Protein AF-A0A4V2AB24-F1 (afdb_monomer)

Secondary structure (DSSP, 8-state):
-----------------------PPPEEEEEEEEEEHHHHHHTTT-THHHHHHHHHHHHHHHHHTT--EEEEEEEEEEE---SSS-HHHHHHHHHTT-SGGGTTHHHHHHHHT-SEEEEEE---GGG-SSEEEPPTTTTSTT----HHHHTT-EEEEESSSS-TTHHHHHHHHHTT-EEEHHHHSS-SSSTT-EE-EETTTEE-TTS-TGGGT--HHHHB-SS--EEEEEETTEEESB-TT-TTT-B-HHHHHHHHHHHHTTTTSPP----------------------------------------------------------------------------------------------EEEETTEEE-TTS--TTEEEEESS--HHHHHHHHHH-TT--EEEEE-SSEEE-GGG-EEETT-EEEE-S---EEE-TTTEEEEEEP-

Solvent-accessible surface area (backbone atoms only — not comparable to full-atom values): 26523 Å² total; per-residue (Å²): 134,91,78,91,82,80,83,80,82,79,79,79,78,78,80,78,76,78,72,74,77,73,72,71,73,67,21,60,34,28,26,28,39,35,28,24,51,63,31,20,57,77,42,81,66,52,40,62,68,60,53,53,49,41,43,50,49,31,32,47,24,26,55,72,30,72,26,57,43,41,66,43,83,52,45,78,44,82,28,80,52,84,64,84,50,35,36,68,58,52,37,50,25,59,59,67,41,72,38,82,58,27,65,60,50,64,61,51,31,60,75,49,47,25,39,31,36,38,37,33,29,53,63,44,80,66,26,78,55,59,55,41,47,37,66,21,41,66,71,42,71,50,51,66,82,55,72,72,49,59,68,45,30,39,24,24,35,33,73,40,102,50,68,65,56,49,63,45,32,31,53,36,17,31,56,9,32,29,46,17,50,94,78,63,71,56,29,22,8,36,75,21,10,12,10,26,68,42,70,69,53,29,19,19,48,40,22,62,35,76,84,28,64,26,53,68,92,81,14,58,40,71,23,49,6,22,42,90,42,77,46,96,90,39,57,30,30,29,53,66,84,40,88,85,69,18,7,21,27,24,62,42,42,55,56,26,41,64,51,45,45,43,71,60,51,74,78,77,76,79,73,74,79,74,81,84,76,83,88,82,90,84,90,80,88,82,90,84,86,84,89,84,89,84,82,89,80,89,82,82,88,84,90,89,82,86,86,89,84,90,92,88,91,86,90,89,87,85,89,87,84,90,84,84,87,87,81,88,82,90,81,89,82,88,79,87,85,84,88,82,82,90,84,88,81,88,78,87,82,81,90,81,75,94,65,88,71,80,77,76,47,61,50,76,44,80,30,18,34,81,34,90,89,36,82,64,87,40,57,75,49,72,52,70,71,39,53,73,68,56,48,49,51,56,37,59,75,35,86,66,40,34,31,33,29,37,24,72,28,67,69,43,75,57,68,96,78,41,76,36,42,50,21,21,32,45,31,23,38,75,80,90,43,74,34,86,25,76,73,24,20,32,26,36,35,50,66,128

Foldseek 3Di:
DDDDDDDDDPPPPPPPPPPPPPPPQQFEAEEEEEEECQCCVVVVNDCVVLVVVLQVLLQVQCVVAVFRYGYDHLYYHYFHDDLQAEQVVVLCCLLVVVDVRNPCVVVVCLVSVGLAYEYEYADDVNNVDQKDAAAAQFQVLLDRVPLVLSSRRYMYGHSDPDDSLVVNQRNLRSLFAAEACLVPVAGGNARQSYWDDAAQAATESRYDCVSRVHDCLGHYDSYAAQQVDDDPNHGSFAPSVPNRHHHHNSVSSNSNSNVSSCSNPDPPPPPPPPPDDDDDDDDDDDDDDDDDDDDDDDDDDDDDDDDDDDDDDDDDDDDDDDDDDDDDDDDDDDDDDDDDDDDDDDDDDDDDDDDPLPQWAWDKAPQKAQADVHDPVQFPDKDADADPVRVSVVQSVDVQFQKKKAFQAAWDQRDPVGIHGHGIMITGGDDGDIDGRHNTMMMIGTDD

Structure (mmCIF, N/CA/C/O backbone):
data_AF-A0A4V2AB24-F1
#
_entry.id   AF-A0A4V2AB24-F1
#
loop_
_atom_site.group_PDB
_atom_site.id
_atom_site.type_symbol
_atom_site.label_atom_id
_atom_site.label_alt_id
_atom_site.label_comp_id
_atom_site.label_asym_id
_atom_site.label_entity_id
_atom_site.label_seq_id
_atom_site.pdbx_PDB_ins_code
_atom_site.Cartn_x
_atom_site.Cartn_y
_atom_site.Cartn_z
_atom_site.occupancy
_atom_site.B_iso_or_equiv
_atom_site.auth_seq_id
_atom_site.auth_comp_id
_atom_site.auth_asym_id
_atom_site.auth_atom_id
_atom_site.pdbx_PDB_model_num
ATOM 1 N N . MET A 1 1 ? 85.024 4.764 -10.847 1.00 38.41 1 MET A N 1
ATOM 2 C CA . MET A 1 1 ? 83.942 5.605 -11.396 1.00 38.41 1 MET A CA 1
ATOM 3 C C . MET A 1 1 ? 82.705 4.727 -11.543 1.00 38.41 1 MET A C 1
ATOM 5 O O . MET A 1 1 ? 82.804 3.756 -12.272 1.00 38.41 1 MET A O 1
ATOM 9 N N . ASN A 1 2 ? 81.606 5.073 -10.853 1.00 35.88 2 ASN A N 1
ATOM 10 C CA . ASN A 1 2 ? 80.203 4.763 -11.208 1.00 35.88 2 ASN A CA 1
ATOM 11 C C . ASN A 1 2 ? 79.729 3.289 -11.141 1.00 35.88 2 ASN A C 1
ATOM 13 O O . ASN A 1 2 ? 80.381 2.401 -11.657 1.00 35.88 2 ASN A O 1
ATOM 17 N N . PHE A 1 3 ? 78.570 2.906 -10.600 1.00 35.50 3 PHE A N 1
ATOM 18 C CA . PHE A 1 3 ? 77.477 3.569 -9.880 1.00 35.50 3 PHE A CA 1
ATOM 19 C C . PHE A 1 3 ? 76.722 2.426 -9.161 1.00 35.50 3 PHE A C 1
ATOM 21 O O . PHE A 1 3 ? 76.314 1.462 -9.809 1.00 35.50 3 PHE A O 1
ATOM 28 N N . ARG A 1 4 ? 76.522 2.502 -7.838 1.00 42.19 4 ARG A N 1
ATOM 29 C CA . ARG A 1 4 ? 75.600 1.605 -7.116 1.00 42.19 4 ARG A CA 1
ATOM 30 C C . ARG A 1 4 ? 74.165 2.011 -7.474 1.00 42.19 4 ARG A C 1
ATOM 32 O O . ARG A 1 4 ? 73.747 3.105 -7.105 1.00 42.19 4 ARG A O 1
ATOM 39 N N . LYS A 1 5 ? 73.407 1.160 -8.174 1.00 42.44 5 LYS A N 1
ATOM 40 C CA . LYS A 1 5 ? 71.952 1.335 -8.318 1.00 42.44 5 LYS A CA 1
ATOM 41 C C . LYS A 1 5 ? 71.253 0.715 -7.111 1.00 42.44 5 LYS A C 1
ATOM 43 O O . LYS A 1 5 ? 71.198 -0.500 -6.957 1.00 42.44 5 LYS A O 1
ATOM 48 N N . LEU A 1 6 ? 70.769 1.601 -6.251 1.00 40.84 6 LEU A N 1
ATOM 49 C CA . LEU A 1 6 ? 69.908 1.333 -5.110 1.00 40.84 6 LEU A CA 1
ATOM 50 C C . LEU A 1 6 ? 68.530 0.893 -5.634 1.00 40.84 6 LEU A C 1
ATOM 52 O O . LEU A 1 6 ? 67.868 1.650 -6.344 1.00 40.84 6 LEU A O 1
ATOM 56 N N . ILE A 1 7 ? 68.113 -0.333 -5.326 1.00 42.78 7 ILE A N 1
ATOM 57 C CA . ILE A 1 7 ? 66.764 -0.825 -5.622 1.00 42.78 7 ILE A CA 1
ATOM 58 C C . ILE A 1 7 ? 65.833 -0.256 -4.546 1.00 42.78 7 ILE A C 1
ATOM 60 O O . ILE A 1 7 ? 65.881 -0.678 -3.393 1.00 42.78 7 ILE A O 1
ATOM 64 N N . PHE A 1 8 ? 65.004 0.723 -4.911 1.00 39.75 8 PHE A N 1
ATOM 65 C CA . PHE A 1 8 ? 63.895 1.179 -4.074 1.00 39.75 8 PHE A CA 1
ATOM 66 C C . PHE A 1 8 ? 62.751 0.167 -4.174 1.00 39.75 8 PHE A C 1
ATOM 68 O O . PHE A 1 8 ? 62.044 0.107 -5.179 1.00 39.75 8 PHE A O 1
ATOM 75 N N . ILE A 1 9 ? 62.568 -0.633 -3.125 1.00 42.69 9 ILE A N 1
ATOM 76 C CA . ILE A 1 9 ? 61.366 -1.448 -2.939 1.00 42.69 9 ILE A CA 1
ATOM 77 C C . ILE A 1 9 ? 60.260 -0.503 -2.463 1.00 42.69 9 ILE A C 1
ATOM 79 O O . ILE A 1 9 ? 60.205 -0.128 -1.292 1.00 42.69 9 ILE A O 1
ATOM 83 N N . VAL A 1 10 ? 59.388 -0.081 -3.379 1.00 47.78 10 VAL A N 1
ATOM 84 C CA . VAL A 1 10 ? 58.140 0.604 -3.027 1.00 47.78 10 VAL A CA 1
ATOM 85 C C . VAL A 1 10 ? 57.174 -0.466 -2.528 1.00 47.78 10 VAL A C 1
ATOM 87 O O . VAL A 1 10 ? 56.573 -1.195 -3.312 1.00 47.78 10 VAL A O 1
ATOM 90 N N . SER A 1 11 ? 57.067 -0.597 -1.207 1.00 42.09 11 SER A N 1
ATOM 91 C CA . SER A 1 11 ? 56.067 -1.452 -0.573 1.00 42.09 11 SER A CA 1
ATOM 92 C C . SER A 1 11 ? 54.700 -0.780 -0.708 1.00 42.09 11 SER A C 1
ATOM 94 O O . SER A 1 11 ? 54.355 0.125 0.051 1.00 42.09 11 SER A O 1
ATOM 96 N N . THR A 1 12 ? 53.931 -1.165 -1.726 1.00 49.84 12 THR A N 1
ATOM 97 C CA . THR A 1 12 ? 52.516 -0.799 -1.841 1.00 49.84 12 THR A CA 1
ATOM 98 C C . THR A 1 12 ? 51.746 -1.456 -0.702 1.00 49.84 12 THR A C 1
ATOM 100 O O . THR A 1 12 ? 51.437 -2.645 -0.744 1.00 49.84 12 THR A O 1
ATOM 103 N N . ILE A 1 13 ? 51.439 -0.669 0.330 1.00 49.78 13 ILE A N 1
ATOM 104 C CA . ILE A 1 13 ? 50.473 -1.031 1.366 1.00 49.78 13 ILE A CA 1
ATOM 105 C C . ILE A 1 13 ? 49.092 -1.013 0.709 1.00 49.78 13 ILE A C 1
ATOM 107 O O . ILE A 1 13 ? 48.469 0.036 0.550 1.00 49.78 13 ILE A O 1
ATOM 111 N N . THR A 1 14 ? 48.614 -2.184 0.298 1.00 48.78 14 THR A N 1
ATOM 112 C CA . THR A 1 14 ? 47.219 -2.372 -0.096 1.00 48.78 14 THR A CA 1
ATOM 113 C C . THR A 1 14 ? 46.367 -2.255 1.163 1.00 48.78 14 THR A C 1
ATOM 115 O O . THR A 1 14 ? 46.266 -3.193 1.953 1.00 48.78 14 THR A O 1
ATOM 118 N N . LEU A 1 15 ? 45.778 -1.079 1.380 1.00 46.12 15 LEU A N 1
ATOM 119 C CA . LEU A 1 15 ? 44.777 -0.875 2.418 1.00 46.12 15 LEU A CA 1
ATOM 120 C C . LEU A 1 15 ? 43.528 -1.676 2.025 1.00 46.12 15 LEU A C 1
ATOM 122 O O . LEU A 1 15 ? 42.695 -1.217 1.245 1.00 46.12 15 LEU A O 1
ATOM 126 N N . ILE A 1 16 ? 43.415 -2.899 2.542 1.00 51.03 16 ILE A N 1
ATOM 127 C CA . ILE A 1 16 ? 42.185 -3.687 2.465 1.00 51.03 16 ILE A CA 1
ATOM 128 C C . ILE A 1 16 ? 41.164 -2.966 3.344 1.00 51.03 16 ILE A C 1
ATOM 130 O O . ILE A 1 16 ? 41.091 -3.170 4.556 1.00 51.03 16 ILE A O 1
ATOM 134 N N . VAL A 1 17 ? 40.385 -2.075 2.732 1.00 52.56 17 VAL A N 1
ATOM 135 C CA . VAL A 1 17 ? 39.176 -1.544 3.350 1.00 52.56 17 VAL A CA 1
ATOM 136 C C . VAL A 1 17 ? 38.199 -2.708 3.410 1.00 52.56 17 VAL A C 1
ATOM 138 O O . VAL A 1 17 ? 37.506 -3.022 2.443 1.00 52.56 17 VAL A O 1
ATOM 141 N N . CYS A 1 18 ? 38.177 -3.384 4.555 1.00 46.59 18 CYS A N 1
ATOM 142 C CA . CYS A 1 18 ? 37.128 -4.323 4.902 1.00 46.59 18 CYS A CA 1
ATOM 143 C C . CYS A 1 18 ? 35.848 -3.499 5.077 1.00 46.59 18 CYS A C 1
ATOM 145 O O . CYS A 1 18 ? 35.520 -3.036 6.171 1.00 46.59 18 CYS A O 1
ATOM 147 N N . THR A 1 19 ? 35.167 -3.220 3.964 1.00 48.31 19 THR A N 1
ATOM 148 C CA . THR A 1 19 ? 33.805 -2.711 4.008 1.00 48.31 19 THR A CA 1
ATOM 149 C C . THR A 1 19 ? 32.991 -3.823 4.642 1.00 48.31 19 THR A C 1
ATOM 151 O O . THR A 1 19 ? 32.674 -4.834 4.022 1.00 48.31 19 THR A O 1
ATOM 154 N N . LYS A 1 20 ? 32.700 -3.684 5.937 1.00 37.09 20 LYS A N 1
ATOM 155 C CA . LYS A 1 20 ? 31.615 -4.453 6.524 1.00 37.09 20 LYS A CA 1
ATOM 156 C C . LYS A 1 20 ? 30.393 -4.078 5.706 1.00 37.09 20 LYS A C 1
ATOM 158 O O . LYS A 1 20 ? 29.889 -2.964 5.837 1.00 37.09 20 LYS A O 1
ATOM 163 N N . SER A 1 21 ? 29.942 -4.982 4.844 1.00 42.78 21 SER A N 1
ATOM 164 C CA . SER A 1 21 ? 28.566 -4.962 4.390 1.00 42.78 21 SER A CA 1
ATOM 165 C C . SER A 1 21 ? 27.744 -5.025 5.666 1.00 42.78 21 SER A C 1
ATOM 167 O O . SER A 1 21 ? 27.609 -6.078 6.287 1.00 42.78 21 SER A O 1
ATOM 169 N N . VAL A 1 22 ? 27.273 -3.866 6.124 1.00 44.00 22 VAL A N 1
ATOM 170 C CA . VAL A 1 22 ? 26.136 -3.818 7.023 1.00 44.00 22 VAL A CA 1
ATOM 171 C C . VAL A 1 22 ? 25.043 -4.467 6.198 1.00 44.00 22 VAL A C 1
ATOM 173 O O . VAL A 1 22 ? 24.462 -3.838 5.318 1.00 44.00 22 VAL A O 1
ATOM 176 N N . SER A 1 23 ? 24.836 -5.767 6.407 1.00 44.16 23 SER A N 1
ATOM 177 C CA . SER A 1 23 ? 23.546 -6.361 6.123 1.00 44.16 23 SER A CA 1
ATOM 178 C C . SER A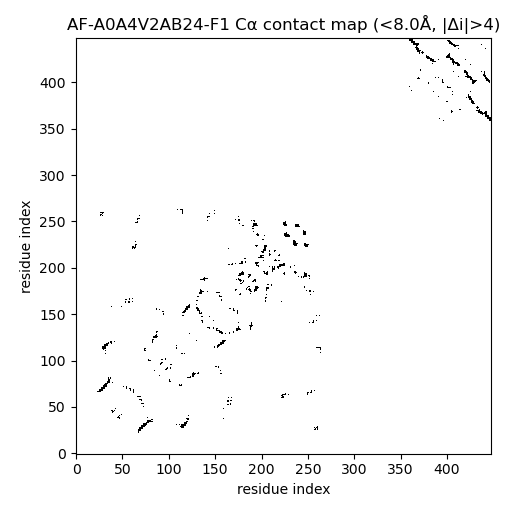 1 23 ? 22.596 -5.503 6.934 1.00 44.16 23 SER A C 1
ATOM 180 O O . SER A 1 23 ? 22.587 -5.601 8.162 1.00 44.16 23 SER A O 1
ATOM 182 N N . ALA A 1 24 ? 21.928 -4.553 6.278 1.00 52.34 24 ALA A N 1
ATOM 183 C CA . ALA A 1 24 ? 20.896 -3.777 6.929 1.00 52.34 24 ALA A CA 1
ATOM 184 C C . ALA A 1 24 ? 19.974 -4.821 7.557 1.00 52.34 24 ALA A C 1
ATOM 186 O O . ALA A 1 24 ? 19.519 -5.739 6.869 1.00 52.34 24 ALA A O 1
ATOM 187 N N . ALA A 1 25 ? 19.811 -4.772 8.877 1.00 59.75 25 ALA A N 1
ATOM 188 C CA . ALA A 1 25 ? 18.801 -5.592 9.516 1.00 59.75 25 ALA A CA 1
ATOM 189 C C . ALA A 1 25 ? 17.479 -5.317 8.784 1.00 59.75 25 ALA A C 1
ATOM 191 O O . ALA A 1 25 ? 17.228 -4.178 8.382 1.00 59.75 25 ALA A O 1
ATOM 192 N N . ASN A 1 26 ? 16.710 -6.368 8.508 1.00 83.94 26 ASN A N 1
ATOM 193 C CA . ASN A 1 26 ? 15.408 -6.220 7.874 1.00 83.94 26 ASN A CA 1
ATOM 194 C C . ASN A 1 26 ? 14.550 -5.326 8.780 1.00 83.94 26 ASN A C 1
ATOM 196 O O . ASN A 1 26 ? 14.364 -5.668 9.947 1.00 83.94 26 ASN A O 1
ATOM 200 N N . ALA A 1 27 ? 14.132 -4.159 8.282 1.00 94.06 27 ALA A N 1
ATOM 201 C CA . ALA A 1 27 ? 13.363 -3.217 9.087 1.00 94.06 27 ALA A CA 1
ATOM 202 C C . ALA A 1 27 ? 11.952 -3.772 9.304 1.00 94.06 27 ALA A C 1
ATOM 204 O O . ALA A 1 27 ? 11.267 -4.084 8.328 1.00 94.06 27 ALA A O 1
ATOM 205 N N . VAL A 1 28 ? 11.505 -3.872 10.557 1.00 97.00 28 VAL A N 1
ATOM 206 C CA . VAL A 1 28 ? 10.157 -4.348 10.884 1.00 97.00 28 VAL A CA 1
ATOM 207 C C . VAL A 1 28 ? 9.290 -3.164 11.275 1.00 97.00 28 VAL A C 1
ATOM 209 O O . VAL A 1 28 ? 9.468 -2.573 12.331 1.00 97.00 28 VAL A O 1
ATOM 212 N N . ILE A 1 29 ? 8.325 -2.826 10.427 1.00 98.12 29 ILE A N 1
ATOM 213 C CA . ILE A 1 29 ? 7.385 -1.737 10.688 1.00 98.12 29 ILE A CA 1
ATOM 214 C C . ILE A 1 29 ? 6.145 -2.290 11.390 1.00 98.12 29 ILE A C 1
ATOM 216 O O . ILE A 1 29 ? 5.419 -3.133 10.847 1.00 98.12 29 ILE A O 1
ATOM 220 N N . ASP A 1 30 ? 5.863 -1.766 12.579 1.00 98.62 30 ASP A N 1
ATOM 221 C CA . ASP A 1 30 ? 4.678 -2.119 13.351 1.00 98.62 30 ASP A CA 1
ATOM 222 C C . ASP A 1 30 ? 3.467 -1.281 12.917 1.00 98.62 30 ASP A C 1
ATOM 224 O O . ASP A 1 30 ? 3.491 -0.050 12.901 1.00 98.62 30 ASP A O 1
ATOM 228 N N . VAL A 1 31 ? 2.367 -1.946 12.556 1.00 98.88 31 VAL A N 1
ATOM 229 C CA . VAL A 1 31 ? 1.180 -1.286 11.997 1.00 98.88 31 VAL A CA 1
ATOM 230 C C . VAL A 1 31 ? -0.040 -1.499 12.888 1.00 98.88 31 VAL A C 1
ATOM 232 O O . VAL A 1 31 ? -0.436 -2.633 13.176 1.00 98.88 31 VAL A O 1
ATOM 235 N N . LEU A 1 32 ? -0.685 -0.401 13.284 1.00 98.88 32 LEU A N 1
ATOM 236 C CA . LEU A 1 32 ? -2.008 -0.423 13.899 1.00 98.88 32 LEU A CA 1
ATOM 237 C C . LEU A 1 32 ? -3.053 -0.560 12.794 1.00 98.88 32 LEU A C 1
ATOM 239 O O . LEU A 1 32 ? -3.177 0.305 11.926 1.00 98.88 32 LEU A O 1
ATOM 243 N N . VAL A 1 33 ? -3.840 -1.629 12.853 1.00 98.94 33 VAL A N 1
ATOM 244 C CA . VAL A 1 33 ? -4.931 -1.859 11.907 1.00 98.94 33 VAL A CA 1
ATOM 245 C C . VAL A 1 33 ? -6.249 -1.435 12.536 1.00 98.94 33 VAL A C 1
ATOM 247 O O . VAL A 1 33 ? -6.817 -2.135 13.372 1.00 98.94 33 VAL A O 1
ATOM 250 N N . VAL A 1 34 ? -6.758 -0.291 12.107 1.00 98.94 34 VAL A N 1
ATOM 251 C CA . VAL A 1 34 ?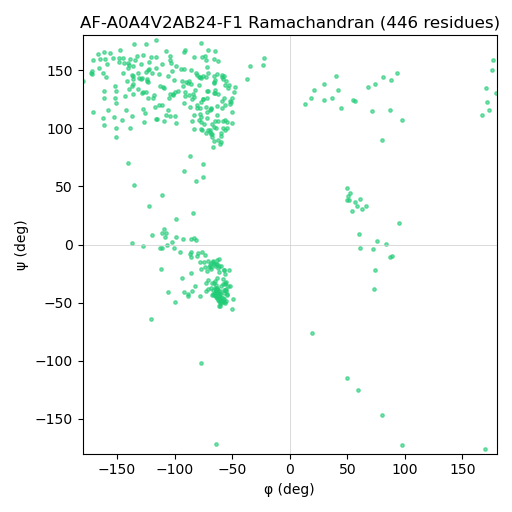 -8.106 0.174 12.422 1.00 98.94 34 VAL A CA 1
ATOM 252 C C . VAL A 1 34 ? -9.061 -0.333 11.343 1.00 98.94 34 VAL A C 1
ATOM 254 O O . VAL A 1 34 ? -8.718 -0.343 10.163 1.00 98.94 34 VAL A O 1
ATOM 257 N N . TYR A 1 35 ? -10.263 -0.766 11.708 1.00 98.88 35 TYR A N 1
ATOM 258 C CA . TYR A 1 35 ? -11.269 -1.192 10.732 1.00 98.88 35 TYR A CA 1
ATOM 259 C C . TYR A 1 35 ? -12.687 -0.828 11.171 1.00 98.88 35 TYR A C 1
ATOM 261 O O . TYR A 1 35 ? -12.985 -0.776 12.364 1.00 98.88 35 TYR A O 1
ATOM 269 N N . SER A 1 36 ? -13.566 -0.540 10.211 1.00 98.75 36 SER A N 1
ATOM 270 C CA . SER A 1 36 ? -14.966 -0.212 10.503 1.00 98.75 36 SER A CA 1
ATOM 271 C C . SER A 1 36 ? -15.771 -1.448 10.910 1.00 98.75 36 SER A C 1
ATOM 273 O O . SER A 1 36 ? -15.400 -2.589 10.613 1.00 98.75 36 SER A O 1
ATOM 275 N N . LYS A 1 37 ? -16.929 -1.232 11.541 1.00 98.25 37 LYS A N 1
ATOM 276 C CA . LYS A 1 37 ? -17.895 -2.308 11.787 1.00 98.25 37 LYS A CA 1
ATOM 277 C C . LYS A 1 37 ? -18.311 -3.024 10.491 1.00 98.25 37 LYS A C 1
ATOM 279 O O . LYS A 1 37 ? -18.382 -4.248 10.495 1.00 98.25 37 LYS A O 1
ATOM 284 N N . GLY A 1 38 ? -18.502 -2.309 9.380 1.00 97.88 38 GLY A N 1
ATOM 285 C CA . GLY A 1 38 ? -18.830 -2.949 8.103 1.00 97.88 38 GLY A CA 1
ATOM 286 C C . GLY A 1 38 ? -17.709 -3.841 7.568 1.00 97.88 38 GLY A C 1
ATOM 287 O O . GLY A 1 38 ? -17.994 -4.887 6.988 1.00 97.88 38 GLY A O 1
ATOM 288 N N . THR A 1 39 ? -16.436 -3.516 7.835 1.00 98.12 39 THR A N 1
ATOM 289 C CA .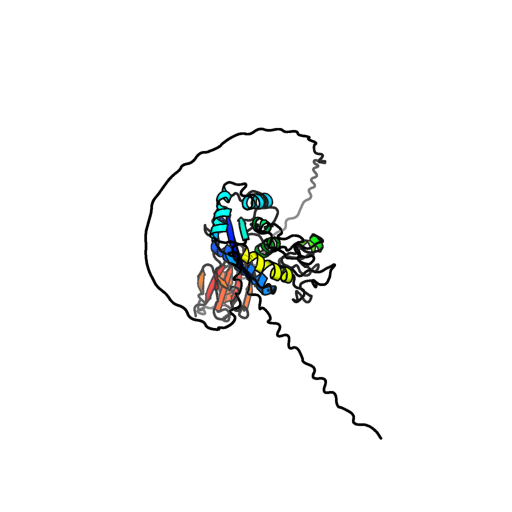 THR A 1 39 ? -15.326 -4.451 7.583 1.00 98.12 39 THR A CA 1
ATOM 290 C C . THR A 1 39 ? -15.473 -5.721 8.416 1.00 98.12 39 THR A C 1
ATOM 292 O O . THR A 1 39 ? -15.295 -6.812 7.882 1.00 98.12 39 THR A O 1
ATOM 295 N N . ALA A 1 40 ? -15.808 -5.617 9.704 1.00 97.06 40 ALA A N 1
ATOM 296 C CA . ALA A 1 40 ? -16.023 -6.800 10.537 1.00 97.06 40 ALA A CA 1
ATOM 297 C C . ALA A 1 40 ? -17.166 -7.666 9.990 1.00 97.06 40 ALA A C 1
ATOM 299 O O . ALA A 1 40 ? -16.995 -8.869 9.787 1.00 97.06 40 ALA A O 1
ATOM 300 N N . ASP A 1 41 ? -18.301 -7.039 9.685 1.00 95.62 41 ASP A N 1
ATOM 301 C CA . ASP A 1 41 ? -19.508 -7.710 9.204 1.00 95.62 41 ASP A CA 1
ATOM 302 C C . ASP A 1 41 ? -19.265 -8.413 7.852 1.00 95.62 41 ASP A C 1
ATOM 304 O O . ASP A 1 41 ? -19.676 -9.561 7.672 1.00 95.62 41 ASP A O 1
ATOM 308 N N . ALA A 1 42 ? -18.493 -7.798 6.945 1.00 93.19 42 ALA A N 1
ATOM 309 C CA . ALA A 1 42 ? -18.111 -8.388 5.657 1.00 93.19 42 ALA A CA 1
ATOM 310 C C . ALA A 1 42 ? -17.285 -9.685 5.779 1.00 93.19 42 ALA A C 1
ATOM 312 O O . ALA A 1 42 ? -17.213 -10.458 4.823 1.00 93.19 42 ALA A O 1
ATOM 313 N N . TYR A 1 43 ? -16.680 -9.940 6.942 1.00 91.75 43 TYR A N 1
ATOM 314 C CA . TYR A 1 43 ? -15.880 -11.135 7.224 1.00 91.75 43 TYR A CA 1
ATOM 315 C C . TYR A 1 43 ? -16.416 -11.926 8.426 1.00 91.75 43 TYR A C 1
ATOM 317 O O . TYR A 1 43 ? -15.655 -12.540 9.174 1.00 91.75 43 TYR A O 1
ATOM 325 N N . GLY A 1 44 ? -17.739 -11.933 8.624 1.00 90.06 44 GLY A N 1
ATOM 326 C CA . GLY A 1 44 ? -18.389 -12.763 9.645 1.00 90.06 44 GLY A CA 1
ATOM 327 C C . GLY A 1 44 ? -18.041 -12.356 11.079 1.00 90.06 44 GLY A C 1
ATOM 328 O O . GLY A 1 44 ? -17.911 -13.211 11.951 1.00 90.06 44 GLY A O 1
ATOM 329 N N . GLY A 1 45 ? -17.833 -11.059 11.306 1.00 90.75 45 GLY A N 1
ATOM 330 C CA . GLY A 1 45 ? -17.485 -10.463 12.595 1.00 90.75 45 GLY A CA 1
ATOM 331 C C . GLY A 1 45 ? -15.986 -10.434 12.901 1.00 90.75 45 GLY A C 1
ATOM 332 O O . GLY A 1 45 ? -15.584 -9.756 13.843 1.00 90.75 45 GLY A O 1
ATOM 333 N N . ASN A 1 46 ? -15.143 -11.123 12.123 1.00 90.69 46 ASN A N 1
ATOM 334 C CA . ASN A 1 46 ? -13.703 -11.170 12.370 1.00 90.69 46 ASN A CA 1
ATOM 335 C C . ASN A 1 46 ? -12.881 -11.066 11.067 1.00 90.69 46 ASN A C 1
ATOM 337 O O . ASN A 1 46 ? -12.657 -12.071 10.390 1.00 90.69 46 ASN A O 1
ATOM 341 N N . PRO A 1 47 ? -12.340 -9.877 10.740 1.00 93.31 47 PRO A N 1
ATOM 342 C CA . PRO A 1 47 ? -11.569 -9.663 9.517 1.00 93.31 47 PRO A CA 1
ATOM 343 C C . PRO A 1 47 ? -10.099 -10.109 9.613 1.00 93.31 47 PRO A C 1
ATOM 345 O O . PRO A 1 47 ? -9.341 -9.912 8.663 1.00 93.31 47 PRO A O 1
ATOM 348 N N . THR A 1 48 ? -9.667 -10.715 10.728 1.00 90.44 48 THR A N 1
ATOM 349 C CA . THR A 1 48 ? -8.250 -11.030 11.004 1.00 90.44 48 THR A CA 1
ATOM 350 C C . THR A 1 48 ? -7.588 -11.844 9.894 1.00 90.44 48 THR A C 1
ATOM 352 O O . THR A 1 48 ? -6.475 -11.526 9.485 1.00 90.44 48 THR A O 1
ATOM 355 N N . THR A 1 49 ? -8.263 -12.858 9.345 1.00 87.12 49 THR A N 1
ATOM 356 C CA . THR A 1 49 ? -7.692 -13.686 8.268 1.00 87.12 49 THR A CA 1
ATOM 357 C C . THR A 1 49 ? -7.398 -12.868 7.010 1.00 87.12 49 THR A C 1
ATOM 359 O O . THR A 1 49 ? -6.324 -13.014 6.427 1.00 87.12 49 THR A O 1
ATOM 362 N N . ARG A 1 50 ? -8.308 -11.967 6.613 1.00 96.06 50 ARG A N 1
ATOM 363 C CA . ARG A 1 50 ? -8.101 -11.084 5.457 1.00 96.06 50 ARG A CA 1
ATOM 364 C C . ARG A 1 50 ? -6.993 -10.070 5.726 1.00 96.06 50 ARG A C 1
ATOM 366 O O . ARG A 1 50 ? -6.151 -9.864 4.860 1.00 96.06 50 ARG A O 1
ATOM 373 N N . ILE A 1 51 ? -6.969 -9.472 6.917 1.00 95.69 51 ILE A N 1
ATOM 374 C CA . ILE A 1 51 ? -5.909 -8.537 7.321 1.00 95.69 51 ILE A CA 1
ATOM 375 C C . ILE A 1 51 ? -4.542 -9.226 7.229 1.00 95.69 51 ILE A C 1
ATOM 377 O O . ILE A 1 51 ? -3.644 -8.712 6.568 1.00 95.69 51 ILE A O 1
ATOM 381 N N . ASN A 1 52 ? -4.402 -10.422 7.806 1.00 91.88 52 ASN A N 1
ATOM 382 C CA . ASN A 1 52 ? -3.156 -11.186 7.751 1.00 91.88 52 ASN A CA 1
ATOM 383 C C . ASN A 1 52 ? -2.757 -11.521 6.311 1.00 91.88 52 ASN A C 1
ATOM 385 O O . ASN A 1 52 ? -1.587 -11.414 5.960 1.00 91.88 52 ASN A O 1
ATOM 389 N N . GLN A 1 53 ? -3.717 -11.878 5.457 1.00 92.38 53 GLN A N 1
ATOM 390 C CA . GLN A 1 53 ? -3.444 -12.147 4.050 1.00 92.38 53 GLN A CA 1
ATOM 391 C C . GLN A 1 53 ? -2.954 -10.897 3.299 1.00 92.38 53 GLN A C 1
ATOM 393 O O . GLN A 1 53 ? -1.991 -11.002 2.544 1.00 92.38 53 GLN A O 1
ATOM 398 N N . LEU A 1 54 ? -3.530 -9.715 3.540 1.00 97.06 54 LEU A N 1
ATOM 399 C CA . LEU A 1 54 ? -3.052 -8.455 2.947 1.00 97.06 54 LEU A CA 1
ATOM 400 C C . LEU A 1 54 ? -1.636 -8.084 3.417 1.00 97.06 54 LEU A C 1
ATOM 402 O O . LEU A 1 54 ? -0.819 -7.622 2.618 1.00 97.06 54 LEU A O 1
ATOM 406 N N . PHE A 1 55 ? -1.315 -8.334 4.690 1.00 98.06 55 PHE A N 1
ATOM 407 C CA . PHE A 1 55 ? 0.036 -8.137 5.224 1.00 98.06 55 PHE A CA 1
ATOM 408 C C . PHE A 1 55 ? 1.039 -9.110 4.596 1.00 98.06 55 PHE A C 1
ATOM 410 O O . PHE A 1 55 ? 2.110 -8.690 4.170 1.00 98.06 55 PHE A O 1
ATOM 417 N N . GLN A 1 56 ? 0.672 -10.386 4.450 1.00 94.44 56 GLN A N 1
ATOM 418 C CA . GLN A 1 56 ? 1.519 -11.385 3.791 1.00 94.44 56 GLN A CA 1
ATOM 419 C C . GLN A 1 56 ? 1.749 -11.066 2.311 1.00 94.44 56 GLN A C 1
ATOM 421 O O . GLN A 1 56 ? 2.876 -11.158 1.834 1.00 94.44 56 GLN A O 1
ATOM 426 N N . VAL A 1 57 ? 0.715 -10.624 1.585 1.00 93.75 57 VAL A N 1
ATOM 427 C CA . VAL A 1 57 ? 0.873 -10.152 0.199 1.00 93.75 57 VAL A CA 1
ATOM 428 C C . VAL A 1 57 ? 1.817 -8.952 0.139 1.00 93.75 57 VAL A C 1
ATOM 430 O O . VAL A 1 57 ? 2.690 -8.908 -0.722 1.00 93.75 57 VAL A O 1
ATOM 433 N N . THR A 1 58 ? 1.686 -8.003 1.065 1.00 98.56 58 THR A N 1
ATOM 434 C CA . THR A 1 58 ? 2.559 -6.822 1.127 1.00 98.56 58 THR A CA 1
ATOM 435 C C . THR A 1 58 ? 4.015 -7.204 1.411 1.00 98.56 58 THR A C 1
ATOM 437 O O . THR A 1 58 ? 4.912 -6.756 0.699 1.00 98.56 58 THR A O 1
ATOM 440 N N . ASN A 1 59 ? 4.263 -8.105 2.365 1.00 98.06 59 ASN A N 1
ATOM 441 C CA . ASN A 1 59 ? 5.608 -8.615 2.654 1.00 98.06 59 ASN A CA 1
ATOM 442 C C . ASN A 1 59 ? 6.190 -9.408 1.477 1.00 98.06 59 ASN A C 1
ATOM 444 O O . ASN A 1 59 ? 7.371 -9.266 1.159 1.00 98.06 59 ASN A O 1
ATOM 448 N N . GLN A 1 60 ? 5.364 -10.178 0.762 1.00 97.75 60 GLN A N 1
ATOM 449 C CA . GLN A 1 60 ? 5.796 -10.847 -0.463 1.00 97.75 60 GLN A CA 1
ATOM 450 C C . GLN A 1 60 ? 6.166 -9.836 -1.556 1.00 97.75 60 GLN A C 1
ATOM 452 O O . GLN A 1 60 ? 7.179 -10.025 -2.221 1.00 97.75 60 GLN A O 1
ATOM 457 N N . ILE A 1 61 ? 5.413 -8.739 -1.710 1.00 98.56 61 ILE A N 1
ATOM 458 C CA . ILE A 1 61 ? 5.759 -7.645 -2.631 1.00 98.56 61 ILE A CA 1
ATOM 459 C C . ILE A 1 61 ? 7.116 -7.036 -2.258 1.00 98.56 61 ILE A C 1
ATOM 461 O O . ILE A 1 61 ? 7.936 -6.816 -3.152 1.00 98.56 61 ILE A O 1
ATOM 465 N N . TYR A 1 62 ? 7.385 -6.771 -0.974 1.00 98.62 62 TYR A N 1
ATOM 466 C CA . TYR A 1 62 ? 8.689 -6.257 -0.537 1.00 98.62 62 TYR A CA 1
ATOM 467 C C . TYR A 1 62 ? 9.819 -7.219 -0.901 1.00 98.62 62 TYR A C 1
ATOM 469 O O . TYR A 1 62 ? 10.765 -6.821 -1.588 1.00 98.62 62 TYR A O 1
ATOM 477 N N . LYS A 1 63 ? 9.664 -8.499 -0.550 1.00 97.62 63 LYS A N 1
ATOM 478 C CA . LYS A 1 63 ? 10.619 -9.561 -0.878 1.00 97.62 63 LYS A CA 1
ATOM 479 C C . LYS A 1 63 ? 10.872 -9.663 -2.382 1.00 97.62 63 LYS A C 1
ATOM 481 O O . LYS A 1 63 ? 12.015 -9.609 -2.821 1.00 97.62 63 LYS A O 1
ATOM 486 N N . ASP A 1 64 ? 9.810 -9.719 -3.178 1.00 96.88 64 ASP A N 1
ATOM 487 C CA . ASP A 1 64 ? 9.866 -9.823 -4.639 1.00 96.88 64 ASP A CA 1
ATOM 488 C C . ASP A 1 64 ? 10.453 -8.579 -5.315 1.00 96.88 64 ASP A C 1
ATOM 490 O O . ASP A 1 64 ? 10.788 -8.626 -6.503 1.00 96.88 64 ASP A O 1
ATOM 494 N N . SER A 1 65 ? 10.549 -7.468 -4.585 1.00 98.50 65 SER A N 1
ATOM 495 C CA . SER A 1 65 ? 11.111 -6.203 -5.052 1.00 98.50 65 SER A CA 1
ATOM 496 C C . SER A 1 65 ? 12.545 -5.971 -4.574 1.00 98.50 65 SER A C 1
ATOM 498 O O . SER A 1 65 ? 13.132 -4.967 -4.970 1.00 98.50 65 SER A O 1
ATOM 500 N N . ASN A 1 66 ? 13.117 -6.864 -3.757 1.00 97.38 66 ASN A N 1
ATOM 501 C CA . ASN A 1 66 ? 14.364 -6.668 -3.002 1.00 97.38 66 ASN A CA 1
ATOM 502 C C . ASN A 1 66 ? 14.317 -5.462 -2.038 1.00 97.38 66 ASN A C 1
ATOM 504 O O . ASN A 1 66 ? 15.325 -4.779 -1.823 1.00 97.38 66 ASN A O 1
ATOM 508 N N . VAL A 1 67 ? 13.140 -5.178 -1.473 1.00 98.19 67 VAL A N 1
ATOM 509 C CA . VAL A 1 67 ? 12.977 -4.238 -0.357 1.00 98.19 67 VAL A CA 1
ATOM 510 C C . VAL A 1 67 ? 13.287 -4.985 0.938 1.00 98.19 67 VAL A C 1
ATOM 512 O O . VAL A 1 67 ? 12.732 -6.051 1.191 1.00 98.19 67 VAL A O 1
ATOM 515 N N . ASN A 1 68 ? 14.193 -4.444 1.748 1.00 94.94 68 ASN A N 1
ATOM 516 C CA . ASN A 1 68 ? 14.670 -5.068 2.978 1.00 94.94 68 ASN A CA 1
ATOM 517 C C . ASN A 1 68 ? 13.833 -4.629 4.185 1.00 94.94 68 ASN A C 1
ATOM 519 O O . ASN A 1 68 ? 14.322 -3.941 5.085 1.00 94.94 68 ASN A O 1
ATOM 523 N N . MET A 1 69 ? 12.552 -4.979 4.152 1.00 95.19 69 MET A N 1
ATOM 524 C CA . MET A 1 69 ? 11.611 -4.658 5.215 1.00 95.19 69 MET A CA 1
ATOM 525 C C . MET A 1 69 ? 10.463 -5.659 5.264 1.00 95.19 69 MET A C 1
ATOM 527 O O . MET A 1 69 ? 10.130 -6.283 4.253 1.00 95.19 69 MET A O 1
ATOM 531 N N . GLU A 1 70 ? 9.799 -5.708 6.409 1.00 96.62 70 GLU A N 1
ATOM 532 C CA . GLU A 1 70 ? 8.523 -6.379 6.607 1.00 96.62 70 GLU A CA 1
ATOM 533 C C . GLU A 1 70 ? 7.583 -5.487 7.426 1.00 96.62 70 GLU A C 1
ATOM 535 O O . GLU A 1 70 ? 8.010 -4.647 8.217 1.00 96.62 70 GLU A O 1
ATOM 540 N N . ILE A 1 71 ? 6.280 -5.673 7.242 1.00 98.31 71 ILE A N 1
ATOM 541 C CA . ILE A 1 71 ? 5.249 -5.104 8.108 1.00 98.31 71 ILE A CA 1
ATOM 542 C C . ILE A 1 71 ? 4.648 -6.188 8.995 1.00 98.31 71 ILE A C 1
ATOM 544 O O . ILE A 1 71 ? 4.438 -7.331 8.571 1.00 98.31 71 ILE A O 1
ATOM 548 N N . ARG A 1 72 ? 4.293 -5.800 10.219 1.00 97.88 72 ARG A N 1
ATOM 549 C CA . ARG A 1 72 ? 3.611 -6.653 11.193 1.00 97.88 72 ARG A CA 1
ATOM 550 C C . ARG A 1 72 ? 2.366 -5.962 11.729 1.00 97.88 72 ARG A C 1
ATOM 552 O O . ARG A 1 72 ? 2.350 -4.756 11.956 1.00 97.88 72 ARG A O 1
ATOM 559 N N . VAL A 1 73 ? 1.310 -6.739 11.959 1.00 98.25 73 VAL A N 1
ATOM 560 C CA . VAL A 1 73 ? 0.137 -6.250 12.692 1.00 98.25 73 VAL A CA 1
ATOM 561 C C . VAL A 1 73 ? 0.523 -6.111 14.163 1.00 98.25 73 VAL A C 1
ATOM 563 O O . VAL A 1 73 ? 0.685 -7.116 14.852 1.00 98.25 73 VAL A O 1
ATOM 566 N N . ALA A 1 74 ? 0.656 -4.879 14.648 1.00 98.19 74 ALA A N 1
ATOM 567 C CA . ALA A 1 74 ? 0.968 -4.609 16.050 1.00 98.19 74 ALA A CA 1
ATOM 568 C C . ALA A 1 74 ? -0.272 -4.777 16.937 1.00 98.19 74 ALA A C 1
ATOM 570 O O . ALA A 1 74 ? -0.231 -5.381 18.008 1.00 98.19 74 ALA A O 1
ATOM 571 N N . LYS A 1 75 ? -1.406 -4.247 16.471 1.00 98.19 75 LYS A N 1
ATOM 572 C CA . LYS A 1 75 ? -2.711 -4.359 17.127 1.00 98.19 75 LYS A CA 1
ATOM 573 C C . LYS A 1 75 ? -3.817 -4.126 16.108 1.00 98.19 75 LYS A C 1
ATOM 575 O O . LYS A 1 75 ? -3.606 -3.445 15.104 1.00 98.19 75 LYS A O 1
ATOM 580 N N . THR A 1 76 ? -5.000 -4.666 16.379 1.00 98.50 76 THR A N 1
ATOM 581 C CA . THR A 1 76 ? -6.209 -4.358 15.615 1.00 98.50 76 THR A CA 1
ATOM 582 C C . THR A 1 76 ? -7.215 -3.610 16.492 1.00 98.50 76 THR A C 1
ATOM 584 O O . THR A 1 76 ? -7.266 -3.814 17.707 1.00 98.50 76 THR A O 1
ATOM 587 N N . LEU A 1 77 ? -7.991 -2.707 15.893 1.00 98.44 77 LEU A N 1
ATOM 588 C CA . LEU A 1 77 ? -9.004 -1.904 16.576 1.00 98.44 77 LEU A CA 1
ATOM 589 C C . LEU A 1 77 ? -10.231 -1.739 15.676 1.00 98.44 77 LEU A C 1
ATOM 591 O O . LEU A 1 77 ? -10.157 -1.099 14.629 1.00 98.44 77 LEU A O 1
ATOM 595 N N . MET A 1 78 ? -11.372 -2.279 16.102 1.00 98.50 78 MET A N 1
ATOM 596 C CA . MET A 1 78 ? -12.644 -1.981 15.448 1.00 98.50 78 MET A CA 1
ATOM 597 C C . MET A 1 78 ? -13.161 -0.618 15.913 1.00 98.50 78 MET A C 1
ATOM 599 O O . MET A 1 78 ? -13.145 -0.326 17.108 1.00 98.50 78 MET A O 1
ATOM 603 N N . VAL A 1 79 ? -13.675 0.185 14.986 1.00 98.62 79 VAL A N 1
ATOM 604 C CA . VAL A 1 79 ? -14.319 1.472 15.274 1.00 98.62 79 VAL A CA 1
ATOM 605 C C . VAL A 1 79 ? -15.726 1.530 14.687 1.00 98.62 79 VAL A C 1
ATOM 607 O O . VAL A 1 79 ? -16.011 0.959 13.631 1.00 98.62 79 VAL A O 1
ATOM 610 N N . ASN A 1 80 ? -16.613 2.265 15.355 1.00 97.38 80 ASN A N 1
ATOM 611 C CA . ASN A 1 80 ? -17.954 2.543 14.849 1.00 97.38 80 ASN A CA 1
ATOM 612 C C . ASN A 1 80 ? -17.933 3.788 13.944 1.00 97.38 80 ASN A C 1
ATOM 614 O O . ASN A 1 80 ? -18.296 4.884 14.370 1.00 97.38 80 ASN A O 1
ATOM 618 N N . TYR A 1 81 ? -17.429 3.625 12.721 1.00 98.62 81 TYR A N 1
ATOM 619 C CA . TYR A 1 81 ? -17.331 4.674 11.703 1.00 98.62 81 TYR A CA 1
ATOM 620 C C . TYR A 1 81 ? -18.062 4.249 10.424 1.00 98.62 81 TYR A C 1
ATOM 622 O O . TYR A 1 81 ? -18.143 3.057 10.129 1.00 98.62 81 TYR A O 1
ATOM 630 N N . THR A 1 82 ? -18.587 5.220 9.675 1.00 98.25 82 THR A N 1
ATOM 631 C CA . THR A 1 82 ? -19.352 4.973 8.443 1.00 98.25 82 THR A CA 1
ATOM 632 C C . THR A 1 82 ? -18.479 4.473 7.286 1.00 98.25 82 THR A C 1
ATOM 634 O O . THR A 1 82 ? -17.326 4.880 7.118 1.00 98.25 82 THR A O 1
ATOM 637 N N . ASP A 1 83 ? -19.055 3.628 6.433 1.00 98.19 83 ASP A N 1
ATOM 638 C CA . ASP A 1 83 ? -18.438 3.203 5.171 1.00 98.19 83 ASP A CA 1
ATOM 639 C C . ASP A 1 83 ? -18.906 4.046 3.970 1.00 98.19 83 ASP A C 1
ATOM 641 O O . ASP A 1 83 ? -18.374 3.896 2.870 1.00 98.19 83 ASP A O 1
ATOM 645 N N . ASP A 1 84 ? -19.887 4.935 4.178 1.00 96.81 84 ASP A N 1
ATOM 646 C CA . ASP A 1 84 ? -20.647 5.652 3.140 1.00 96.81 84 ASP A CA 1
ATOM 647 C C . ASP A 1 84 ? -20.160 7.087 2.868 1.00 96.81 84 ASP A C 1
ATOM 649 O O . ASP A 1 84 ? -20.899 7.910 2.332 1.00 96.81 84 ASP A O 1
ATOM 653 N N . ASN A 1 85 ? -18.913 7.408 3.211 1.00 97.50 85 ASN A N 1
ATOM 654 C CA . ASN A 1 85 ? -18.291 8.686 2.859 1.00 97.50 85 ASN A CA 1
ATOM 655 C C . ASN A 1 85 ? -16.962 8.495 2.110 1.00 97.50 85 ASN A C 1
ATOM 657 O O . ASN A 1 85 ? -16.449 7.381 1.961 1.00 97.50 85 ASN A O 1
ATOM 661 N N . SER A 1 86 ? -16.415 9.606 1.615 1.00 98.19 86 SER A N 1
ATOM 662 C CA . SER A 1 86 ? -15.223 9.594 0.767 1.00 98.19 86 SER A CA 1
ATOM 663 C C . SER A 1 86 ? -13.980 9.033 1.477 1.00 98.19 86 SER A C 1
ATOM 665 O O . SER A 1 86 ? -13.891 9.027 2.709 1.00 98.19 86 SER A O 1
ATOM 667 N N . ALA A 1 87 ? -12.996 8.562 0.702 1.00 97.88 87 ALA A N 1
ATOM 668 C CA . ALA A 1 87 ? -11.695 8.161 1.241 1.00 97.88 87 ALA A CA 1
ATOM 669 C C . ALA A 1 87 ? -10.951 9.346 1.883 1.00 97.88 87 ALA A C 1
ATOM 671 O O . ALA A 1 87 ? -10.332 9.176 2.931 1.00 97.88 87 ALA A O 1
ATOM 672 N N . ASP A 1 88 ? -11.065 10.544 1.297 1.00 97.94 88 ASP A N 1
ATOM 673 C CA . ASP A 1 88 ? -10.464 11.779 1.816 1.00 97.94 88 ASP A CA 1
ATOM 674 C C . ASP A 1 88 ? -11.005 12.146 3.201 1.00 97.94 88 ASP A C 1
ATOM 676 O O . ASP A 1 88 ? -10.228 12.367 4.133 1.00 97.94 88 ASP A O 1
ATOM 680 N N . THR A 1 89 ? -12.331 12.127 3.368 1.00 98.56 89 THR A N 1
ATOM 681 C CA . THR A 1 89 ? -12.971 12.398 4.662 1.00 98.56 89 THR A CA 1
ATOM 682 C C . THR A 1 89 ? -12.507 11.395 5.711 1.00 98.56 89 THR A C 1
ATOM 684 O O . THR A 1 89 ? -12.084 11.791 6.792 1.00 98.56 89 THR A O 1
ATOM 687 N N . ALA A 1 90 ? -12.508 10.102 5.383 1.00 98.69 90 ALA A N 1
ATOM 688 C CA . ALA A 1 90 ? -12.084 9.064 6.313 1.00 98.69 90 ALA A CA 1
ATOM 689 C C . ALA A 1 90 ? -10.605 9.166 6.701 1.00 98.69 90 ALA A C 1
ATOM 691 O O . ALA A 1 90 ? -10.281 9.011 7.879 1.00 98.69 90 ALA A O 1
ATOM 692 N N . LEU A 1 91 ? -9.715 9.448 5.741 1.00 98.81 91 LEU A N 1
ATOM 693 C CA . LEU A 1 91 ? -8.292 9.648 6.009 1.00 98.81 91 LEU A CA 1
ATOM 694 C C . LEU A 1 91 ? -8.071 10.864 6.917 1.00 98.81 91 LEU A C 1
ATOM 696 O O . LEU A 1 91 ? -7.334 10.773 7.900 1.00 98.81 91 LEU A O 1
ATOM 700 N N . ASN A 1 92 ? -8.735 11.986 6.632 1.00 98.62 92 ASN A N 1
ATOM 701 C CA . ASN A 1 92 ? -8.683 13.179 7.474 1.00 98.62 92 ASN A CA 1
ATOM 702 C C . ASN A 1 92 ? -9.221 12.909 8.886 1.00 98.62 92 ASN A C 1
ATOM 704 O O . ASN A 1 92 ? -8.601 13.319 9.869 1.00 98.62 92 ASN A O 1
ATOM 708 N N . ASP A 1 93 ? -10.353 12.218 8.998 1.00 98.75 93 ASP A N 1
ATOM 709 C CA . ASP A 1 93 ? -11.006 11.967 10.278 1.00 98.75 93 ASP A CA 1
ATOM 710 C C . ASP A 1 93 ? -10.166 11.084 11.197 1.00 98.75 93 ASP A C 1
ATOM 712 O O . ASP A 1 93 ? -10.057 11.401 12.383 1.00 98.75 93 ASP A O 1
ATOM 716 N N . ILE A 1 94 ? -9.544 10.017 10.675 1.00 98.75 94 ILE A N 1
ATOM 717 C CA . ILE A 1 94 ? -8.666 9.162 11.485 1.00 98.75 94 ILE A CA 1
ATOM 718 C C . ILE A 1 94 ? -7.340 9.850 11.820 1.00 98.75 94 ILE A C 1
ATOM 720 O O . ILE A 1 94 ? -6.874 9.740 12.952 1.00 98.75 94 ILE A O 1
ATOM 724 N N . THR A 1 95 ? -6.752 10.585 10.871 1.00 98.50 95 THR A N 1
ATOM 725 C CA . THR A 1 95 ? -5.451 11.250 11.071 1.00 98.50 95 THR A CA 1
ATOM 726 C C . THR A 1 95 ? -5.545 12.334 12.141 1.00 98.50 95 THR A C 1
ATOM 728 O O . THR A 1 95 ? -4.679 12.437 13.006 1.00 98.50 95 THR A O 1
ATOM 731 N N . PHE A 1 96 ? -6.610 13.138 12.096 1.00 97.69 96 PHE A N 1
ATOM 732 C CA . PHE A 1 96 ? -6.772 14.318 12.948 1.00 97.69 96 PHE A CA 1
ATOM 733 C C . PHE A 1 96 ? -7.819 14.137 14.054 1.00 97.69 96 PHE A C 1
ATOM 735 O O . PHE A 1 96 ? -8.199 15.117 14.691 1.00 97.69 96 PHE A O 1
ATOM 742 N N . ALA A 1 97 ? -8.315 12.912 14.257 1.00 97.31 97 ALA A N 1
ATOM 743 C CA . ALA A 1 97 ? -9.373 12.586 15.215 1.00 97.31 97 ALA A CA 1
ATOM 744 C C . ALA A 1 97 ? -10.615 13.504 15.113 1.00 97.31 97 ALA A C 1
ATOM 746 O O . ALA A 1 97 ? -11.227 13.851 16.122 1.00 97.31 97 ALA A O 1
ATOM 747 N N . LYS A 1 98 ? -11.014 13.894 13.891 1.00 97.88 98 LYS A N 1
ATOM 748 C CA . LYS A 1 98 ? -12.153 14.813 13.648 1.00 97.88 98 LYS A CA 1
ATOM 749 C C . LYS A 1 98 ? -13.523 14.167 13.882 1.00 97.88 98 LYS A C 1
ATOM 751 O O . LYS A 1 98 ? -14.534 14.863 13.902 1.00 97.88 98 LYS A O 1
ATOM 756 N N . HIS A 1 99 ? -13.562 12.850 14.082 1.00 98.31 99 HIS A N 1
ATOM 757 C CA . HIS A 1 99 ? -14.775 12.093 14.369 1.00 98.31 99 HIS A CA 1
ATOM 758 C C . HIS A 1 99 ? -14.640 11.312 15.683 1.00 98.31 99 HIS A C 1
ATOM 760 O O . HIS A 1 99 ? -13.591 10.728 15.965 1.00 98.31 99 HIS A O 1
ATOM 766 N N . ALA A 1 100 ? -15.727 11.232 16.461 1.00 97.81 100 ALA A N 1
ATOM 767 C CA . ALA A 1 100 ? -15.746 10.613 17.794 1.00 97.81 100 ALA A CA 1
ATOM 768 C C . ALA A 1 100 ? -15.208 9.168 17.810 1.00 97.81 100 ALA A C 1
ATOM 770 O O . ALA A 1 100 ? -14.508 8.773 18.743 1.00 97.81 100 ALA A O 1
ATOM 771 N N . ALA A 1 101 ? -15.473 8.412 16.740 1.00 98.19 101 ALA A N 1
ATOM 772 C CA . ALA A 1 101 ? -14.993 7.040 16.544 1.00 98.19 101 ALA A CA 1
ATOM 773 C C . ALA A 1 101 ? -13.459 6.880 16.596 1.00 98.19 101 ALA A C 1
ATOM 775 O O . ALA A 1 101 ? -12.984 5.775 16.848 1.00 98.19 101 ALA A O 1
ATOM 776 N N . PHE A 1 102 ? -12.686 7.949 16.368 1.00 98.62 102 PHE A N 1
ATOM 777 C CA . PHE A 1 102 ? -11.221 7.896 16.298 1.00 98.62 102 PHE A CA 1
ATOM 778 C C . PHE A 1 102 ? -10.502 8.501 17.509 1.00 98.62 102 PHE A C 1
ATOM 780 O O . PHE A 1 102 ? -9.276 8.455 17.573 1.00 98.62 102 PHE A O 1
ATOM 787 N N . THR A 1 103 ? -11.233 9.014 18.501 1.00 94.88 103 THR A N 1
ATOM 788 C CA . THR A 1 103 ? -10.658 9.656 19.702 1.00 94.88 103 THR A CA 1
ATOM 789 C C . THR A 1 103 ? -9.665 8.767 20.465 1.00 94.88 103 THR A C 1
ATOM 791 O O . THR A 1 103 ? -8.680 9.266 21.002 1.00 94.88 103 THR A O 1
ATOM 794 N N . GLY A 1 104 ? -9.864 7.444 20.467 1.00 95.38 104 GLY A N 1
ATOM 795 C CA . GLY A 1 104 ? -8.959 6.482 21.108 1.00 95.38 104 GLY A CA 1
ATOM 796 C C . GLY A 1 104 ? -7.772 6.014 20.254 1.00 95.38 104 GLY A C 1
ATOM 797 O O . GLY A 1 104 ? -6.871 5.362 20.781 1.00 95.38 104 GLY A O 1
ATOM 798 N N . VAL A 1 105 ? -7.735 6.321 18.950 1.00 98.19 105 VAL A N 1
ATOM 799 C CA . VAL A 1 105 ? -6.740 5.749 18.018 1.00 98.19 105 VAL A CA 1
ATOM 800 C C . VAL A 1 105 ? -5.318 6.157 18.391 1.00 98.19 105 VAL A C 1
ATOM 802 O O . VAL A 1 105 ? -4.434 5.305 18.401 1.00 98.19 105 VAL A O 1
ATOM 805 N N . ALA A 1 106 ? -5.091 7.423 18.756 1.00 96.94 106 ALA A N 1
ATOM 806 C CA . ALA A 1 106 ? -3.763 7.909 19.135 1.00 96.94 106 ALA A CA 1
ATOM 807 C C . ALA A 1 106 ? -3.207 7.180 20.372 1.00 96.94 106 ALA A C 1
ATOM 809 O O . ALA A 1 106 ? -2.060 6.735 20.362 1.00 96.94 106 ALA A O 1
ATOM 810 N N . ALA A 1 107 ? -4.038 6.981 21.401 1.00 97.88 107 ALA A N 1
ATOM 811 C CA . ALA A 1 107 ? -3.649 6.255 22.610 1.00 97.88 107 ALA A CA 1
ATOM 812 C C . ALA A 1 107 ? -3.344 4.776 22.319 1.00 97.88 107 ALA A C 1
ATOM 814 O O . ALA A 1 107 ? -2.357 4.232 22.814 1.00 97.88 107 ALA A O 1
ATOM 815 N N . VAL A 1 108 ? -4.154 4.127 21.474 1.00 98.44 108 VAL A N 1
ATOM 816 C CA . VAL A 1 108 ? -3.916 2.736 21.058 1.00 98.44 108 VAL A CA 1
ATOM 817 C C . VAL A 1 108 ? -2.644 2.617 20.218 1.00 98.44 108 VAL A C 1
ATOM 819 O O . VAL A 1 108 ? -1.890 1.664 20.406 1.00 98.44 108 VAL A O 1
ATOM 822 N N . ARG A 1 109 ? -2.378 3.580 19.328 1.00 98.25 109 ARG A N 1
ATOM 823 C CA . ARG A 1 109 ? -1.156 3.626 18.515 1.00 98.25 109 ARG A CA 1
ATOM 824 C C . ARG A 1 109 ? 0.090 3.749 19.390 1.00 98.25 109 ARG A C 1
ATOM 826 O O . ARG A 1 109 ? 1.042 3.008 19.171 1.00 98.25 109 ARG A O 1
ATOM 833 N N . GLU A 1 110 ? 0.057 4.619 20.400 1.00 97.00 110 GLU A N 1
ATOM 834 C CA . GLU A 1 110 ? 1.140 4.775 21.380 1.00 97.00 110 GLU A CA 1
ATOM 835 C C . GLU A 1 110 ? 1.359 3.493 22.192 1.00 97.00 110 GLU A C 1
ATOM 837 O O . GLU A 1 110 ? 2.482 3.001 22.285 1.00 97.00 110 GLU A O 1
ATOM 842 N N . GLN A 1 111 ? 0.282 2.892 22.709 1.00 97.31 111 GLN A N 1
ATOM 843 C CA . GLN A 1 111 ? 0.358 1.645 23.475 1.00 97.31 111 GLN A CA 1
ATOM 844 C C . GLN A 1 111 ? 0.937 0.491 22.647 1.00 97.31 111 GLN A C 1
ATOM 846 O O . GLN A 1 111 ? 1.727 -0.302 23.155 1.00 97.31 111 GLN A O 1
ATOM 851 N N . ALA A 1 112 ? 0.527 0.384 21.382 1.00 97.19 112 ALA A N 1
ATOM 852 C CA . ALA A 1 112 ? 0.998 -0.645 20.465 1.00 97.19 112 ALA A CA 1
ATOM 853 C C . ALA A 1 112 ? 2.377 -0.334 19.864 1.00 97.19 112 ALA A C 1
ATOM 855 O O . ALA A 1 112 ? 2.913 -1.190 19.170 1.00 97.19 112 ALA A O 1
ATOM 856 N N . LYS A 1 113 ? 2.928 0.869 20.102 1.00 97.25 113 LYS A N 1
ATOM 857 C CA . LYS A 1 113 ? 4.156 1.371 19.463 1.00 97.25 113 LYS A CA 1
ATOM 858 C C . LYS A 1 113 ? 4.113 1.255 17.933 1.00 97.25 113 LYS A C 1
ATOM 860 O O . LYS A 1 113 ? 5.104 0.919 17.304 1.00 97.25 113 LYS A O 1
ATOM 865 N N . ALA A 1 114 ? 2.947 1.509 17.344 1.00 98.25 114 ALA A N 1
ATOM 866 C CA . ALA A 1 114 ? 2.723 1.290 15.921 1.00 98.25 114 ALA A CA 1
ATOM 867 C C . ALA A 1 114 ? 3.223 2.467 15.069 1.00 98.25 114 ALA A C 1
ATOM 869 O O . ALA A 1 114 ? 2.625 3.550 15.068 1.00 98.25 114 ALA A O 1
ATOM 870 N N . ASP A 1 115 ? 4.278 2.234 14.295 1.00 98.50 115 ASP A N 1
ATOM 871 C CA . ASP A 1 115 ? 4.917 3.193 13.393 1.00 98.50 115 ASP A CA 1
ATOM 872 C C . ASP A 1 115 ? 3.959 3.751 12.336 1.00 98.50 115 ASP A C 1
ATOM 874 O O . ASP A 1 115 ? 4.029 4.937 12.005 1.00 98.50 115 ASP A O 1
ATOM 878 N N . MET A 1 116 ? 3.010 2.940 11.860 1.00 98.75 116 MET A N 1
ATOM 879 C CA . MET A 1 116 ? 2.011 3.329 10.857 1.00 98.75 116 MET A CA 1
ATOM 880 C C . MET A 1 116 ? 0.594 2.906 11.260 1.00 98.75 116 MET A C 1
ATOM 882 O O . MET A 1 116 ? 0.396 2.028 12.101 1.00 98.75 116 MET A O 1
ATOM 886 N N . VAL A 1 117 ? -0.412 3.518 10.632 1.00 98.94 117 VAL A N 1
ATOM 887 C CA . VAL A 1 117 ? -1.828 3.192 10.830 1.00 98.94 117 VAL A CA 1
ATOM 888 C C . VAL A 1 117 ? -2.507 2.938 9.490 1.00 98.94 117 VAL A C 1
ATOM 890 O O . VAL A 1 117 ? -2.436 3.762 8.579 1.00 98.94 117 VAL A O 1
ATOM 893 N N . ILE A 1 118 ? -3.226 1.822 9.396 1.00 98.94 118 ILE A N 1
ATOM 894 C CA . ILE A 1 118 ? -4.138 1.539 8.285 1.00 98.94 118 ILE A CA 1
ATOM 895 C C . ILE A 1 118 ? -5.569 1.612 8.799 1.00 98.94 118 ILE A C 1
ATOM 897 O O . ILE A 1 118 ? -5.876 1.029 9.836 1.00 98.94 118 ILE A O 1
ATOM 901 N N . PHE A 1 119 ? -6.449 2.263 8.045 1.00 98.94 119 PHE A N 1
ATOM 902 C CA . PHE A 1 119 ? -7.888 2.206 8.231 1.00 98.94 119 PHE A CA 1
ATOM 903 C C . PHE A 1 119 ? -8.562 1.426 7.099 1.00 98.94 119 PHE A C 1
ATOM 905 O O . PHE A 1 119 ? -8.685 1.926 5.981 1.00 98.94 119 PHE A O 1
ATOM 912 N N . TYR A 1 120 ? -9.015 0.208 7.399 1.00 98.88 120 TYR A N 1
ATOM 913 C CA . TYR A 1 120 ? -9.716 -0.653 6.450 1.00 98.88 120 TYR A CA 1
ATOM 914 C C . TYR A 1 120 ? -11.235 -0.470 6.486 1.00 98.88 120 TYR A C 1
ATOM 916 O O . TYR A 1 120 ? -11.879 -0.644 7.529 1.00 98.88 120 TYR A O 1
ATOM 924 N N . ARG A 1 121 ? -11.821 -0.237 5.309 1.00 98.56 121 ARG A N 1
ATOM 925 C CA . ARG A 1 121 ? -13.275 -0.225 5.083 1.00 98.56 121 ARG A CA 1
ATOM 926 C C . ARG A 1 121 ? -13.658 -1.118 3.901 1.00 98.56 121 ARG A C 1
ATOM 928 O O . ARG A 1 121 ? -12.819 -1.333 3.024 1.00 98.56 121 ARG A O 1
ATOM 935 N N . PRO A 1 122 ? -14.892 -1.647 3.821 1.00 98.06 122 PRO A N 1
ATOM 936 C CA . PRO A 1 122 ? -15.393 -2.243 2.588 1.00 98.06 122 PRO A CA 1
ATOM 937 C C . PRO A 1 122 ? -15.381 -1.201 1.468 1.00 98.06 122 PRO A C 1
ATOM 939 O O . PRO A 1 122 ? -15.662 -0.027 1.714 1.00 98.06 122 PRO A O 1
ATOM 942 N N . PHE A 1 123 ? -15.083 -1.616 0.239 1.00 97.06 123 PHE A N 1
ATOM 943 C CA . PHE A 1 123 ? -15.125 -0.704 -0.897 1.00 97.06 123 PHE A CA 1
ATOM 944 C C . PHE A 1 123 ? -16.554 -0.223 -1.162 1.00 97.06 123 PHE A C 1
ATOM 946 O O . PHE A 1 123 ? -17.483 -1.028 -1.267 1.00 97.06 123 PHE A O 1
ATOM 953 N N . LYS A 1 124 ? -16.710 1.088 -1.350 1.00 94.50 124 LYS A N 1
ATOM 954 C CA . LYS A 1 124 ? -17.929 1.714 -1.869 1.00 94.50 124 LYS A CA 1
ATOM 955 C C . LYS A 1 124 ? -17.553 2.782 -2.888 1.00 94.50 124 LYS A C 1
ATOM 957 O O . LYS A 1 124 ? -16.554 3.473 -2.716 1.00 94.50 124 LYS A O 1
ATOM 962 N N . SER A 1 125 ? -18.376 2.964 -3.919 1.00 93.62 125 SER A N 1
ATOM 963 C CA . SER A 1 125 ? -18.115 3.927 -5.004 1.00 93.62 125 SER A CA 1
ATOM 964 C C . SER A 1 125 ? -17.907 5.364 -4.509 1.00 93.62 125 SER A C 1
ATOM 966 O O . SER A 1 125 ? -17.078 6.080 -5.062 1.00 93.62 125 SER A O 1
ATOM 968 N N . VAL A 1 126 ? -18.587 5.760 -3.425 1.00 93.75 126 VAL A N 1
ATOM 969 C CA . VAL A 1 126 ? -18.432 7.070 -2.761 1.00 93.75 126 VAL A CA 1
ATOM 970 C C . VAL A 1 126 ? -16.996 7.361 -2.305 1.00 93.75 126 VAL A C 1
ATOM 972 O O . VAL A 1 126 ? -16.623 8.520 -2.148 1.00 93.75 126 VAL A O 1
ATOM 975 N N . GLN A 1 127 ? -16.167 6.330 -2.125 1.00 95.38 127 GLN A N 1
ATOM 976 C CA . GLN A 1 127 ? -14.770 6.479 -1.720 1.00 95.38 127 GLN A CA 1
ATOM 977 C C . GLN A 1 127 ? -13.891 7.037 -2.845 1.00 95.38 127 GLN A C 1
ATOM 979 O O . GLN A 1 127 ? -12.856 7.627 -2.550 1.00 95.38 127 GLN A O 1
ATOM 984 N N . GLY A 1 128 ? -14.300 6.890 -4.112 1.00 91.50 128 GLY A N 1
ATOM 985 C CA . GLY A 1 128 ? -13.609 7.430 -5.290 1.00 91.50 128 GLY A CA 1
ATOM 986 C C . GLY A 1 128 ? -12.321 6.699 -5.692 1.00 91.50 128 GLY A C 1
ATOM 987 O O . GLY A 1 128 ? -11.929 6.757 -6.854 1.00 91.50 128 GLY A O 1
ATOM 988 N N . SER A 1 129 ? -11.683 5.972 -4.774 1.00 93.25 129 SER A N 1
ATOM 989 C CA . SER A 1 129 ? -10.470 5.187 -5.016 1.00 93.25 129 SER A CA 1
ATOM 990 C C . SER A 1 129 ? -10.425 3.931 -4.139 1.00 93.25 129 SER A C 1
ATOM 992 O O . SER A 1 129 ? -11.181 3.784 -3.179 1.00 93.25 129 SER A O 1
ATOM 994 N N . CYS A 1 130 ? -9.509 3.015 -4.464 1.00 96.38 130 CYS A N 1
ATOM 995 C CA . CYS A 1 130 ? -9.224 1.837 -3.639 1.00 96.38 130 CYS A CA 1
ATOM 996 C C . CYS A 1 130 ? -8.417 2.155 -2.371 1.00 96.38 130 CYS A C 1
ATOM 998 O O . CYS A 1 130 ? -8.340 1.325 -1.466 1.00 96.38 130 CYS A O 1
ATOM 1000 N N . GLY A 1 131 ? -7.809 3.335 -2.301 1.00 98.06 131 GLY A N 1
ATOM 1001 C CA . GLY A 1 131 ? -6.960 3.749 -1.200 1.00 98.06 131 GLY A CA 1
ATOM 1002 C C . GLY A 1 131 ? -6.593 5.225 -1.295 1.00 98.06 131 GLY A C 1
ATOM 1003 O O . GLY A 1 131 ? -6.743 5.853 -2.349 1.00 98.06 131 GLY A O 1
ATOM 1004 N N . LEU A 1 132 ? -6.211 5.786 -0.154 1.00 98.62 132 LEU A N 1
ATOM 1005 C CA . LEU A 1 132 ? -5.662 7.128 -0.042 1.00 98.62 132 LEU A CA 1
ATOM 1006 C C . LEU A 1 132 ? -4.735 7.193 1.173 1.00 98.62 132 LEU A C 1
ATOM 1008 O O . LEU A 1 132 ? -5.089 6.730 2.260 1.00 98.62 132 LEU A O 1
ATOM 1012 N N . ALA A 1 133 ? -3.582 7.823 1.004 1.00 98.81 133 ALA A N 1
ATOM 1013 C CA . ALA A 1 133 ? -2.549 7.925 2.021 1.00 98.81 133 ALA A CA 1
ATOM 1014 C C . ALA A 1 133 ? -1.842 9.278 1.964 1.00 98.81 133 ALA A C 1
ATOM 1016 O O . ALA A 1 133 ? -1.800 9.935 0.920 1.00 98.81 133 ALA A O 1
ATOM 1017 N N . TRP A 1 134 ? -1.258 9.688 3.088 1.00 98.50 134 TRP A N 1
ATOM 1018 C CA . TRP A 1 134 ? -0.376 10.850 3.104 1.00 98.50 134 TRP A CA 1
ATOM 1019 C C . TRP A 1 134 ? 0.989 10.485 2.529 1.00 98.50 134 TRP A C 1
ATOM 1021 O O . TRP A 1 134 ? 1.514 9.404 2.778 1.00 98.50 134 TRP A O 1
ATOM 1031 N N . ILE A 1 135 ? 1.611 11.410 1.799 1.00 97.94 135 ILE A N 1
ATOM 1032 C CA . ILE A 1 135 ? 2.979 11.210 1.316 1.00 97.94 135 ILE A CA 1
ATOM 1033 C C . ILE A 1 135 ? 3.963 11.664 2.395 1.00 97.94 135 ILE A C 1
ATOM 1035 O O . ILE A 1 135 ? 3.989 12.838 2.768 1.00 97.94 135 ILE A O 1
ATOM 1039 N N . GLY A 1 136 ? 4.788 10.742 2.891 1.00 96.62 136 GLY A N 1
ATOM 1040 C CA . GLY A 1 136 ? 5.807 11.049 3.893 1.00 96.62 136 GLY A CA 1
ATOM 1041 C C . GLY A 1 136 ? 7.055 11.700 3.300 1.00 96.62 136 GLY A C 1
ATOM 1042 O O . GLY A 1 136 ? 7.494 11.353 2.206 1.00 96.62 136 GLY A O 1
ATOM 1043 N N . GLY A 1 137 ? 7.660 12.629 4.043 1.00 95.44 137 GLY A N 1
ATOM 1044 C CA . GLY A 1 137 ? 9.001 13.140 3.740 1.00 95.44 137 GLY A CA 1
ATOM 1045 C C . GLY A 1 137 ? 9.161 13.737 2.339 1.00 95.44 137 GLY A C 1
ATOM 1046 O O . GLY A 1 137 ? 10.203 13.545 1.721 1.00 95.44 137 GLY A O 1
ATOM 1047 N N . GLN A 1 138 ? 8.145 14.425 1.807 1.00 95.12 138 GLN A N 1
ATOM 1048 C CA . GLN A 1 138 ? 8.216 15.047 0.481 1.00 95.12 138 GLN A CA 1
ATOM 1049 C C . GLN A 1 138 ? 9.463 15.936 0.354 1.00 95.12 138 GLN A C 1
ATOM 1051 O O . GLN A 1 138 ? 9.644 16.867 1.136 1.00 95.12 138 GLN A O 1
ATOM 1056 N N . SER A 1 139 ? 10.297 15.655 -0.651 1.00 95.44 139 SER A N 1
ATOM 1057 C CA . SER A 1 139 ? 11.532 16.396 -0.937 1.00 95.44 139 SER A CA 1
ATOM 1058 C C . SER A 1 139 ? 12.505 16.504 0.250 1.00 95.44 139 SER A C 1
ATOM 1060 O O . SER A 1 139 ? 13.244 17.481 0.354 1.00 95.44 139 SER A O 1
ATOM 1062 N N . THR A 1 140 ? 12.506 15.526 1.163 1.00 97.00 140 THR A N 1
ATOM 1063 C CA . THR A 1 140 ? 13.429 15.502 2.312 1.00 97.00 140 THR A CA 1
ATOM 1064 C C . THR A 1 140 ? 14.716 14.725 2.047 1.00 97.00 140 THR A C 1
ATOM 1066 O O . THR A 1 140 ? 15.506 14.545 2.972 1.00 97.00 140 THR A O 1
ATOM 1069 N N . GLU A 1 141 ? 14.931 14.241 0.819 1.00 97.06 141 GLU A N 1
ATOM 1070 C CA . GLU A 1 141 ? 16.064 13.381 0.451 1.00 97.06 141 GLU A CA 1
ATOM 1071 C C . GLU A 1 141 ? 16.175 12.160 1.383 1.00 97.06 141 GLU A C 1
ATOM 1073 O O . GLU A 1 141 ? 17.242 11.809 1.888 1.00 97.06 141 GLU A O 1
ATOM 1078 N N . GLY A 1 142 ? 15.030 11.525 1.658 1.00 96.56 142 GLY A N 1
ATOM 1079 C CA . GLY A 1 142 ? 14.926 10.345 2.516 1.00 96.56 142 GLY A CA 1
ATOM 1080 C C . GLY A 1 142 ? 15.036 10.624 4.010 1.00 96.56 142 GLY A C 1
ATOM 1081 O O . GLY A 1 142 ? 15.013 9.675 4.792 1.00 96.56 142 GLY A O 1
ATOM 1082 N N . ASN A 1 143 ? 15.146 11.882 4.442 1.00 96.94 143 ASN A N 1
ATOM 1083 C CA . ASN A 1 143 ? 15.217 12.219 5.858 1.00 96.94 143 ASN A CA 1
ATOM 1084 C C . ASN A 1 143 ? 13.823 12.163 6.507 1.00 96.94 143 ASN A C 1
ATOM 1086 O O . ASN A 1 143 ? 12.959 12.997 6.221 1.00 96.94 143 ASN A O 1
ATOM 1090 N N . PHE A 1 144 ? 13.624 11.194 7.403 1.00 96.75 144 PHE A N 1
ATOM 1091 C CA . PHE A 1 144 ? 12.394 10.986 8.172 1.00 96.75 144 PHE A CA 1
ATOM 1092 C C . PHE A 1 144 ? 12.569 11.325 9.666 1.00 96.75 144 PHE A C 1
ATOM 1094 O O . PHE A 1 144 ? 11.702 11.020 10.477 1.00 96.75 144 PHE A O 1
ATOM 1101 N N . SER A 1 145 ? 13.662 11.999 10.049 1.00 93.56 145 SER A N 1
ATOM 1102 C CA . SER A 1 145 ? 13.947 12.365 11.449 1.00 93.56 145 SER A CA 1
ATOM 1103 C C . SER A 1 145 ? 13.019 13.438 12.029 1.00 93.56 145 SER A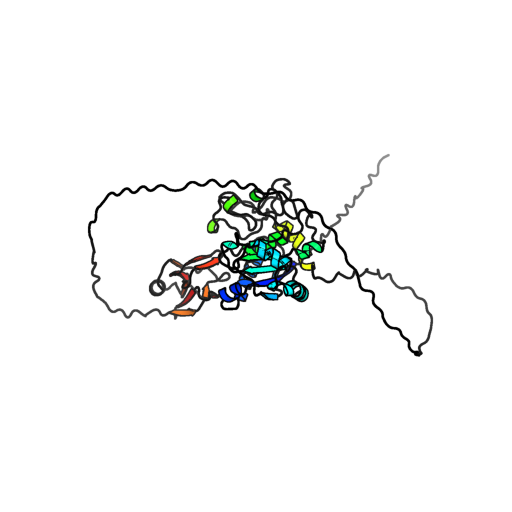 C 1
ATOM 1105 O O . SER A 1 145 ? 12.946 13.584 13.249 1.00 93.56 145 SER A O 1
ATOM 1107 N N . ASN A 1 146 ? 12.299 14.192 11.188 1.00 92.31 146 ASN A N 1
ATOM 1108 C CA . ASN A 1 146 ? 11.332 15.175 11.668 1.00 92.31 146 ASN A CA 1
ATOM 1109 C C . ASN A 1 146 ? 10.131 14.455 12.319 1.00 92.31 146 ASN A C 1
ATOM 1111 O O . ASN A 1 146 ? 9.370 13.790 11.607 1.00 92.31 146 ASN A O 1
ATOM 1115 N N . PRO A 1 147 ? 9.888 14.633 13.632 1.00 87.31 147 PRO A N 1
ATOM 1116 C CA . PRO A 1 147 ? 8.810 13.944 14.339 1.00 87.31 147 PRO A CA 1
ATOM 1117 C C . PRO A 1 147 ? 7.413 14.295 13.808 1.00 87.31 147 PRO A C 1
ATOM 1119 O O . PRO A 1 147 ? 6.483 13.517 13.996 1.00 87.31 147 PRO A O 1
ATOM 1122 N N . ALA A 1 148 ? 7.243 15.417 13.099 1.00 92.25 148 ALA A N 1
ATOM 1123 C CA . ALA A 1 148 ? 5.975 15.750 12.458 1.00 92.25 148 ALA A CA 1
ATOM 1124 C C . ALA A 1 148 ? 5.572 14.734 11.376 1.00 92.25 148 ALA A C 1
ATOM 1126 O O . ALA A 1 148 ? 4.380 14.523 11.176 1.00 92.25 148 ALA A O 1
ATOM 1127 N N . ILE A 1 149 ? 6.527 14.061 10.716 1.00 95.75 149 ILE A N 1
ATOM 1128 C CA . ILE A 1 149 ? 6.236 13.056 9.677 1.00 95.75 149 ILE A CA 1
ATOM 1129 C C . ILE A 1 149 ? 5.460 11.875 10.275 1.00 95.75 149 ILE A C 1
ATOM 1131 O O . ILE A 1 149 ? 4.473 11.426 9.693 1.00 95.75 149 ILE A O 1
ATOM 1135 N N . LYS A 1 150 ? 5.823 11.436 11.488 1.00 95.44 150 LYS A N 1
ATOM 1136 C CA . LYS A 1 150 ? 5.138 10.363 12.233 1.00 95.44 150 LYS A CA 1
ATOM 1137 C C . LYS A 1 150 ? 3.625 10.596 12.358 1.00 95.44 150 LYS A C 1
ATOM 1139 O O . LYS A 1 150 ? 2.842 9.641 12.281 1.00 95.44 150 LYS A O 1
ATOM 1144 N N . ASN A 1 151 ? 3.207 11.856 12.508 1.00 95.19 151 ASN A N 1
ATOM 1145 C CA . ASN A 1 151 ? 1.802 12.241 12.677 1.00 95.19 151 ASN A CA 1
ATOM 1146 C C . ASN A 1 151 ? 0.955 12.008 11.416 1.00 95.19 151 ASN A C 1
ATOM 1148 O O . ASN A 1 151 ? -0.264 11.950 11.519 1.00 95.19 151 ASN A O 1
ATOM 1152 N N . TYR A 1 152 ? 1.587 11.813 10.256 1.00 97.12 152 TYR A N 1
ATOM 1153 C CA . TYR A 1 152 ? 0.922 11.593 8.971 1.00 97.12 152 TYR A CA 1
ATOM 1154 C C . TYR A 1 152 ? 1.092 10.163 8.436 1.00 97.12 152 TYR A C 1
ATOM 1156 O O . TYR A 1 152 ? 0.703 9.894 7.311 1.00 97.12 152 TYR A O 1
ATOM 1164 N N . MET A 1 153 ? 1.621 9.205 9.209 1.00 98.50 153 MET A N 1
ATOM 1165 C CA . MET A 1 153 ? 1.715 7.795 8.775 1.00 98.50 153 MET A CA 1
ATOM 1166 C C . MET A 1 153 ? 0.358 7.069 8.832 1.00 98.50 153 MET A C 1
ATOM 1168 O O . MET A 1 153 ? 0.206 6.065 9.531 1.00 98.50 153 MET A O 1
ATOM 1172 N N . PHE A 1 154 ? -0.634 7.592 8.115 1.00 98.81 154 PHE A N 1
ATOM 1173 C CA . PHE A 1 154 ? -1.999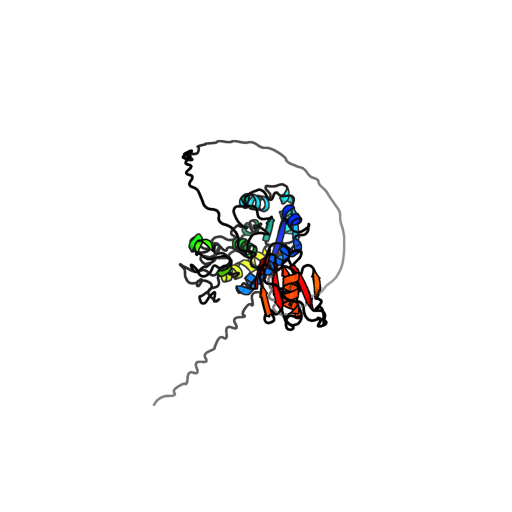 7.082 8.047 1.00 98.81 154 PHE A CA 1
ATOM 1174 C C . PHE A 1 154 ? -2.401 6.795 6.603 1.00 98.81 154 PHE A C 1
ATOM 1176 O O . PHE A 1 154 ? -2.104 7.570 5.695 1.00 98.81 154 PHE A O 1
ATOM 1183 N N . SER A 1 155 ? -3.129 5.700 6.415 1.00 98.88 155 SER A N 1
ATOM 1184 C CA . SER A 1 155 ? -3.693 5.308 5.126 1.00 98.88 155 SER A CA 1
ATOM 1185 C C . SER A 1 155 ? -5.128 4.822 5.304 1.00 98.88 155 SER A C 1
ATOM 1187 O O . SER A 1 155 ? -5.409 4.043 6.211 1.00 98.88 155 SER A O 1
ATOM 1189 N N . HIS A 1 156 ? -6.034 5.238 4.426 1.00 98.75 156 HIS A N 1
ATOM 1190 C CA . HIS A 1 156 ? -7.352 4.635 4.251 1.00 98.75 156 HIS A CA 1
ATOM 1191 C C . HIS A 1 156 ? -7.294 3.644 3.087 1.00 98.75 156 HIS A C 1
ATOM 1193 O O . HIS A 1 156 ? -6.804 3.992 2.014 1.00 98.75 156 HIS A O 1
ATOM 1199 N N . ILE A 1 157 ? -7.818 2.430 3.272 1.00 98.81 157 ILE A N 1
ATOM 1200 C CA . ILE A 1 157 ? -7.714 1.359 2.276 1.00 98.81 157 ILE A CA 1
ATOM 1201 C C . ILE A 1 157 ? -9.021 0.571 2.182 1.00 98.81 157 ILE A C 1
ATOM 1203 O O . ILE A 1 157 ? -9.583 0.136 3.190 1.00 98.81 157 ILE A O 1
ATOM 1207 N N . ALA A 1 158 ? -9.478 0.325 0.958 1.00 97.81 158 ALA A N 1
ATOM 1208 C CA . ALA A 1 158 ? -10.560 -0.606 0.697 1.00 97.81 158 ALA A CA 1
ATOM 1209 C C . ALA A 1 158 ? -10.074 -2.053 0.888 1.00 97.81 158 ALA A C 1
ATOM 1211 O O . ALA A 1 158 ? -9.170 -2.523 0.198 1.00 97.81 158 ALA A O 1
ATOM 1212 N N . ILE A 1 159 ? -10.672 -2.784 1.830 1.00 97.31 159 ILE A N 1
ATOM 1213 C CA . ILE A 1 159 ? -10.209 -4.130 2.209 1.00 97.31 159 ILE A CA 1
ATOM 1214 C C . ILE A 1 159 ? -10.615 -5.222 1.203 1.00 97.31 159 ILE A C 1
ATOM 1216 O O . ILE A 1 159 ? -10.032 -6.311 1.182 1.00 97.31 159 ILE A O 1
ATOM 1220 N N . ASN A 1 160 ? -11.637 -4.967 0.386 1.00 91.12 160 ASN A N 1
ATOM 1221 C CA . ASN A 1 160 ? -12.187 -5.885 -0.611 1.00 91.12 160 ASN A CA 1
ATOM 1222 C C . ASN A 1 160 ? -12.437 -5.162 -1.940 1.00 91.12 160 ASN A C 1
ATOM 1224 O O . ASN A 1 160 ? -12.281 -3.949 -2.028 1.00 91.12 160 ASN A O 1
ATOM 1228 N N . SER A 1 161 ? -12.789 -5.924 -2.981 1.00 92.38 161 SER A N 1
ATOM 1229 C CA . SER A 1 161 ? -13.130 -5.426 -4.331 1.00 92.38 161 SER A CA 1
ATOM 1230 C C . SER A 1 161 ? -12.020 -4.660 -5.070 1.00 92.38 161 SER A C 1
ATOM 1232 O O . SER A 1 161 ? -12.185 -4.308 -6.234 1.00 92.38 161 SER A O 1
ATOM 1234 N N . CYS A 1 162 ? -10.877 -4.463 -4.421 1.00 92.19 162 CYS A N 1
ATOM 1235 C CA . CYS A 1 162 ? -9.670 -3.832 -4.927 1.00 92.19 162 CYS A CA 1
ATOM 1236 C C . CYS A 1 162 ? -8.516 -4.841 -4.958 1.00 92.19 162 CYS A C 1
ATOM 1238 O O . CYS A 1 162 ? -8.564 -5.885 -4.306 1.00 92.19 162 CYS A O 1
ATOM 1240 N N . GLY A 1 163 ? -7.473 -4.538 -5.735 1.00 92.00 163 GLY A N 1
ATOM 1241 C CA . GLY A 1 163 ? -6.302 -5.405 -5.829 1.00 92.00 163 GLY A CA 1
ATOM 1242 C C . GLY A 1 163 ? -5.537 -5.483 -4.506 1.00 92.00 163 GLY A C 1
ATOM 1243 O O . GLY A 1 163 ? -5.296 -4.468 -3.861 1.00 92.00 163 GLY A O 1
ATOM 1244 N N . ASP A 1 164 ? -5.078 -6.676 -4.135 1.00 94.19 164 ASP A N 1
ATOM 1245 C CA . ASP A 1 164 ? -4.359 -6.891 -2.867 1.00 94.19 164 ASP A CA 1
ATOM 1246 C C . ASP A 1 164 ? -3.023 -6.121 -2.763 1.00 94.19 164 ASP A C 1
ATOM 1248 O O . ASP A 1 164 ? -2.476 -5.977 -1.674 1.00 94.19 164 ASP A O 1
ATOM 1252 N N . PHE A 1 165 ? -2.505 -5.581 -3.875 1.00 97.19 165 PHE A N 1
ATOM 1253 C CA . PHE A 1 165 ? -1.324 -4.709 -3.878 1.00 97.19 165 PHE A CA 1
ATOM 1254 C C . PHE A 1 165 ? -1.581 -3.321 -3.265 1.00 97.19 165 PHE A C 1
ATOM 1256 O O . PHE A 1 165 ? -0.620 -2.597 -3.010 1.00 97.19 165 PHE A O 1
ATOM 1263 N N . VAL A 1 166 ? -2.844 -2.917 -3.070 1.00 98.56 166 VAL A N 1
ATOM 1264 C CA . VAL A 1 166 ? -3.191 -1.555 -2.627 1.00 98.56 166 VAL A CA 1
ATOM 1265 C C . VAL A 1 166 ? -2.641 -1.271 -1.228 1.00 98.56 166 VAL A C 1
ATOM 1267 O O . VAL A 1 166 ? -2.142 -0.179 -0.998 1.00 98.56 166 VAL A O 1
ATOM 1270 N N . THR A 1 167 ? -2.591 -2.255 -0.324 1.00 98.75 167 THR A N 1
ATOM 1271 C CA . THR A 1 167 ? -1.921 -2.078 0.978 1.00 98.75 167 THR A CA 1
ATOM 1272 C C . THR A 1 167 ? -0.460 -1.661 0.820 1.00 98.75 167 THR A C 1
ATOM 1274 O O . THR A 1 167 ? -0.031 -0.684 1.429 1.00 98.75 167 THR A O 1
ATOM 1277 N N . ALA A 1 168 ? 0.289 -2.333 -0.057 1.00 98.88 168 ALA A N 1
ATOM 1278 C CA . ALA A 1 168 ? 1.662 -1.949 -0.367 1.00 98.88 168 ALA A CA 1
ATOM 1279 C C . ALA A 1 168 ? 1.734 -0.560 -1.031 1.00 98.88 168 ALA A C 1
ATOM 1281 O O . ALA A 1 168 ? 2.638 0.213 -0.733 1.00 98.88 168 ALA A O 1
ATOM 1282 N N . HIS A 1 169 ? 0.777 -0.227 -1.904 1.00 98.88 169 HIS A N 1
ATOM 1283 C CA . HIS A 1 169 ? 0.706 1.077 -2.571 1.00 98.88 169 HIS A CA 1
ATOM 1284 C C . HIS A 1 169 ? 0.559 2.229 -1.570 1.00 98.88 169 HIS A C 1
ATOM 1286 O O . HIS A 1 169 ? 1.360 3.161 -1.569 1.00 98.88 169 HIS A O 1
ATOM 1292 N N . GLU A 1 170 ? -0.431 2.140 -0.684 1.00 98.94 170 GLU A N 1
ATOM 1293 C CA . GLU A 1 170 ? -0.737 3.212 0.262 1.00 98.94 170 GLU A CA 1
ATOM 1294 C C . GLU A 1 170 ? 0.336 3.351 1.349 1.00 98.94 170 GLU A C 1
ATOM 1296 O O . GLU A 1 170 ? 0.733 4.464 1.694 1.00 98.94 170 GLU A O 1
ATOM 1301 N N . LEU A 1 171 ? 0.894 2.239 1.842 1.00 98.88 171 LEU A N 1
ATOM 1302 C CA . LEU A 1 171 ? 2.056 2.312 2.733 1.00 98.88 171 LEU A CA 1
ATOM 1303 C C . LEU A 1 171 ? 3.289 2.864 2.002 1.00 98.88 171 LEU A C 1
ATOM 1305 O O . LEU A 1 171 ? 4.076 3.595 2.599 1.00 98.88 171 LEU A O 1
ATOM 1309 N N . GLY A 1 172 ? 3.432 2.584 0.704 1.00 98.88 172 GLY A N 1
ATOM 1310 C CA . GLY A 1 172 ? 4.436 3.196 -0.162 1.00 98.88 172 GLY A CA 1
ATOM 1311 C C . GLY A 1 172 ? 4.373 4.723 -0.146 1.00 98.88 172 GLY A C 1
ATOM 1312 O O . GLY A 1 172 ? 5.414 5.368 -0.016 1.00 98.88 172 GLY A O 1
ATOM 1313 N N . HIS A 1 173 ? 3.173 5.309 -0.207 1.00 98.88 173 HIS A N 1
ATOM 1314 C CA . HIS A 1 173 ? 2.990 6.757 -0.068 1.00 98.88 173 HIS A CA 1
ATOM 1315 C C . HIS A 1 173 ? 3.473 7.277 1.284 1.00 98.88 173 HIS A C 1
ATOM 1317 O O . HIS A 1 173 ? 4.318 8.177 1.317 1.00 98.88 173 HIS A O 1
ATOM 1323 N N . ASN A 1 174 ? 3.044 6.663 2.388 1.00 98.81 174 ASN A N 1
ATOM 1324 C CA . ASN A 1 174 ? 3.511 7.050 3.722 1.00 98.81 174 ASN A CA 1
ATOM 1325 C C . ASN A 1 174 ? 5.045 6.977 3.834 1.00 98.81 174 ASN A C 1
ATOM 1327 O O . ASN A 1 174 ? 5.658 7.815 4.485 1.00 98.81 174 ASN A O 1
ATOM 1331 N N . MET A 1 175 ? 5.688 6.025 3.157 1.00 98.69 175 MET A N 1
ATOM 1332 C CA . MET A 1 175 ? 7.149 5.869 3.138 1.00 98.69 175 MET A CA 1
ATOM 1333 C C . MET A 1 175 ? 7.872 6.775 2.125 1.00 98.69 175 MET A C 1
ATOM 1335 O O . MET A 1 175 ? 9.091 6.676 1.960 1.00 98.69 175 MET A O 1
ATOM 1339 N N . GLY A 1 176 ? 7.142 7.676 1.465 1.00 98.31 176 GLY A N 1
ATOM 1340 C CA . GLY A 1 176 ? 7.685 8.729 0.610 1.00 98.31 176 GLY A CA 1
ATOM 1341 C C . GLY A 1 176 ? 7.749 8.394 -0.874 1.00 98.31 176 GLY A C 1
ATOM 1342 O O . GLY A 1 176 ? 8.475 9.059 -1.616 1.00 98.31 176 GLY A O 1
ATOM 1343 N N . LEU A 1 177 ? 7.003 7.391 -1.333 1.00 98.81 177 LEU A N 1
ATOM 1344 C CA . LEU A 1 177 ? 6.836 7.121 -2.757 1.00 98.81 177 LEU A CA 1
ATOM 1345 C C . LEU A 1 177 ? 5.696 7.954 -3.352 1.00 98.81 177 LEU A C 1
ATOM 1347 O O . LEU A 1 177 ? 4.690 8.245 -2.707 1.00 98.81 177 LEU A O 1
ATOM 1351 N N . LYS A 1 178 ? 5.823 8.286 -4.633 1.00 98.50 178 LYS A N 1
ATOM 1352 C CA . LYS A 1 178 ? 4.738 8.826 -5.460 1.00 98.50 178 LYS A CA 1
ATOM 1353 C C . LYS A 1 178 ? 4.401 7.866 -6.593 1.00 98.50 178 LYS A C 1
ATOM 1355 O O . LYS A 1 178 ? 5.055 6.831 -6.757 1.00 98.50 178 LYS A O 1
ATOM 1360 N N . HIS A 1 179 ? 3.368 8.200 -7.371 1.00 98.50 179 HIS A N 1
ATOM 1361 C CA . HIS A 1 179 ? 3.010 7.424 -8.557 1.00 98.50 179 HIS A CA 1
ATOM 1362 C C . HIS A 1 179 ? 4.105 7.458 -9.621 1.00 98.50 179 HIS A C 1
ATOM 1364 O O . HIS A 1 179 ? 5.218 7.893 -9.357 1.00 98.50 179 HIS A O 1
ATOM 1370 N N . SER A 1 180 ? 3.868 6.944 -10.826 1.00 98.06 180 SER A N 1
ATOM 1371 C CA . SER A 1 180 ? 4.903 7.023 -11.858 1.00 98.06 180 SER A CA 1
ATOM 1372 C C . SER A 1 180 ? 5.190 8.461 -12.293 1.00 98.06 180 SER A C 1
ATOM 1374 O O . SER A 1 180 ? 4.358 9.366 -12.174 1.00 98.06 180 SER A O 1
ATOM 1376 N N . ARG A 1 181 ? 6.364 8.661 -12.895 1.00 94.94 181 ARG A N 1
ATOM 1377 C CA . ARG A 1 181 ? 6.737 9.949 -13.492 1.00 94.94 181 ARG A CA 1
ATOM 1378 C C . ARG A 1 181 ? 5.719 10.439 -14.520 1.00 94.94 181 ARG A C 1
ATOM 1380 O O . ARG A 1 181 ? 5.411 11.624 -14.540 1.00 94.94 181 ARG A O 1
ATOM 1387 N N . LYS A 1 182 ? 5.155 9.524 -15.316 1.00 95.25 182 LYS A N 1
ATOM 1388 C CA . LYS A 1 182 ? 4.120 9.828 -16.316 1.00 95.25 182 LYS A CA 1
ATOM 1389 C C . LYS A 1 182 ? 2.878 10.479 -15.694 1.00 95.25 182 LYS A C 1
ATOM 1391 O O . LYS A 1 182 ? 2.218 11.268 -16.352 1.00 95.25 182 LYS A O 1
ATOM 1396 N N . GLN A 1 183 ? 2.589 10.163 -14.433 1.00 92.31 183 GLN A N 1
ATOM 1397 C CA . GLN A 1 183 ? 1.386 10.598 -13.726 1.00 92.31 183 GLN A CA 1
ATOM 1398 C C . GLN A 1 183 ? 1.575 11.904 -12.955 1.00 92.31 183 GLN A C 1
ATOM 1400 O O . GLN A 1 183 ? 0.670 12.730 -12.908 1.00 92.31 183 GLN A O 1
ATOM 1405 N N . ASN A 1 184 ? 2.718 12.081 -12.284 1.00 84.38 184 ASN A N 1
ATOM 1406 C CA . ASN A 1 184 ? 2.910 13.204 -11.353 1.00 84.38 184 ASN A CA 1
ATOM 1407 C C . ASN A 1 184 ? 4.170 14.043 -11.614 1.00 84.38 184 ASN A C 1
ATOM 1409 O O . ASN A 1 184 ? 4.424 14.989 -10.871 1.00 84.38 184 ASN A O 1
ATOM 1413 N N . GLY A 1 185 ? 4.990 13.693 -12.609 1.00 85.31 185 GLY A N 1
ATOM 1414 C CA . GLY A 1 185 ? 6.200 14.424 -13.008 1.00 85.31 185 GLY A CA 1
ATOM 1415 C C . GLY A 1 185 ? 7.402 14.308 -12.058 1.00 85.31 185 GLY A C 1
ATOM 1416 O O . GLY A 1 185 ? 8.535 14.178 -12.525 1.00 85.31 185 GLY A O 1
ATOM 1417 N N . SER A 1 186 ? 7.186 14.307 -10.739 1.00 90.38 186 SER A N 1
ATOM 1418 C CA . SER A 1 186 ? 8.240 14.329 -9.712 1.00 90.38 186 SER A CA 1
ATOM 1419 C C . SER A 1 186 ? 8.043 13.292 -8.607 1.00 90.38 186 SER A C 1
ATOM 1421 O O . SER A 1 186 ? 6.908 12.976 -8.230 1.00 90.38 186 SER A O 1
ATOM 1423 N N . GLY A 1 187 ? 9.163 12.786 -8.079 1.00 94.81 187 GLY A N 1
ATOM 1424 C CA . GLY A 1 187 ? 9.202 11.832 -6.969 1.00 94.81 187 GLY A CA 1
ATOM 1425 C C . GLY A 1 187 ? 8.810 12.417 -5.615 1.00 94.81 187 GLY A C 1
ATOM 1426 O O . GLY A 1 187 ? 8.633 13.629 -5.468 1.00 94.81 187 GLY A O 1
ATOM 1427 N N . GLY A 1 188 ? 8.584 11.521 -4.652 1.00 96.62 188 GLY A N 1
ATOM 1428 C CA . GLY A 1 188 ? 8.188 11.876 -3.290 1.00 96.62 188 GLY A CA 1
ATOM 1429 C C . GLY A 1 188 ? 9.373 12.376 -2.472 1.00 96.62 188 GLY A C 1
ATOM 1430 O O . GLY A 1 188 ? 9.800 13.518 -2.615 1.00 96.62 188 GLY A O 1
ATOM 1431 N N . THR A 1 189 ? 9.921 11.519 -1.613 1.00 98.00 189 THR A N 1
ATOM 1432 C CA . THR A 1 189 ? 11.057 11.885 -0.752 1.00 98.00 189 THR A CA 1
ATOM 1433 C C . THR A 1 189 ? 12.376 12.049 -1.504 1.00 98.00 189 THR A C 1
ATOM 1435 O O . THR A 1 189 ? 13.182 12.902 -1.145 1.00 98.00 189 THR A O 1
ATOM 1438 N N . PHE A 1 190 ? 12.545 11.305 -2.599 1.00 98.25 190 PHE A N 1
ATOM 1439 C CA . PHE A 1 190 ? 13.628 11.468 -3.568 1.00 98.25 190 PHE A CA 1
ATOM 1440 C C . PHE A 1 190 ? 13.058 11.731 -4.967 1.00 98.25 190 PHE A C 1
ATOM 1442 O O . PHE A 1 190 ? 11.963 11.244 -5.272 1.00 98.25 190 PHE A O 1
ATOM 1449 N N . PRO A 1 191 ? 13.822 12.350 -5.888 1.00 97.50 191 PRO A N 1
ATOM 1450 C CA . PRO A 1 191 ? 13.410 12.518 -7.286 1.00 97.50 191 PRO A CA 1
ATOM 1451 C C . PRO A 1 191 ? 13.052 11.214 -8.023 1.00 97.50 191 PRO A C 1
ATOM 1453 O O . PRO A 1 191 ? 12.267 11.249 -8.972 1.00 97.50 191 PRO A O 1
ATOM 1456 N N . TYR A 1 192 ? 13.608 10.074 -7.593 1.00 97.88 192 TYR A N 1
ATOM 1457 C CA . TYR A 1 192 ? 13.382 8.735 -8.156 1.00 97.88 192 TYR A CA 1
ATOM 1458 C C . TYR A 1 192 ? 12.426 7.854 -7.326 1.00 97.88 192 TYR A C 1
ATOM 1460 O O . TYR A 1 192 ? 12.200 6.698 -7.690 1.00 97.88 192 TYR A O 1
ATOM 1468 N N . ALA A 1 193 ? 11.859 8.365 -6.225 1.00 98.50 193 ALA A N 1
ATOM 1469 C CA . ALA A 1 193 ? 10.915 7.649 -5.358 1.00 98.50 193 ALA A CA 1
ATOM 1470 C C . ALA A 1 193 ? 9.520 7.558 -6.012 1.00 98.50 193 ALA A C 1
ATOM 1472 O O . ALA A 1 193 ? 8.576 8.245 -5.614 1.00 98.50 193 ALA A O 1
ATOM 1473 N N . LEU A 1 194 ? 9.420 6.761 -7.078 1.00 98.12 194 LEU A N 1
ATOM 1474 C CA . LEU A 1 194 ? 8.302 6.740 -8.025 1.00 98.12 194 LEU A CA 1
ATOM 1475 C C . LEU A 1 194 ? 7.938 5.319 -8.453 1.00 98.12 194 LEU A C 1
ATOM 1477 O O . LEU A 1 194 ? 8.784 4.425 -8.509 1.00 98.12 194 LEU A O 1
ATOM 1481 N N . GLY A 1 195 ? 6.692 5.144 -8.886 1.00 98.44 195 GLY A N 1
ATOM 1482 C CA . GLY A 1 195 ? 6.294 4.002 -9.708 1.00 98.44 195 GLY A CA 1
ATOM 1483 C C . GLY A 1 195 ? 6.952 3.987 -11.086 1.00 98.44 195 GLY A C 1
ATOM 1484 O O . GLY A 1 195 ? 7.510 4.976 -11.556 1.00 98.44 195 GLY A O 1
ATOM 1485 N N . TYR A 1 196 ? 6.846 2.851 -11.764 1.00 98.62 196 TYR A N 1
ATOM 1486 C CA . TYR A 1 196 ? 7.347 2.658 -13.118 1.00 98.62 196 TYR A CA 1
ATOM 1487 C C . TYR A 1 196 ? 6.363 1.821 -13.930 1.00 98.62 196 TYR A C 1
ATOM 1489 O O . TYR A 1 196 ? 5.635 0.991 -13.387 1.00 98.62 196 TYR A O 1
ATOM 1497 N N . GLY A 1 197 ? 6.345 2.030 -15.236 1.00 98.12 197 GLY A N 1
ATOM 1498 C CA . GLY A 1 197 ? 5.550 1.240 -16.154 1.00 98.12 197 GLY A CA 1
ATOM 1499 C C . GLY A 1 197 ? 6.080 1.368 -17.568 1.00 98.12 197 GLY A C 1
ATOM 1500 O O . GLY A 1 197 ? 6.780 2.324 -17.905 1.00 98.12 197 GLY A O 1
ATOM 1501 N N . VAL A 1 198 ? 5.720 0.395 -18.391 1.00 98.19 198 VAL A N 1
ATOM 1502 C CA . VAL A 1 198 ? 5.995 0.374 -19.823 1.00 98.19 198 VAL A CA 1
ATOM 1503 C C . VAL A 1 198 ? 4.659 0.237 -20.531 1.00 98.19 198 VAL A C 1
ATOM 1505 O O . VAL A 1 198 ? 3.877 -0.668 -20.219 1.00 98.19 198 VAL A O 1
ATOM 1508 N N . ASN A 1 199 ? 4.391 1.161 -21.458 1.00 97.62 199 ASN A N 1
ATOM 1509 C CA . ASN A 1 199 ? 3.113 1.226 -22.160 1.00 97.62 199 ASN A CA 1
ATOM 1510 C C . ASN A 1 199 ? 2.777 -0.132 -22.791 1.00 97.62 199 ASN A C 1
ATOM 1512 O O . ASN A 1 199 ? 3.635 -0.747 -23.423 1.00 97.62 199 ASN A O 1
ATOM 1516 N N . ASN A 1 200 ? 1.530 -0.577 -22.635 1.00 95.81 200 ASN A N 1
ATOM 1517 C CA . ASN A 1 200 ? 1.010 -1.847 -23.150 1.00 95.81 200 ASN A CA 1
ATOM 1518 C C . ASN A 1 200 ? 1.720 -3.108 -22.619 1.00 95.81 200 ASN A C 1
ATOM 1520 O O . ASN A 1 200 ? 1.480 -4.199 -23.131 1.00 95.81 200 ASN A O 1
ATOM 1524 N N . GLN A 1 201 ? 2.599 -2.995 -21.616 1.00 97.50 201 GLN A N 1
ATOM 1525 C CA . GLN A 1 201 ? 3.335 -4.141 -21.080 1.00 97.50 201 GLN A CA 1
ATOM 1526 C C . GLN A 1 201 ? 3.055 -4.363 -19.601 1.00 97.50 201 GLN A C 1
ATOM 1528 O O . GLN A 1 201 ? 2.530 -5.419 -19.234 1.00 97.50 201 GLN A O 1
ATOM 1533 N N . PHE A 1 202 ? 3.438 -3.416 -18.744 1.00 98.44 202 PHE A N 1
ATOM 1534 C CA . PHE A 1 202 ? 3.270 -3.571 -17.305 1.00 98.44 202 PHE A CA 1
ATOM 1535 C C . PHE A 1 202 ? 3.345 -2.261 -16.523 1.00 98.44 202 PHE A C 1
ATOM 1537 O O . PHE A 1 202 ? 3.851 -1.249 -16.999 1.00 98.44 202 PHE A O 1
ATOM 1544 N N . THR A 1 203 ? 2.912 -2.329 -15.268 1.00 98.62 203 THR A N 1
ATOM 1545 C CA . THR A 1 203 ? 3.092 -1.290 -14.249 1.00 98.62 203 THR A CA 1
ATOM 1546 C C . THR A 1 203 ? 3.515 -1.910 -12.927 1.00 98.62 203 THR A C 1
ATOM 1548 O O . THR A 1 203 ? 2.989 -2.959 -12.547 1.00 98.62 203 THR A O 1
ATOM 1551 N N . THR A 1 204 ? 4.407 -1.241 -12.203 1.00 98.69 204 THR A N 1
ATOM 1552 C CA . THR A 1 204 ? 4.761 -1.568 -10.818 1.00 98.69 204 THR A CA 1
ATOM 1553 C C . THR A 1 204 ? 3.684 -1.077 -9.844 1.00 98.69 204 THR A C 1
ATOM 1555 O O . THR A 1 204 ? 2.721 -0.406 -10.232 1.00 98.69 204 THR A O 1
ATOM 1558 N N . VAL A 1 205 ? 3.818 -1.429 -8.563 1.00 98.69 205 VAL A N 1
ATOM 1559 C CA . VAL A 1 205 ? 2.825 -1.168 -7.503 1.00 98.69 205 VAL A CA 1
ATOM 1560 C C . VAL A 1 205 ? 2.348 0.284 -7.490 1.00 98.69 205 VAL A C 1
ATOM 1562 O O . VAL A 1 205 ? 1.138 0.514 -7.496 1.00 98.69 205 VAL A O 1
ATOM 1565 N N . MET A 1 206 ? 3.270 1.248 -7.567 1.00 98.75 206 MET A N 1
ATOM 1566 C CA . MET A 1 206 ? 2.953 2.679 -7.494 1.00 98.75 206 MET A CA 1
ATOM 1567 C C . MET A 1 206 ? 2.438 3.285 -8.811 1.00 98.75 206 MET A C 1
ATOM 1569 O O . MET A 1 206 ? 1.979 4.418 -8.813 1.00 98.75 206 MET A O 1
ATOM 1573 N N . ALA A 1 207 ? 2.504 2.579 -9.941 1.00 98.19 207 ALA A N 1
ATOM 1574 C CA . ALA A 1 207 ? 2.036 3.101 -11.226 1.00 98.19 207 ALA A CA 1
ATOM 1575 C C . ALA A 1 207 ? 0.580 2.692 -11.508 1.00 98.19 207 ALA A C 1
ATOM 1577 O O . ALA A 1 207 ? 0.175 1.559 -11.220 1.00 98.19 207 ALA A O 1
ATOM 1578 N N . TYR A 1 208 ? -0.205 3.603 -12.087 1.00 95.00 208 TYR A N 1
ATOM 1579 C CA . TYR A 1 208 ? -1.577 3.310 -12.511 1.00 95.00 208 TYR A CA 1
ATOM 1580 C C . TYR A 1 208 ? -1.584 2.625 -13.863 1.00 95.00 208 TYR A C 1
ATOM 1582 O O . TYR A 1 208 ? -0.953 3.086 -14.807 1.00 95.00 208 TYR A O 1
ATOM 1590 N N . GLN A 1 209 ? -2.348 1.545 -13.980 1.00 94.50 209 GLN A N 1
ATOM 1591 C CA . GLN A 1 209 ? -2.391 0.793 -15.230 1.00 94.50 209 GLN A CA 1
ATOM 1592 C C . GLN A 1 209 ? -3.046 1.590 -16.369 1.00 94.50 209 GLN A C 1
ATOM 1594 O O . GLN A 1 209 ? -2.604 1.488 -17.513 1.00 94.50 209 GLN A O 1
ATOM 1599 N N . SER A 1 210 ? -4.032 2.438 -16.049 1.00 93.44 210 SER A N 1
ATOM 1600 C CA . SER A 1 210 ? -4.722 3.310 -17.009 1.00 93.44 210 SER A CA 1
ATOM 1601 C C . SER A 1 210 ? -3.761 4.228 -17.759 1.00 93.44 210 SER A C 1
ATOM 1603 O O . SER A 1 210 ? -3.855 4.347 -18.977 1.00 93.44 210 SER A O 1
ATOM 1605 N N . ASP A 1 211 ? -2.779 4.807 -17.065 1.00 96.06 211 ASP A N 1
ATOM 1606 C CA . ASP A 1 211 ? -1.822 5.735 -17.673 1.00 96.06 211 ASP A CA 1
ATOM 1607 C C . ASP A 1 211 ? -0.851 5.046 -18.633 1.00 96.06 211 ASP A C 1
ATOM 1609 O O . ASP A 1 211 ? -0.266 5.698 -19.495 1.00 96.06 211 ASP A O 1
ATOM 1613 N N . PHE A 1 212 ? -0.684 3.727 -18.526 1.00 97.38 212 PHE A N 1
ATOM 1614 C CA . PHE A 1 212 ? 0.195 2.938 -19.391 1.00 97.38 212 PHE A CA 1
ATOM 1615 C C . PHE A 1 212 ? -0.575 2.055 -20.377 1.00 97.38 212 PHE A C 1
ATOM 1617 O O . PHE A 1 212 ? 0.054 1.270 -21.080 1.00 97.38 212 PHE A O 1
ATOM 1624 N N . ASN A 1 213 ? -1.906 2.173 -20.460 1.00 95.56 213 ASN A N 1
ATOM 1625 C CA . ASN A 1 213 ? -2.754 1.260 -21.234 1.00 95.56 213 ASN A CA 1
ATOM 1626 C C . ASN A 1 213 ? -2.447 -0.217 -20.918 1.00 95.56 213 ASN A C 1
ATOM 1628 O O . ASN A 1 213 ? -2.178 -1.041 -21.792 1.00 95.56 213 ASN A O 1
ATOM 1632 N N . VAL A 1 214 ? -2.389 -0.525 -19.625 1.00 94.75 214 VAL A N 1
ATOM 1633 C CA . VAL A 1 214 ? -2.099 -1.859 -19.109 1.00 94.75 214 VAL A CA 1
ATOM 1634 C C . VAL A 1 214 ? -3.376 -2.440 -18.508 1.00 94.75 214 VAL A C 1
ATOM 1636 O O . VAL A 1 214 ? -4.090 -1.775 -17.762 1.00 94.75 214 VAL A O 1
ATOM 1639 N N . ASP A 1 215 ? -3.666 -3.700 -18.813 1.00 92.19 215 ASP A N 1
ATOM 1640 C CA . ASP A 1 215 ? -4.724 -4.441 -18.132 1.00 92.19 215 ASP A CA 1
ATOM 1641 C C . ASP A 1 215 ? -4.225 -4.969 -16.773 1.00 92.19 215 ASP A C 1
ATOM 1643 O O . ASP A 1 215 ? -3.051 -5.317 -16.600 1.00 92.19 215 ASP A O 1
ATOM 1647 N N . TYR A 1 216 ? -5.129 -5.023 -15.790 1.00 84.38 216 TYR A N 1
ATOM 1648 C CA . TYR A 1 216 ? -4.802 -5.468 -14.435 1.00 84.38 216 TYR A CA 1
ATOM 1649 C C . TYR A 1 216 ? -4.233 -6.891 -14.417 1.00 84.38 216 TYR A C 1
ATOM 1651 O O . TYR A 1 216 ? -3.181 -7.117 -13.823 1.00 84.38 216 TYR A O 1
ATOM 1659 N N . TRP A 1 217 ? -4.890 -7.835 -15.093 1.00 83.62 217 TRP A N 1
ATOM 1660 C CA . TRP A 1 217 ? -4.555 -9.260 -15.021 1.00 83.62 217 TRP A CA 1
ATOM 1661 C C . TRP A 1 217 ? -3.274 -9.603 -15.761 1.00 83.62 217 TRP A C 1
ATOM 1663 O O . TRP A 1 217 ? -2.542 -10.509 -15.367 1.00 83.62 217 TRP A O 1
ATOM 1673 N N . THR A 1 218 ? -3.010 -8.889 -16.847 1.00 86.94 218 THR A N 1
ATOM 1674 C CA . THR A 1 218 ? -1.876 -9.187 -17.714 1.00 86.94 218 THR A CA 1
ATOM 1675 C C . THR A 1 218 ? -0.639 -8.387 -17.351 1.00 86.94 218 THR A C 1
ATOM 1677 O O . THR A 1 218 ? 0.458 -8.886 -17.589 1.00 86.94 218 THR A O 1
ATOM 1680 N N . GLY A 1 219 ? -0.754 -7.182 -16.782 1.00 90.38 219 GLY A N 1
ATOM 1681 C CA . GLY A 1 219 ? 0.399 -6.295 -16.610 1.00 90.38 219 GLY A CA 1
ATOM 1682 C C . GLY A 1 219 ? 0.524 -5.570 -15.273 1.00 90.38 219 GLY A C 1
ATOM 1683 O O . GLY A 1 219 ? 1.512 -4.853 -15.098 1.00 90.38 219 GLY A O 1
ATOM 1684 N N . LYS A 1 220 ? -0.371 -5.753 -14.293 1.00 96.62 220 LYS A N 1
ATOM 1685 C CA . LYS A 1 220 ? -0.091 -5.243 -12.942 1.00 96.62 220 LYS A CA 1
ATOM 1686 C C . LYS A 1 220 ? 0.907 -6.156 -12.233 1.00 96.62 220 LYS A C 1
ATOM 1688 O O . LYS A 1 220 ? 0.578 -7.270 -11.840 1.00 96.62 220 LYS A O 1
ATOM 1693 N N . LEU A 1 221 ? 2.127 -5.668 -12.028 1.00 97.94 221 LEU A N 1
ATOM 1694 C CA . LEU A 1 221 ? 3.149 -6.401 -11.290 1.00 97.94 221 LEU A CA 1
ATOM 1695 C C . LEU A 1 221 ? 3.090 -6.045 -9.811 1.00 97.94 221 LEU A C 1
ATOM 1697 O O . LEU A 1 221 ? 3.101 -4.875 -9.425 1.00 97.94 221 LEU A O 1
ATOM 1701 N N . TYR A 1 222 ? 3.094 -7.081 -8.982 1.00 98.06 222 TYR A N 1
ATOM 1702 C CA . TYR A 1 222 ? 3.171 -6.998 -7.526 1.00 98.06 222 TYR A CA 1
ATOM 1703 C C . TYR A 1 222 ? 4.638 -6.799 -7.107 1.00 98.06 222 TYR A C 1
ATOM 1705 O O . TYR A 1 222 ? 5.218 -7.588 -6.371 1.00 98.06 222 TYR A O 1
ATOM 1713 N N . LYS A 1 223 ? 5.263 -5.758 -7.667 1.00 98.44 223 LYS A N 1
ATOM 1714 C CA . LYS A 1 223 ? 6.651 -5.349 -7.430 1.00 98.44 223 LYS A CA 1
ATOM 1715 C C . LYS A 1 223 ? 6.731 -3.827 -7.381 1.00 98.44 223 LYS A C 1
ATOM 1717 O O . LYS A 1 223 ? 6.070 -3.161 -8.177 1.00 98.44 223 LYS A O 1
ATOM 1722 N N . PHE A 1 224 ? 7.533 -3.273 -6.483 1.00 98.88 224 PHE A N 1
ATOM 1723 C CA . PHE A 1 224 ? 7.978 -1.882 -6.543 1.00 98.88 224 PHE A CA 1
ATOM 1724 C C . PHE A 1 224 ? 9.007 -1.701 -7.662 1.00 98.88 224 PHE A C 1
ATOM 1726 O O . PHE A 1 224 ? 9.619 -2.669 -8.115 1.00 98.88 224 PHE A O 1
ATOM 1733 N N . SER A 1 225 ? 9.187 -0.464 -8.134 1.00 98.81 225 SER A N 1
ATOM 1734 C CA . SER A 1 225 ? 10.197 -0.185 -9.155 1.00 98.81 225 SER A CA 1
ATOM 1735 C C . SER A 1 225 ? 11.604 -0.450 -8.615 1.00 98.81 225 SER A C 1
ATOM 1737 O O . SER A 1 225 ? 11.963 -0.018 -7.518 1.00 98.81 225 SER A O 1
ATOM 1739 N N . ASN A 1 226 ? 12.380 -1.199 -9.392 1.00 98.62 226 ASN A N 1
ATOM 1740 C CA . ASN A 1 226 ? 13.756 -1.560 -9.097 1.00 98.62 226 ASN A CA 1
ATOM 1741 C C . ASN A 1 226 ? 14.502 -1.799 -10.427 1.00 98.62 226 ASN A C 1
ATOM 1743 O O . ASN A 1 226 ? 14.221 -2.794 -11.101 1.00 98.62 226 ASN A O 1
ATOM 1747 N N . PRO A 1 227 ? 15.444 -0.922 -10.822 1.00 98.38 227 PRO A N 1
ATOM 1748 C CA . PRO A 1 227 ? 16.173 -1.050 -12.087 1.00 98.38 227 PRO A CA 1
ATOM 1749 C C . PRO A 1 227 ? 17.109 -2.268 -12.145 1.00 98.38 227 PRO A C 1
ATOM 1751 O O . PRO A 1 227 ? 17.556 -2.632 -13.226 1.00 98.38 227 PRO A O 1
ATOM 1754 N N . GLU A 1 228 ? 17.397 -2.911 -11.009 1.00 98.06 228 GLU A N 1
ATOM 1755 C CA . GLU A 1 228 ? 18.215 -4.132 -10.940 1.00 98.06 228 GLU A CA 1
ATOM 1756 C C . GLU A 1 228 ? 17.388 -5.416 -11.149 1.00 98.06 228 GLU A C 1
ATOM 1758 O O . GLU A 1 228 ? 17.952 -6.501 -11.267 1.00 98.06 228 GLU A O 1
ATOM 1763 N N . LEU A 1 229 ? 16.052 -5.319 -11.203 1.00 97.94 229 LEU A N 1
ATOM 1764 C CA . LEU A 1 229 ? 15.166 -6.442 -11.524 1.00 97.94 229 LEU A CA 1
ATOM 1765 C C . LEU A 1 229 ? 14.743 -6.407 -12.992 1.00 97.94 229 LEU A C 1
ATOM 1767 O O . LEU A 1 229 ? 14.622 -5.343 -13.591 1.00 97.94 229 LEU A O 1
ATOM 1771 N N . THR A 1 230 ? 14.427 -7.576 -13.550 1.00 98.06 230 THR A N 1
ATOM 1772 C CA . THR A 1 230 ? 13.809 -7.697 -14.878 1.00 98.06 230 THR A CA 1
ATOM 1773 C C . THR A 1 230 ? 12.311 -7.967 -14.745 1.00 98.06 230 THR A C 1
ATOM 1775 O O . THR A 1 230 ? 11.891 -8.889 -14.047 1.00 98.06 230 THR A O 1
ATOM 1778 N N . CYS A 1 231 ? 11.500 -7.180 -15.444 1.00 97.31 231 CYS A N 1
ATOM 1779 C CA . CYS A 1 231 ? 10.049 -7.274 -15.516 1.00 97.31 231 CYS A CA 1
ATOM 1780 C C . CYS A 1 231 ? 9.633 -7.374 -16.985 1.00 97.31 231 CYS A C 1
ATOM 1782 O O . CYS A 1 231 ? 9.833 -6.448 -17.762 1.00 97.31 231 CYS A O 1
ATOM 1784 N N . LYS A 1 232 ? 9.081 -8.530 -17.377 1.00 95.81 232 LYS A N 1
ATOM 1785 C CA . LYS A 1 232 ? 8.678 -8.819 -18.767 1.00 95.81 232 LYS A CA 1
ATOM 1786 C C . LYS A 1 232 ? 9.772 -8.541 -19.816 1.00 95.81 232 LYS A C 1
ATOM 1788 O O . LYS A 1 232 ? 9.496 -8.010 -20.884 1.00 95.81 232 LYS A O 1
ATOM 1793 N N . GLY A 1 233 ? 11.014 -8.916 -19.510 1.00 96.56 233 GLY A N 1
ATOM 1794 C CA . GLY A 1 233 ? 12.143 -8.803 -20.442 1.00 96.56 233 GLY A CA 1
ATOM 1795 C C . GLY A 1 233 ? 12.820 -7.430 -20.495 1.00 96.56 233 GLY A C 1
ATOM 1796 O O . GLY A 1 233 ? 13.791 -7.281 -21.226 1.00 96.56 233 GLY A O 1
ATOM 1797 N N . VAL A 1 234 ? 12.367 -6.449 -19.707 1.00 97.75 234 VAL A N 1
ATOM 1798 C CA . VAL A 1 234 ? 13.017 -5.132 -19.571 1.00 97.75 234 VAL A CA 1
ATOM 1799 C C . VAL A 1 234 ? 13.262 -4.794 -18.095 1.00 97.75 234 VAL A C 1
ATOM 1801 O O . VAL A 1 234 ? 12.661 -5.428 -17.224 1.00 97.75 234 VAL A O 1
ATOM 1804 N N . PRO A 1 235 ? 14.132 -3.824 -17.763 1.00 98.31 235 PRO A N 1
ATOM 1805 C CA . PRO A 1 235 ? 14.332 -3.404 -16.379 1.00 98.31 235 PRO A CA 1
ATOM 1806 C C . PRO A 1 235 ? 13.025 -2.985 -15.692 1.00 98.31 235 PRO A C 1
ATOM 1808 O O . PRO A 1 235 ? 12.168 -2.326 -16.280 1.00 98.31 235 PRO A O 1
ATOM 1811 N N . CYS A 1 236 ? 12.869 -3.341 -14.418 1.00 97.75 236 CYS A N 1
ATOM 1812 C CA . CYS A 1 236 ? 11.673 -3.054 -13.625 1.00 97.75 236 CYS A CA 1
ATOM 1813 C C . CYS A 1 236 ? 11.677 -1.645 -13.011 1.00 97.75 236 CYS A C 1
ATOM 1815 O O . CYS A 1 236 ? 11.105 -1.411 -11.949 1.00 97.75 236 CYS A O 1
ATOM 1817 N N . GLY A 1 237 ? 12.358 -0.698 -13.640 1.00 98.25 237 GLY A N 1
ATOM 1818 C CA . GLY A 1 237 ? 12.592 0.643 -13.128 1.00 98.25 237 GLY A CA 1
ATOM 1819 C C . GLY A 1 237 ? 13.608 1.369 -13.994 1.00 98.25 237 GLY A C 1
ATOM 1820 O O . GLY A 1 237 ? 14.086 0.837 -14.994 1.00 98.25 237 GLY A O 1
ATOM 1821 N N . VAL A 1 238 ? 13.967 2.576 -13.579 1.00 98.44 238 VAL A N 1
ATOM 1822 C CA . VAL A 1 238 ? 15.021 3.371 -14.220 1.00 98.44 238 VAL A CA 1
ATOM 1823 C C . VAL A 1 238 ? 16.061 3.706 -13.166 1.00 98.44 238 VAL A C 1
ATOM 1825 O O . VAL A 1 238 ? 15.698 4.002 -12.026 1.00 98.44 238 VAL A O 1
ATOM 1828 N N . SER A 1 239 ? 17.344 3.651 -13.535 1.00 98.00 239 SER A N 1
ATOM 1829 C CA . SER A 1 239 ? 18.442 3.950 -12.613 1.00 98.00 239 SER A CA 1
ATOM 1830 C C . SER A 1 239 ? 18.192 5.255 -11.861 1.00 98.00 239 SER A C 1
ATOM 1832 O O . SER A 1 239 ? 17.920 6.288 -12.467 1.00 98.00 239 SER A O 1
ATOM 1834 N N . ARG A 1 240 ? 18.354 5.232 -10.537 1.00 96.50 240 ARG A N 1
ATOM 1835 C CA . ARG A 1 240 ? 18.294 6.429 -9.684 1.00 96.50 240 ARG A CA 1
ATOM 1836 C C . ARG A 1 240 ? 19.333 7.500 -10.038 1.00 96.50 240 ARG A C 1
ATOM 1838 O O . ARG A 1 240 ? 19.168 8.649 -9.649 1.00 96.50 240 ARG A O 1
ATOM 1845 N N . THR A 1 241 ? 20.393 7.141 -10.770 1.00 97.06 241 THR A N 1
ATOM 1846 C CA . THR A 1 241 ? 21.389 8.097 -11.284 1.00 97.06 241 THR A CA 1
ATOM 1847 C C . THR A 1 241 ? 20.908 8.861 -12.521 1.00 97.06 241 THR A C 1
ATOM 1849 O O . THR A 1 241 ? 21.494 9.889 -12.860 1.00 97.06 241 THR A O 1
ATOM 1852 N N . ASP A 1 242 ? 19.833 8.405 -13.173 1.00 96.75 242 ASP A N 1
ATOM 1853 C CA . ASP A 1 242 ? 19.145 9.175 -14.204 1.00 96.75 242 ASP A CA 1
ATOM 1854 C C . ASP A 1 242 ? 18.332 10.290 -13.531 1.00 96.75 242 ASP A C 1
ATOM 1856 O O . ASP A 1 242 ? 17.259 10.069 -12.962 1.00 96.75 242 ASP A O 1
ATOM 1860 N N . LYS A 1 243 ? 18.864 11.513 -13.609 1.00 91.50 243 LYS A N 1
ATOM 1861 C CA . LYS A 1 243 ? 18.271 12.711 -13.000 1.00 91.50 243 LYS A CA 1
ATOM 1862 C C . LYS A 1 243 ? 16.921 13.100 -13.608 1.00 91.50 243 LYS A C 1
ATOM 1864 O O . LYS A 1 243 ? 16.190 13.869 -12.991 1.00 91.50 243 LYS A O 1
ATOM 1869 N N . VAL A 1 244 ? 16.604 12.605 -14.803 1.00 92.00 244 VAL A N 1
ATOM 1870 C CA . VAL A 1 244 ? 15.385 12.956 -15.536 1.00 92.00 244 VAL A CA 1
ATOM 1871 C C . VAL A 1 244 ? 14.330 11.875 -15.353 1.00 92.00 244 VAL A C 1
ATOM 1873 O O . VAL A 1 244 ? 13.197 12.183 -14.990 1.00 92.00 244 VAL A O 1
ATOM 1876 N N . ASN A 1 245 ? 14.695 10.608 -15.562 1.00 95.38 245 ASN A N 1
ATOM 1877 C CA . ASN A 1 245 ? 13.738 9.505 -15.654 1.00 95.38 245 ASN A CA 1
ATOM 1878 C C . ASN A 1 245 ? 13.784 8.517 -14.484 1.00 95.38 245 ASN A C 1
ATOM 1880 O O . ASN A 1 245 ? 12.944 7.620 -14.456 1.00 95.38 245 ASN A O 1
ATOM 1884 N N . GLY A 1 246 ? 14.695 8.677 -13.516 1.00 97.19 246 GLY A N 1
ATOM 1885 C CA . GLY A 1 246 ? 14.921 7.710 -12.436 1.00 97.19 246 GLY A CA 1
ATOM 1886 C C . GLY A 1 246 ? 13.639 7.225 -11.746 1.00 97.19 246 GLY A C 1
ATOM 1887 O O . GLY A 1 246 ? 12.744 8.017 -11.447 1.00 97.19 246 GLY A O 1
ATOM 1888 N N . ALA A 1 247 ? 13.541 5.920 -11.503 1.00 98.50 247 ALA A N 1
ATOM 1889 C CA . ALA A 1 247 ? 12.398 5.275 -10.865 1.00 98.50 247 ALA A CA 1
ATOM 1890 C C . ALA A 1 247 ? 12.884 4.021 -10.124 1.00 98.50 247 ALA A C 1
ATOM 1892 O O . ALA A 1 247 ? 12.997 2.942 -10.710 1.00 98.50 247 ALA A O 1
ATOM 1893 N N . ASP A 1 248 ? 13.199 4.197 -8.842 1.00 98.62 248 ASP A N 1
ATOM 1894 C CA . ASP A 1 248 ? 13.791 3.184 -7.964 1.00 98.62 248 ASP A CA 1
ATOM 1895 C C . ASP A 1 248 ? 13.164 3.288 -6.567 1.00 98.62 248 ASP A C 1
ATOM 1897 O O . ASP A 1 248 ? 13.766 3.759 -5.597 1.00 98.62 248 ASP A O 1
ATOM 1901 N N . ALA A 1 249 ? 11.894 2.892 -6.486 1.00 98.81 249 ALA A N 1
ATOM 1902 C CA . ALA A 1 249 ? 11.145 2.854 -5.240 1.00 98.81 249 ALA A CA 1
ATOM 1903 C C . ALA A 1 249 ? 11.803 1.920 -4.221 1.00 98.81 249 ALA A C 1
ATOM 1905 O O . ALA A 1 249 ? 11.818 2.244 -3.036 1.00 98.81 249 ALA A O 1
ATOM 1906 N N . ARG A 1 250 ? 12.397 0.801 -4.665 1.00 98.62 250 ARG A N 1
ATOM 1907 C CA . ARG A 1 250 ? 13.114 -0.117 -3.772 1.00 98.62 250 ARG A CA 1
ATOM 1908 C C . ARG A 1 250 ? 14.202 0.603 -2.989 1.00 98.62 250 ARG A C 1
ATOM 1910 O O . ARG A 1 250 ? 14.283 0.431 -1.775 1.00 98.62 250 ARG A O 1
ATOM 1917 N N . TYR A 1 251 ? 15.041 1.391 -3.663 1.00 98.38 251 TYR A N 1
ATOM 1918 C CA . TYR A 1 251 ? 16.118 2.104 -2.980 1.00 98.38 251 TYR A CA 1
ATOM 1919 C C . TYR A 1 251 ? 15.571 3.119 -1.971 1.00 98.38 251 TYR A C 1
ATOM 1921 O O . TYR A 1 251 ? 16.031 3.140 -0.834 1.00 98.38 251 TYR A O 1
ATOM 1929 N N . ALA A 1 252 ? 14.548 3.894 -2.347 1.00 98.44 252 ALA A N 1
ATOM 1930 C CA . ALA A 1 252 ? 13.911 4.846 -1.437 1.00 98.44 252 ALA A CA 1
ATOM 1931 C C . ALA A 1 252 ? 13.354 4.159 -0.173 1.00 98.44 252 ALA A C 1
ATOM 1933 O O . ALA A 1 252 ? 13.645 4.605 0.935 1.00 98.44 252 ALA A O 1
ATOM 1934 N N . LEU A 1 253 ? 12.642 3.036 -0.325 1.00 98.69 253 LEU A N 1
ATOM 1935 C CA . LEU A 1 253 ? 12.088 2.270 0.800 1.00 98.69 253 LEU A CA 1
ATOM 1936 C C . LEU A 1 253 ? 13.175 1.705 1.725 1.00 98.69 253 LEU A C 1
ATOM 1938 O O . LEU A 1 253 ? 13.022 1.734 2.944 1.00 98.69 253 LEU A O 1
ATOM 1942 N N . ASN A 1 254 ? 14.301 1.247 1.170 1.00 98.25 254 ASN A N 1
ATOM 1943 C CA . ASN A 1 254 ? 15.428 0.752 1.968 1.00 98.25 254 ASN A CA 1
ATOM 1944 C C . ASN A 1 254 ? 16.132 1.860 2.774 1.00 98.25 254 ASN A C 1
ATOM 1946 O O . ASN A 1 254 ? 16.831 1.549 3.737 1.00 98.25 254 ASN A O 1
ATOM 1950 N N . ILE A 1 255 ? 15.956 3.134 2.403 1.00 97.50 255 ILE A N 1
ATOM 1951 C CA . ILE A 1 255 ? 16.469 4.285 3.159 1.00 97.50 255 ILE A CA 1
ATOM 1952 C C . ILE A 1 255 ? 15.468 4.751 4.224 1.00 97.50 255 ILE A C 1
ATOM 1954 O O . ILE A 1 255 ? 15.867 5.062 5.350 1.00 97.50 255 ILE A O 1
ATOM 1958 N N . THR A 1 256 ? 14.176 4.816 3.896 1.00 97.81 256 THR A N 1
ATOM 1959 C CA . THR A 1 256 ? 13.153 5.362 4.802 1.00 97.81 256 THR A CA 1
ATOM 1960 C C . THR A 1 256 ? 12.667 4.343 5.832 1.00 97.81 256 THR A C 1
ATOM 1962 O O . THR A 1 256 ? 12.473 4.702 6.993 1.00 97.81 256 THR A O 1
ATOM 1965 N N . GLY A 1 257 ? 12.556 3.065 5.464 1.00 97.25 257 GLY A N 1
ATOM 1966 C CA . GLY A 1 257 ? 12.073 1.985 6.331 1.00 97.25 257 GLY A CA 1
ATOM 1967 C C . GLY A 1 257 ? 12.741 1.908 7.710 1.00 97.25 257 GLY A C 1
ATOM 1968 O O . GLY A 1 257 ? 12.039 2.026 8.714 1.00 97.25 257 GLY A O 1
ATOM 1969 N N . PRO A 1 258 ? 14.083 1.809 7.793 1.00 96.44 258 PRO A N 1
ATOM 1970 C CA . PRO A 1 258 ? 14.801 1.747 9.072 1.00 96.44 258 PRO A CA 1
ATOM 1971 C C . PRO A 1 258 ? 14.672 2.999 9.958 1.00 96.44 258 PRO A C 1
ATOM 1973 O O . PRO A 1 258 ? 15.037 2.965 11.134 1.00 96.44 258 PRO A O 1
ATOM 1976 N N . GLN A 1 259 ? 14.238 4.134 9.398 1.00 96.88 259 GLN A N 1
ATOM 1977 C CA . GLN A 1 259 ? 13.929 5.343 10.169 1.00 96.88 259 GLN A CA 1
ATOM 1978 C C . GLN A 1 259 ? 12.501 5.283 10.719 1.00 96.88 259 GLN A C 1
ATOM 1980 O O . GLN A 1 259 ? 12.276 5.652 11.869 1.00 96.88 259 GLN A O 1
ATOM 1985 N N . ILE A 1 260 ? 11.557 4.785 9.914 1.00 97.12 260 ILE A N 1
ATOM 1986 C CA . ILE A 1 260 ? 10.139 4.661 10.274 1.00 97.12 260 ILE A CA 1
ATOM 1987 C C . ILE A 1 260 ? 9.937 3.635 11.392 1.00 97.12 260 ILE A C 1
ATOM 1989 O O . ILE A 1 260 ? 9.247 3.954 12.352 1.00 97.12 260 ILE A O 1
ATOM 1993 N N . GLU A 1 261 ? 10.614 2.481 11.337 1.00 96.31 261 GLU A N 1
ATOM 1994 C CA . GLU A 1 261 ? 10.650 1.463 12.415 1.00 96.31 261 GLU A CA 1
ATOM 1995 C C . GLU A 1 261 ? 11.054 2.047 13.788 1.00 96.31 261 GLU A C 1
ATOM 1997 O O . GLU A 1 261 ? 10.791 1.480 14.847 1.00 96.31 261 GLU A O 1
ATOM 2002 N N . LYS A 1 262 ? 11.728 3.203 13.798 1.00 95.25 262 LYS A N 1
ATOM 2003 C CA . LYS A 1 262 ? 12.227 3.843 15.020 1.00 95.25 262 LYS A CA 1
ATOM 2004 C C . LYS A 1 262 ? 11.325 4.960 15.532 1.00 95.25 262 LYS A C 1
ATOM 2006 O O . LYS A 1 262 ? 11.688 5.605 16.514 1.00 95.25 262 LYS A O 1
ATOM 2011 N N . PHE A 1 263 ? 10.148 5.186 14.947 1.00 95.44 263 PHE A N 1
ATOM 2012 C CA . PHE A 1 263 ? 9.233 6.238 15.403 1.00 95.44 263 PHE A CA 1
ATOM 2013 C C . PHE A 1 263 ? 8.746 6.061 16.845 1.00 95.44 263 PHE A C 1
ATOM 2015 O O . PHE A 1 263 ? 8.367 7.053 17.481 1.00 95.44 263 PHE A O 1
ATOM 2022 N N . TYR A 1 264 ? 8.765 4.835 17.370 1.00 92.06 264 TYR A N 1
ATOM 2023 C CA . TYR A 1 264 ? 8.451 4.520 18.769 1.00 92.06 264 TYR A CA 1
ATOM 2024 C C . TYR A 1 264 ? 9.606 3.862 19.540 1.00 92.06 264 TYR A C 1
ATOM 2026 O O . TYR A 1 264 ? 9.420 3.437 20.691 1.00 92.06 264 TYR A O 1
ATOM 2034 N N . ALA A 1 265 ? 10.801 3.801 18.943 1.00 83.00 265 ALA A N 1
ATOM 2035 C CA . ALA A 1 265 ? 12.001 3.395 19.657 1.00 83.00 265 ALA A CA 1
ATOM 2036 C C . ALA A 1 265 ? 12.323 4.430 20.745 1.00 83.00 265 ALA A C 1
ATOM 2038 O O . ALA A 1 265 ? 12.165 5.637 20.548 1.00 83.00 265 ALA A O 1
ATOM 2039 N N . ALA A 1 266 ? 12.781 3.963 21.909 1.00 60.38 266 ALA A N 1
ATOM 2040 C CA . ALA A 1 266 ? 13.337 4.875 22.900 1.00 60.38 266 ALA A CA 1
ATOM 2041 C C . ALA A 1 266 ? 14.520 5.627 22.260 1.00 60.38 266 ALA A C 1
ATOM 2043 O O . ALA A 1 266 ? 15.270 5.004 21.497 1.00 60.38 266 ALA A O 1
ATOM 2044 N N . PRO A 1 267 ? 14.725 6.926 22.557 1.00 55.75 267 PRO A N 1
ATOM 2045 C CA . PRO A 1 267 ? 15.952 7.598 22.167 1.00 55.75 267 PRO A CA 1
ATOM 2046 C C . PRO A 1 267 ? 17.103 6.731 22.657 1.00 55.75 267 PRO A C 1
ATOM 2048 O O . PRO A 1 267 ? 17.153 6.398 23.843 1.00 55.75 267 PRO A O 1
ATOM 2051 N N . SER A 1 268 ? 17.987 6.309 21.753 1.00 46.97 268 SER A N 1
ATOM 2052 C CA . SER A 1 268 ? 19.206 5.630 22.164 1.00 46.97 268 SER A CA 1
ATOM 2053 C C . SER A 1 268 ? 19.908 6.585 23.114 1.00 46.97 268 SER A C 1
ATOM 2055 O O . SER A 1 268 ? 20.404 7.625 22.674 1.00 46.97 268 SER A O 1
ATOM 2057 N N . SER A 1 269 ? 19.897 6.274 24.412 1.00 37.56 269 SER A N 1
ATOM 2058 C CA . SER A 1 269 ? 20.761 6.938 25.372 1.00 37.56 269 SER A CA 1
ATOM 2059 C C . SER A 1 269 ? 22.144 6.861 24.757 1.00 37.56 269 SER A C 1
ATOM 2061 O O . SER A 1 269 ? 22.645 5.758 24.527 1.00 37.56 269 SER A O 1
ATOM 2063 N N . SER A 1 270 ? 22.710 8.005 24.388 1.00 37.56 270 SER A N 1
ATOM 2064 C CA . SER A 1 270 ? 24.079 8.078 23.918 1.00 37.56 270 SER A CA 1
ATOM 2065 C C . SER A 1 270 ? 24.940 7.551 25.056 1.00 37.56 270 SER A C 1
ATOM 2067 O O . SER A 1 270 ? 25.271 8.286 25.985 1.00 37.56 270 SER A O 1
ATOM 2069 N N . SER A 1 271 ? 25.253 6.258 25.029 1.00 36.19 271 SER A N 1
ATOM 2070 C CA . SER A 1 271 ? 26.317 5.697 25.830 1.00 36.19 271 SER A CA 1
ATOM 2071 C C . SER A 1 271 ? 27.575 6.326 25.262 1.00 36.19 271 SER A C 1
ATOM 2073 O O . SER A 1 271 ? 28.149 5.835 24.289 1.00 36.19 271 SER A O 1
ATOM 2075 N N . SER A 1 272 ? 27.943 7.481 25.811 1.00 37.19 272 SER A N 1
ATOM 2076 C CA . SER A 1 272 ? 29.287 8.009 25.703 1.00 37.19 272 SER A CA 1
ATOM 2077 C C . SER A 1 272 ? 30.199 6.864 26.110 1.00 37.19 272 SER A C 1
ATOM 2079 O O . SER A 1 272 ? 30.249 6.487 27.280 1.00 37.19 272 SER A O 1
ATOM 2081 N N . SER A 1 273 ? 30.845 6.253 25.126 1.00 35.81 273 SER A N 1
ATOM 2082 C CA . SER A 1 273 ? 31.909 5.293 25.333 1.00 35.81 273 SER A CA 1
ATOM 2083 C C . SER A 1 273 ? 33.029 6.036 26.050 1.00 35.81 273 SER A C 1
ATOM 2085 O O . SER A 1 273 ? 33.878 6.666 25.415 1.00 35.81 273 SER A O 1
ATOM 2087 N N . SER A 1 274 ? 32.992 6.028 27.382 1.00 36.66 274 SER A N 1
ATOM 2088 C CA . SER A 1 274 ? 34.124 6.403 28.206 1.00 36.66 274 SER A CA 1
ATOM 2089 C C . SER A 1 274 ? 35.227 5.407 27.883 1.00 36.66 274 SER A C 1
ATOM 2091 O O . SER A 1 274 ? 35.178 4.220 28.195 1.00 36.66 274 SER A O 1
ATOM 2093 N N . LYS A 1 275 ? 36.204 5.918 27.143 1.00 35.62 275 LYS A N 1
ATOM 2094 C CA . LYS A 1 275 ? 37.460 5.266 26.821 1.00 35.62 275 LYS A CA 1
ATOM 2095 C C . LYS A 1 275 ? 38.142 4.925 28.150 1.00 35.62 275 LYS A C 1
ATOM 2097 O O . LYS A 1 275 ? 38.692 5.804 28.805 1.00 35.62 275 LYS A O 1
ATOM 2102 N N . ALA A 1 276 ? 38.040 3.670 28.578 1.00 33.56 276 ALA A N 1
ATOM 2103 C CA . ALA A 1 276 ? 38.778 3.162 29.724 1.00 33.56 276 ALA A CA 1
ATOM 2104 C C . ALA A 1 276 ? 40.257 3.057 29.328 1.00 33.56 276 ALA A C 1
ATOM 2106 O O . ALA A 1 276 ? 40.665 2.115 28.651 1.00 33.56 276 ALA A O 1
ATOM 2107 N N . SER A 1 277 ? 41.039 4.064 29.712 1.00 34.69 277 SER A N 1
ATOM 2108 C CA . SER A 1 277 ? 42.498 3.998 29.711 1.00 34.69 277 SER A CA 1
ATOM 2109 C C . SER A 1 277 ? 42.984 3.442 31.051 1.00 34.69 277 SER A C 1
ATOM 2111 O O . SER A 1 277 ? 42.456 3.753 32.115 1.00 34.69 277 SER A O 1
ATOM 2113 N N . SER A 1 278 ? 43.984 2.582 30.944 1.00 32.88 278 SER A N 1
ATOM 2114 C CA . SER A 1 278 ? 44.623 1.745 31.954 1.00 32.88 278 SER A CA 1
ATOM 2115 C C . SER A 1 278 ? 45.201 2.464 33.183 1.00 32.88 278 SER A C 1
ATOM 2117 O O . SER A 1 278 ? 45.905 3.459 33.059 1.00 32.88 278 SER A O 1
ATOM 2119 N N . VAL A 1 279 ? 44.948 1.843 34.341 1.00 31.25 279 VAL A N 1
ATOM 2120 C CA . VAL A 1 279 ? 45.787 1.631 35.543 1.00 31.25 279 VAL A CA 1
ATOM 2121 C C . VAL A 1 279 ? 47.092 2.435 35.682 1.00 31.25 279 VAL A C 1
ATOM 2123 O O . VAL A 1 279 ? 48.054 2.180 34.966 1.00 31.25 279 VAL A O 1
ATOM 2126 N N . SER A 1 280 ? 47.181 3.207 36.775 1.00 31.27 280 SER A N 1
ATOM 2127 C CA . SER A 1 280 ? 48.366 3.254 37.655 1.00 31.27 280 SER A CA 1
ATOM 2128 C C . SER A 1 280 ? 48.035 3.861 39.034 1.00 31.27 280 SER A C 1
ATOM 2130 O O . SER A 1 280 ? 47.772 5.052 39.160 1.00 31.27 280 SER A O 1
ATOM 2132 N N . SER A 1 281 ? 48.029 2.983 40.043 1.00 30.16 281 SER A N 1
ATOM 2133 C CA . SER A 1 281 ? 48.375 3.148 41.471 1.00 30.16 281 SER A CA 1
ATOM 2134 C C . SER A 1 281 ? 48.429 4.542 42.127 1.00 30.16 281 SER A C 1
ATOM 2136 O O . SER A 1 281 ? 49.305 5.343 41.817 1.00 30.16 281 SER A O 1
ATOM 2138 N N . SER A 1 282 ? 47.693 4.711 43.234 1.00 30.64 282 SER A N 1
ATOM 2139 C CA . SER A 1 282 ? 48.283 4.969 44.568 1.00 30.64 282 SER A CA 1
ATOM 2140 C C . SER A 1 282 ? 47.232 4.918 45.694 1.00 30.64 282 SER A C 1
ATOM 2142 O O . SER A 1 282 ? 46.057 5.213 45.503 1.00 30.64 282 SER A O 1
ATOM 2144 N N . LYS A 1 283 ? 47.688 4.448 46.861 1.00 31.72 283 LYS A N 1
ATOM 2145 C CA . LYS A 1 283 ? 46.975 4.252 48.136 1.00 31.72 283 LYS A CA 1
ATOM 2146 C C . LYS A 1 283 ? 46.354 5.545 48.691 1.00 31.72 283 LYS A C 1
ATOM 2148 O O . LYS A 1 283 ? 47.053 6.549 48.732 1.00 31.72 283 LYS A O 1
ATOM 2153 N N . SER A 1 284 ? 45.196 5.441 49.351 1.00 30.09 284 SER A N 1
ATOM 2154 C CA . SER A 1 284 ? 45.072 5.695 50.802 1.00 30.09 284 SER A CA 1
ATOM 2155 C C . SER A 1 284 ? 43.676 5.335 51.355 1.00 30.09 284 SER A C 1
ATOM 2157 O O . SER A 1 284 ? 42.664 5.383 50.666 1.00 30.09 284 SER A O 1
ATOM 2159 N N . SER A 1 285 ? 43.709 4.887 52.613 1.00 30.67 285 SER A N 1
ATOM 2160 C CA . SER A 1 285 ? 42.690 4.822 53.683 1.00 30.67 285 SER A CA 1
ATOM 2161 C C . SER A 1 285 ? 41.519 5.825 53.575 1.00 30.67 285 SER A C 1
ATOM 2163 O O . SER A 1 285 ? 41.717 6.919 53.077 1.00 30.67 285 SER A O 1
ATOM 2165 N N . SER A 1 286 ? 40.303 5.643 54.105 1.00 31.55 286 SER A N 1
ATOM 2166 C CA . SER A 1 286 ? 39.841 4.944 55.314 1.00 31.55 286 SER A CA 1
ATOM 2167 C C . SER A 1 286 ? 38.320 5.123 55.481 1.00 31.55 286 SER A C 1
ATOM 2169 O O . SER A 1 286 ? 37.784 6.154 55.096 1.00 31.55 286 SER A O 1
ATOM 2171 N N . LYS A 1 287 ? 37.735 4.195 56.251 1.00 30.83 287 LYS A N 1
ATOM 2172 C CA . LYS A 1 287 ? 36.609 4.335 57.199 1.00 30.83 287 LYS A CA 1
ATOM 2173 C C . LYS A 1 287 ? 35.166 4.498 56.708 1.00 30.83 287 LYS A C 1
ATOM 2175 O O . LYS A 1 287 ? 34.817 5.245 55.808 1.00 30.83 287 LYS A O 1
ATOM 2180 N N . ALA A 1 288 ? 34.346 3.761 57.448 1.00 29.56 288 ALA A N 1
ATOM 2181 C CA . ALA A 1 288 ? 32.910 3.626 57.391 1.00 29.56 288 ALA A CA 1
ATOM 2182 C C . ALA A 1 288 ? 32.173 4.626 58.302 1.00 29.56 288 ALA A C 1
ATOM 2184 O O . ALA A 1 288 ? 32.737 5.125 59.275 1.00 29.56 288 ALA A O 1
ATOM 2185 N N . SER A 1 289 ? 30.862 4.676 58.051 1.00 28.00 289 SER A N 1
ATOM 2186 C CA . SER A 1 289 ? 29.750 4.796 59.007 1.00 28.00 289 SER A CA 1
ATOM 2187 C C . SER A 1 289 ? 29.163 6.161 59.384 1.00 28.00 289 SER A C 1
ATOM 2189 O O . SER A 1 289 ? 29.863 7.146 59.578 1.00 28.00 289 SER A O 1
ATOM 2191 N N . ALA A 1 290 ? 27.846 6.053 59.635 1.00 30.22 290 ALA A N 1
ATOM 2192 C CA . ALA A 1 290 ? 26.880 6.936 60.306 1.00 30.22 290 ALA A CA 1
ATOM 2193 C C . ALA A 1 290 ? 26.208 8.013 59.422 1.00 30.22 290 ALA A C 1
ATOM 2195 O O . ALA A 1 290 ? 26.898 8.795 58.787 1.00 30.22 290 ALA A O 1
ATOM 2196 N N . VAL A 1 291 ? 24.883 8.009 59.179 1.00 28.52 291 VAL A N 1
ATOM 2197 C CA . VAL A 1 291 ? 23.665 8.024 60.047 1.00 28.52 291 VAL A CA 1
ATOM 2198 C C . VAL A 1 291 ? 23.207 9.450 60.411 1.00 28.52 291 VAL A C 1
ATOM 2200 O O . VAL A 1 291 ? 24.028 10.297 60.736 1.00 28.52 291 VAL A O 1
ATOM 2203 N N . ALA A 1 292 ? 21.870 9.607 60.433 1.00 29.66 292 ALA A N 1
ATOM 2204 C CA . ALA A 1 292 ? 21.001 10.687 60.942 1.00 29.66 292 ALA A CA 1
ATOM 2205 C C . ALA A 1 292 ? 20.524 11.700 59.877 1.00 29.66 292 ALA A C 1
ATOM 2207 O O . ALA A 1 292 ? 21.323 12.393 59.264 1.00 29.66 292 ALA A O 1
ATOM 2208 N N . THR A 1 293 ? 19.249 11.689 59.462 1.00 26.94 293 THR A N 1
ATOM 2209 C CA . THR A 1 293 ? 18.007 12.106 60.168 1.00 26.94 293 THR A CA 1
ATOM 2210 C C . THR A 1 293 ? 17.900 13.622 60.321 1.00 26.94 293 THR A C 1
ATOM 2212 O O . THR A 1 293 ? 18.656 14.199 61.091 1.00 26.94 293 THR A O 1
ATOM 2215 N N . SER A 1 294 ? 16.899 14.247 59.679 1.00 31.45 294 SER A N 1
ATOM 2216 C CA . SER A 1 294 ? 15.941 15.179 60.322 1.00 31.45 294 SER A CA 1
ATOM 2217 C C . SER A 1 294 ? 15.007 15.888 59.315 1.00 31.45 294 SER A C 1
ATOM 2219 O O . SER A 1 294 ? 15.423 16.647 58.452 1.00 31.45 294 SER A O 1
ATOM 2221 N N . THR A 1 295 ? 13.714 15.578 59.461 1.00 26.41 295 THR A N 1
ATOM 2222 C CA . THR A 1 295 ? 12.549 16.487 59.551 1.00 26.41 295 THR A CA 1
ATOM 2223 C C . THR A 1 295 ? 12.362 17.696 58.612 1.00 26.41 295 THR A C 1
A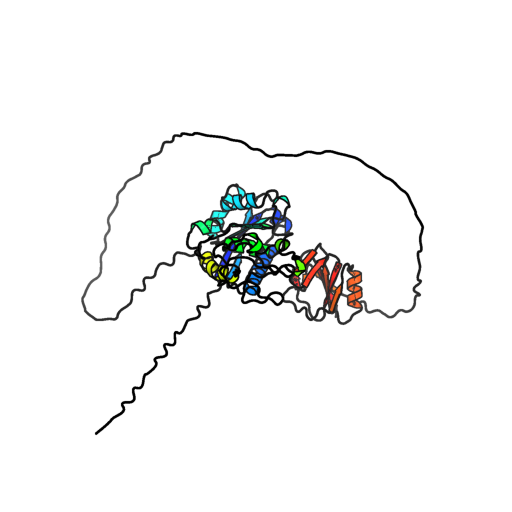TOM 2225 O O . THR A 1 295 ? 13.025 18.713 58.741 1.00 26.41 295 THR A O 1
ATOM 2228 N N . ALA A 1 296 ? 11.261 17.604 57.849 1.00 28.55 296 ALA A N 1
ATOM 2229 C CA . ALA A 1 296 ? 10.093 18.508 57.801 1.00 28.55 296 ALA A CA 1
ATOM 2230 C C . ALA A 1 296 ? 10.260 20.012 57.489 1.00 28.55 296 ALA A C 1
ATOM 2232 O O . ALA A 1 296 ? 10.795 20.752 58.304 1.00 28.55 296 ALA A O 1
ATOM 2233 N N . LYS A 1 297 ? 9.561 20.492 56.440 1.00 28.78 297 LYS A N 1
ATOM 2234 C CA . LYS A 1 297 ? 8.318 21.307 56.533 1.00 28.78 297 LYS A CA 1
ATOM 2235 C C . LYS A 1 297 ? 7.884 21.896 55.171 1.00 28.78 297 LYS A C 1
ATOM 2237 O O . LYS A 1 297 ? 8.723 22.441 54.474 1.00 28.78 297 LYS A O 1
ATOM 2242 N N . SER A 1 298 ? 6.573 21.769 54.885 1.00 27.25 298 SER A N 1
ATOM 2243 C CA . SER A 1 298 ? 5.593 22.721 54.276 1.00 27.25 298 SER A CA 1
ATOM 2244 C C . SER A 1 298 ? 6.020 23.633 53.093 1.00 27.25 298 SER A C 1
ATOM 2246 O O . SER A 1 298 ? 7.121 24.150 53.083 1.00 27.25 298 SER A O 1
ATOM 2248 N N . VAL A 1 299 ? 5.202 23.971 52.084 1.00 28.64 299 VAL A N 1
ATOM 2249 C CA . VAL A 1 299 ? 3.866 24.609 52.114 1.00 28.64 299 VAL A CA 1
ATOM 2250 C C . VAL A 1 299 ? 3.178 24.469 50.732 1.00 28.64 299 VAL A C 1
ATOM 2252 O O . VAL A 1 299 ? 3.831 24.401 49.694 1.00 28.64 299 VAL A O 1
ATOM 2255 N N . GLU A 1 300 ? 1.846 24.453 50.781 1.00 27.56 300 GLU A N 1
ATOM 2256 C CA . GLU A 1 300 ? 0.816 24.662 49.752 1.00 27.56 300 GLU A CA 1
ATOM 2257 C C . GLU A 1 300 ? 1.042 25.721 48.646 1.00 27.56 300 GLU A C 1
ATOM 2259 O O . GLU A 1 300 ? 1.506 26.829 48.885 1.00 27.56 300 GLU A O 1
ATOM 2264 N N . SER A 1 301 ? 0.578 25.349 47.443 1.00 27.98 301 SER A N 1
ATOM 2265 C CA . SER A 1 301 ? -0.536 25.935 46.663 1.00 27.98 301 SER A CA 1
ATOM 2266 C C . SER A 1 301 ? -0.726 27.463 46.577 1.00 27.98 301 SER A C 1
ATOM 2268 O O . SER A 1 301 ? -0.904 28.124 47.589 1.00 27.98 301 SER A O 1
ATOM 2270 N N . VAL A 1 302 ? -0.950 27.982 45.354 1.00 25.53 302 VAL A N 1
ATOM 2271 C CA . VAL A 1 302 ? -2.259 28.515 44.877 1.00 25.53 302 VAL A CA 1
ATOM 2272 C C . VAL A 1 302 ? -2.184 29.036 43.421 1.00 25.53 302 VAL A C 1
ATOM 2274 O O . VAL A 1 302 ? -1.217 29.648 42.983 1.00 25.53 302 VAL A O 1
ATOM 2277 N N . LYS A 1 303 ? -3.283 28.745 42.706 1.00 28.25 303 LYS A N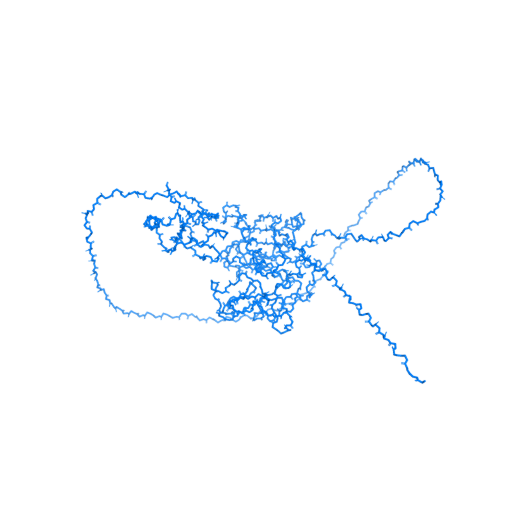 1
ATOM 2278 C CA . LYS A 1 303 ? -3.799 29.168 41.385 1.00 28.25 303 LYS A CA 1
ATOM 2279 C C . LYS A 1 303 ? -3.533 30.610 40.926 1.00 28.25 303 LYS A C 1
ATOM 2281 O O . LYS A 1 303 ? -3.701 31.530 41.715 1.00 28.25 303 LYS A O 1
ATOM 2286 N N . ILE A 1 304 ? -3.498 30.791 39.594 1.00 24.59 304 ILE A N 1
ATOM 2287 C CA . ILE A 1 304 ? -4.186 31.901 38.896 1.00 24.59 304 ILE A CA 1
ATOM 2288 C C . ILE A 1 304 ? -4.897 31.379 37.629 1.00 24.59 304 ILE A C 1
ATOM 2290 O O . ILE A 1 304 ? -4.372 30.546 36.896 1.00 24.59 304 ILE A O 1
ATOM 2294 N N . SER A 1 305 ? -6.119 31.876 37.417 1.00 26.55 305 SER A N 1
ATOM 2295 C CA . SER A 1 305 ? -7.017 31.679 36.271 1.00 26.55 305 SER A CA 1
ATOM 2296 C C . SER A 1 305 ? -7.337 33.037 35.624 1.00 26.55 305 SER A C 1
ATOM 2298 O O . SER A 1 305 ? -7.281 34.062 36.305 1.00 26.55 305 SER A O 1
ATOM 2300 N N . SER A 1 306 ? -7.818 32.987 34.372 1.00 27.55 306 SER A N 1
ATOM 2301 C CA . SER A 1 306 ? -8.512 34.026 33.577 1.00 27.55 306 SER A CA 1
ATOM 2302 C C . SER A 1 306 ? -7.606 35.075 32.902 1.00 27.55 306 SER A C 1
ATOM 2304 O O . SER A 1 306 ? -6.589 35.452 33.459 1.00 27.55 306 SER A O 1
ATOM 2306 N N . LYS A 1 307 ? -7.880 35.587 31.690 1.00 24.39 307 LYS A N 1
ATOM 2307 C CA . LYS A 1 307 ? -9.169 35.866 31.031 1.00 24.39 307 LYS A CA 1
ATOM 2308 C C . LYS A 1 307 ? -8.982 36.101 29.511 1.00 24.39 307 LYS A C 1
ATOM 2310 O O . LYS A 1 307 ? -7.888 36.414 29.058 1.00 24.39 307 LYS A O 1
ATOM 2315 N N . ALA A 1 308 ? -10.070 35.947 28.756 1.00 25.94 308 ALA A N 1
ATOM 2316 C CA . ALA A 1 308 ? -10.207 36.088 27.299 1.00 25.94 308 ALA A CA 1
ATOM 2317 C C . ALA A 1 308 ? -10.400 37.540 26.803 1.00 25.94 308 ALA A C 1
ATOM 2319 O O . ALA A 1 308 ? -10.893 38.348 27.583 1.00 25.94 308 ALA A O 1
ATOM 2320 N N . SER A 1 309 ? -10.156 37.805 25.500 1.00 27.58 309 SER A N 1
ATOM 2321 C CA . SER A 1 309 ? -11.150 38.373 24.543 1.00 27.58 309 SER A CA 1
ATOM 2322 C C . SER A 1 309 ? -10.573 38.778 23.159 1.00 27.58 309 SER A C 1
ATOM 2324 O O . SER A 1 309 ? -9.682 39.614 23.080 1.00 27.58 309 SER A O 1
ATOM 2326 N N . SER A 1 310 ? -11.150 38.177 22.102 1.00 26.30 310 SER A N 1
ATOM 2327 C CA . SER A 1 310 ? -11.591 38.681 20.769 1.00 26.30 310 SER A CA 1
ATOM 2328 C C . SER A 1 310 ? -10.921 39.861 20.031 1.00 26.30 310 SER A C 1
ATOM 2330 O O . SER A 1 310 ? -10.843 40.947 20.590 1.00 26.30 310 SER A O 1
ATOM 2332 N N . LEU A 1 311 ? -10.729 39.720 18.700 1.00 24.45 311 LEU A N 1
ATOM 2333 C CA . LEU A 1 311 ? -11.483 40.467 17.659 1.00 24.45 311 LEU A CA 1
ATOM 2334 C C . LEU A 1 311 ? -11.208 39.971 16.215 1.00 24.45 311 LEU A C 1
ATOM 2336 O O . LEU A 1 311 ? -10.140 39.466 15.890 1.00 24.45 311 LEU A O 1
ATOM 2340 N N . SER A 1 312 ? -12.238 40.107 15.380 1.00 26.00 312 SER A N 1
ATOM 2341 C CA . SER A 1 312 ? -12.469 39.584 14.024 1.00 26.00 312 SER A CA 1
ATOM 2342 C C . SER A 1 312 ? -12.300 40.632 12.914 1.00 26.00 312 SER A C 1
ATOM 2344 O O . SER A 1 312 ? -12.580 41.801 13.161 1.00 26.00 312 SER A O 1
ATOM 2346 N N . SER A 1 313 ? -12.054 40.216 11.663 1.00 26.34 313 SER A N 1
ATOM 2347 C CA . SER A 1 313 ? -12.717 40.796 10.472 1.00 26.34 313 SER A CA 1
ATOM 2348 C C . SER A 1 313 ? -12.603 39.894 9.230 1.00 26.34 313 SER A C 1
ATOM 2350 O O . SER A 1 313 ? -11.648 39.140 9.063 1.00 26.34 313 SER A O 1
ATOM 2352 N N . SER A 1 314 ? -13.645 39.956 8.399 1.00 26.58 314 SER A N 1
ATOM 2353 C CA . SER A 1 314 ? -13.989 39.072 7.278 1.00 26.58 314 SER A CA 1
ATOM 2354 C C . SER A 1 314 ? -13.842 39.784 5.928 1.00 26.58 314 SER A C 1
ATOM 2356 O O . SER A 1 314 ? -14.090 40.984 5.860 1.00 26.58 314 SER A O 1
ATOM 2358 N N . ALA A 1 315 ? -13.627 39.039 4.833 1.00 25.23 315 ALA A N 1
ATOM 2359 C CA . ALA A 1 315 ? -14.072 39.431 3.486 1.00 25.23 315 ALA A CA 1
ATOM 2360 C C . ALA A 1 315 ? -14.357 38.197 2.596 1.00 25.23 315 ALA A C 1
ATOM 2362 O O . ALA A 1 315 ? -13.571 37.254 2.550 1.00 25.23 315 ALA A O 1
ATOM 2363 N N . LYS A 1 316 ? -15.516 38.212 1.918 1.00 24.72 316 LYS A N 1
ATOM 2364 C CA . LYS A 1 316 ? -16.084 37.193 1.007 1.00 24.72 316 LYS A CA 1
ATOM 2365 C C . LYS A 1 316 ? -15.903 37.602 -0.470 1.00 24.72 316 LYS A C 1
ATOM 2367 O O . LYS A 1 316 ? -16.049 38.780 -0.765 1.00 24.72 316 LYS A O 1
ATOM 2372 N N . SER A 1 317 ? -15.762 36.630 -1.383 1.00 24.12 317 SER A N 1
ATOM 2373 C CA . SER A 1 317 ? -16.386 36.560 -2.739 1.00 24.12 317 SER A CA 1
ATOM 2374 C C . SER A 1 317 ? -16.109 35.145 -3.310 1.00 24.12 317 SER A C 1
ATOM 2376 O O . SER A 1 317 ? -14.979 34.682 -3.225 1.00 24.12 317 SER A O 1
ATOM 2378 N N . SER A 1 318 ? -17.064 34.233 -3.550 1.00 26.44 318 SER A N 1
ATOM 2379 C CA . SER A 1 318 ? -18.185 34.109 -4.514 1.00 26.44 318 SER A CA 1
ATOM 2380 C C . SER A 1 318 ? -17.809 33.628 -5.937 1.00 26.44 318 SER A C 1
ATOM 2382 O O . SER A 1 318 ? -17.538 34.425 -6.824 1.00 26.44 318 SER A O 1
ATOM 2384 N N . VAL A 1 319 ? -17.839 32.295 -6.093 1.00 23.62 319 VAL A N 1
ATOM 2385 C CA . VAL A 1 319 ? -18.376 31.416 -7.167 1.00 23.62 319 VAL A CA 1
ATOM 2386 C C . VAL A 1 319 ? -18.619 31.973 -8.586 1.00 23.62 319 VAL A C 1
ATOM 2388 O O . VAL A 1 319 ? -19.398 32.903 -8.776 1.00 23.62 319 VAL A O 1
ATOM 2391 N N . LYS A 1 320 ? -18.158 31.214 -9.600 1.00 22.56 320 LYS A N 1
ATOM 2392 C CA . LYS A 1 320 ? -18.883 31.021 -10.873 1.00 22.56 320 LYS A CA 1
ATOM 2393 C C . LYS A 1 320 ? -18.650 29.603 -11.428 1.00 22.56 320 LYS A C 1
ATOM 2395 O O . LYS A 1 320 ? -17.567 29.289 -11.907 1.00 22.56 320 LYS A O 1
ATOM 2400 N N . ALA A 1 321 ? -19.675 28.755 -11.344 1.00 24.42 321 ALA A N 1
ATOM 2401 C CA . ALA A 1 321 ? -19.784 27.492 -12.071 1.00 24.42 321 ALA A CA 1
ATOM 2402 C C . ALA A 1 321 ? -20.773 27.705 -13.224 1.00 24.42 321 ALA A C 1
ATOM 2404 O O . ALA A 1 321 ? -21.865 28.232 -13.008 1.00 24.42 321 ALA A O 1
ATOM 2405 N N . THR A 1 322 ? -20.382 27.326 -14.438 1.00 22.33 322 THR A N 1
ATOM 2406 C CA . THR A 1 322 ? -21.241 27.389 -15.625 1.00 22.33 322 THR A CA 1
ATOM 2407 C C . THR A 1 322 ? -21.788 25.992 -15.880 1.00 22.33 322 THR A C 1
ATOM 2409 O O . THR A 1 322 ? -21.039 25.090 -16.243 1.00 22.33 322 THR A O 1
ATOM 2412 N N . ALA A 1 323 ? -23.089 25.822 -15.658 1.00 22.66 323 ALA A N 1
ATOM 2413 C CA . ALA A 1 323 ? -23.868 24.688 -16.129 1.00 22.66 323 ALA A CA 1
ATOM 2414 C C . ALA A 1 323 ? -24.485 25.051 -17.486 1.00 22.66 323 ALA A C 1
ATOM 2416 O O . ALA A 1 323 ? -25.014 26.151 -17.646 1.00 22.66 323 ALA A O 1
ATOM 2417 N N . VAL A 1 324 ? -24.439 24.126 -18.445 1.00 22.48 324 VAL A N 1
ATOM 2418 C CA . VAL A 1 324 ? -25.259 24.177 -19.659 1.00 22.48 324 VAL A CA 1
ATOM 2419 C C . VAL A 1 324 ? -26.179 22.965 -19.647 1.00 22.48 324 VAL A C 1
ATOM 2421 O O . VAL A 1 324 ? -25.735 21.819 -19.630 1.00 22.48 324 VAL A O 1
ATOM 2424 N N . THR A 1 325 ? -27.470 23.268 -19.627 1.00 20.92 325 THR A N 1
ATOM 2425 C CA . THR A 1 325 ? -28.613 22.371 -19.788 1.00 20.92 325 THR A CA 1
ATOM 2426 C C . THR A 1 325 ? -28.903 22.191 -21.275 1.00 20.92 325 THR A C 1
ATOM 2428 O O . THR A 1 325 ? -28.973 23.195 -21.977 1.00 20.92 325 THR A O 1
ATOM 2431 N N . VAL A 1 326 ? -29.199 20.970 -21.735 1.00 22.59 326 VAL A N 1
ATOM 2432 C CA . VAL A 1 326 ? -30.149 20.751 -22.844 1.00 22.59 326 VAL A CA 1
ATOM 2433 C C . VAL A 1 326 ? -30.958 19.480 -22.572 1.00 22.59 326 VAL A C 1
ATOM 2435 O O . VAL A 1 326 ? -30.405 18.417 -22.299 1.00 22.59 326 VAL A O 1
ATOM 2438 N N . SER A 1 327 ? -32.280 19.620 -22.640 1.00 21.73 327 SER A N 1
ATOM 2439 C CA . SER A 1 327 ? -33.284 18.563 -22.525 1.00 21.73 327 SER A CA 1
ATOM 2440 C C . SER A 1 327 ? -33.710 18.015 -23.897 1.00 21.73 327 SER A C 1
ATOM 2442 O O . SER A 1 327 ? -33.772 18.756 -24.870 1.00 21.73 327 SER A O 1
ATOM 2444 N N . SER A 1 328 ? -34.100 16.733 -23.894 1.00 23.36 328 SER A N 1
ATOM 2445 C CA . SER A 1 328 ? -35.146 16.061 -24.699 1.00 23.36 328 SER A CA 1
ATOM 2446 C C . SER A 1 328 ? -35.143 16.121 -26.237 1.00 23.36 328 SER A C 1
ATOM 2448 O O . SER A 1 328 ? -35.374 17.170 -26.832 1.00 23.36 328 SER A O 1
ATOM 2450 N N . SER A 1 329 ? -35.160 14.942 -26.878 1.00 24.02 329 SER A N 1
ATOM 2451 C CA . SER A 1 329 ? -36.136 14.628 -27.945 1.00 24.02 329 SER A CA 1
ATOM 2452 C C . SER A 1 329 ? -36.262 13.117 -28.201 1.00 24.02 329 SER A C 1
ATOM 2454 O O . SER A 1 329 ? -35.276 12.407 -28.373 1.00 24.02 329 SER A O 1
ATOM 2456 N N . ASN A 1 330 ? -37.513 12.653 -28.253 1.00 24.06 330 ASN A N 1
ATOM 2457 C CA . ASN A 1 330 ? -37.955 11.363 -28.783 1.00 24.06 330 ASN A CA 1
ATOM 2458 C C . ASN A 1 330 ? -37.536 11.165 -30.250 1.00 24.06 330 ASN A C 1
ATOM 2460 O O . ASN A 1 330 ? -37.698 12.083 -31.054 1.00 24.06 330 ASN A O 1
ATOM 2464 N N . LYS A 1 331 ? -37.216 9.922 -30.636 1.00 24.06 331 LYS A N 1
ATOM 2465 C CA . LYS A 1 331 ? -37.748 9.342 -31.881 1.00 24.06 331 LYS A CA 1
ATOM 2466 C C . LYS A 1 331 ? -37.718 7.815 -31.864 1.00 24.06 331 LYS A C 1
ATOM 2468 O O . LYS A 1 331 ? -36.669 7.182 -31.828 1.00 24.06 331 LYS A O 1
ATOM 2473 N N . SER A 1 332 ? -38.918 7.258 -31.909 1.00 22.81 332 SER A N 1
ATOM 2474 C CA . SER A 1 332 ? -39.242 5.904 -32.325 1.00 22.81 332 SER A CA 1
ATOM 2475 C C . SER A 1 332 ? -38.939 5.703 -33.815 1.00 22.81 332 SER A C 1
ATOM 2477 O O . SER A 1 332 ? -39.179 6.591 -34.631 1.00 22.81 332 SER A O 1
ATOM 2479 N N . SER A 1 333 ? -38.496 4.501 -34.184 1.00 25.59 333 SER A N 1
ATOM 2480 C CA . SER A 1 333 ? -38.923 3.872 -35.437 1.00 25.59 333 SER A CA 1
ATOM 2481 C C . SER A 1 333 ? -38.896 2.351 -35.286 1.00 25.59 333 SER A C 1
ATOM 2483 O O . SER A 1 333 ? -37.889 1.754 -34.913 1.00 25.59 333 SER A O 1
ATOM 2485 N N . LEU A 1 334 ? -40.072 1.770 -35.505 1.00 23.91 334 LEU A N 1
ATOM 2486 C CA . LEU A 1 334 ? -40.346 0.357 -35.732 1.00 23.91 334 LEU A CA 1
ATOM 2487 C C . LEU A 1 334 ? -39.859 -0.032 -37.131 1.00 23.91 334 LEU A C 1
ATOM 2489 O O . LEU A 1 334 ? -40.118 0.751 -38.038 1.00 23.91 334 LEU A O 1
ATOM 2493 N N . VAL A 1 335 ? -39.337 -1.255 -37.318 1.00 24.05 335 VAL A N 1
ATOM 2494 C CA . VAL A 1 335 ? -39.842 -2.197 -38.344 1.00 24.05 335 VAL A CA 1
ATOM 2495 C C . VAL A 1 335 ? -39.598 -3.659 -37.904 1.00 24.05 335 VAL A C 1
ATOM 2497 O O . VAL A 1 335 ? -38.482 -4.043 -37.568 1.00 24.05 335 VAL A O 1
ATOM 2500 N N . ASN A 1 336 ? -40.697 -4.426 -37.905 1.00 23.83 336 ASN A N 1
ATOM 2501 C CA . ASN A 1 336 ? -40.897 -5.874 -38.129 1.00 23.83 336 ASN A CA 1
ATOM 2502 C C . ASN A 1 336 ? -39.780 -6.604 -38.920 1.00 23.83 336 ASN A C 1
ATOM 2504 O O . ASN A 1 336 ? -39.091 -5.986 -39.713 1.00 23.83 336 ASN A O 1
ATOM 2508 N N . SER A 1 337 ? -39.576 -7.925 -38.917 1.00 25.02 337 SER A N 1
ATOM 2509 C CA . SER A 1 337 ? -40.290 -9.126 -38.449 1.00 25.02 337 SER A CA 1
ATOM 2510 C C . SER A 1 337 ? -39.449 -10.329 -38.904 1.00 25.02 337 SER A C 1
ATOM 2512 O O . SER A 1 337 ? -38.871 -10.248 -39.989 1.00 25.02 337 SER A O 1
ATOM 2514 N N . SER A 1 338 ? -39.456 -11.452 -38.176 1.00 26.25 338 SER A N 1
ATOM 2515 C CA . SER A 1 338 ? -39.667 -12.811 -38.732 1.00 26.25 338 SER A CA 1
ATOM 2516 C C . SER A 1 338 ? -39.302 -13.889 -37.711 1.00 26.25 338 SER A C 1
ATOM 2518 O O . SER A 1 338 ? -38.139 -14.105 -37.385 1.00 26.25 338 SER A O 1
ATOM 2520 N N . ALA A 1 339 ? -40.326 -14.595 -37.243 1.00 24.95 339 ALA A N 1
ATOM 2521 C CA . ALA A 1 339 ? -40.208 -15.886 -36.587 1.00 24.95 339 ALA A CA 1
ATOM 2522 C C . ALA A 1 339 ? -39.993 -16.995 -37.632 1.00 24.95 339 ALA A C 1
ATOM 2524 O O . ALA A 1 339 ? -40.624 -16.960 -38.688 1.00 24.95 339 ALA A O 1
ATOM 2525 N N . LYS A 1 340 ? -39.184 -18.013 -37.302 1.00 25.14 340 LYS A N 1
ATOM 2526 C CA . LYS A 1 340 ? -39.339 -19.392 -37.805 1.00 25.14 340 LYS A CA 1
ATOM 2527 C C . LYS A 1 340 ? -38.585 -20.411 -36.928 1.00 25.14 340 LYS A C 1
ATOM 2529 O O . LYS A 1 340 ? -37.366 -20.497 -36.953 1.00 25.14 340 LYS A O 1
ATOM 2534 N N . SER A 1 341 ? -39.379 -21.107 -36.113 1.00 26.66 341 SER A N 1
ATOM 2535 C CA . SER A 1 341 ? -39.406 -22.552 -35.802 1.00 26.66 341 SER A CA 1
ATOM 2536 C C . SER A 1 341 ? -38.139 -23.435 -35.847 1.00 26.66 341 SER A C 1
ATOM 2538 O O . SER A 1 341 ? -37.558 -23.649 -36.905 1.00 26.66 341 SER A O 1
ATOM 2540 N N . SER A 1 342 ? -37.901 -24.082 -34.695 1.00 25.59 342 SER A N 1
ATOM 2541 C CA . SER A 1 342 ? -37.619 -25.510 -34.425 1.00 25.59 342 SER A CA 1
ATOM 2542 C C . SER A 1 342 ? -36.774 -26.367 -35.376 1.00 25.59 342 SER A C 1
ATOM 2544 O O . SER A 1 342 ? -37.192 -26.674 -36.487 1.00 25.59 342 SER A O 1
ATOM 2546 N N . ALA A 1 343 ? -35.734 -26.986 -34.801 1.00 25.41 343 ALA A N 1
ATOM 2547 C CA . ALA A 1 343 ? -35.373 -28.381 -35.075 1.00 25.41 343 ALA A CA 1
ATOM 2548 C C . ALA A 1 343 ? -34.693 -29.022 -33.846 1.00 25.41 343 ALA A C 1
ATOM 2550 O O . ALA A 1 343 ? -33.510 -28.824 -33.578 1.00 25.41 343 ALA A O 1
ATOM 2551 N N . THR A 1 344 ? -35.474 -29.798 -33.095 1.00 24.30 344 THR A N 1
ATOM 2552 C CA . THR A 1 344 ? -35.017 -30.783 -32.107 1.00 24.30 344 THR A CA 1
ATOM 2553 C C . THR A 1 344 ? -34.486 -32.004 -32.857 1.00 24.30 344 THR A C 1
ATOM 2555 O O . THR A 1 344 ? -35.214 -32.581 -33.661 1.00 24.30 344 THR A O 1
ATOM 2558 N N . SER A 1 345 ? -33.247 -32.422 -32.592 1.00 25.50 345 SER A N 1
ATOM 2559 C CA . SER A 1 345 ? -32.722 -33.715 -33.045 1.00 25.50 345 SER A CA 1
ATOM 2560 C C . SER A 1 345 ? -32.414 -34.600 -31.841 1.00 25.50 345 SER A C 1
ATOM 2562 O O . SER A 1 345 ? -31.494 -34.376 -31.058 1.00 25.50 345 SER A O 1
ATOM 2564 N N . THR A 1 346 ? -33.266 -35.606 -31.692 1.00 22.77 346 THR A N 1
ATOM 2565 C CA . THR A 1 346 ? -33.184 -36.701 -30.736 1.00 22.77 346 THR A CA 1
ATOM 2566 C C . THR A 1 346 ? -32.158 -37.715 -31.243 1.00 22.77 346 THR A C 1
ATOM 2568 O O . THR A 1 346 ? -32.376 -38.322 -32.289 1.00 22.77 346 THR A O 1
ATOM 2571 N N . ILE A 1 347 ? -31.070 -37.949 -30.505 1.00 25.05 347 ILE A N 1
ATOM 2572 C CA . ILE A 1 347 ? -30.230 -39.140 -30.696 1.00 25.05 347 ILE A CA 1
ATOM 2573 C C . ILE A 1 347 ? -30.474 -40.084 -29.518 1.00 25.05 347 ILE A C 1
ATOM 2575 O O . ILE A 1 347 ? -30.134 -39.797 -28.373 1.00 25.05 347 ILE A O 1
ATOM 2579 N N . LYS A 1 348 ? -31.109 -41.215 -29.840 1.00 25.81 348 LYS A N 1
ATOM 2580 C CA . LYS A 1 348 ? -31.226 -42.421 -29.014 1.00 25.81 348 LYS A CA 1
ATOM 2581 C C . LYS A 1 348 ? -29.822 -42.918 -28.657 1.00 25.81 348 LYS A C 1
ATOM 2583 O O . LYS A 1 348 ? -29.049 -43.219 -29.561 1.00 25.81 348 LYS A O 1
ATOM 2588 N N . VAL A 1 349 ? -29.538 -43.102 -27.369 1.00 25.31 349 VAL A N 1
ATOM 2589 C CA . VAL A 1 349 ? -28.460 -43.994 -26.925 1.00 25.31 349 VAL A CA 1
ATOM 2590 C C . VAL A 1 349 ? -29.104 -45.255 -26.367 1.00 25.31 349 VAL A C 1
ATOM 2592 O O . VAL A 1 349 ? -29.881 -45.226 -25.416 1.00 25.31 349 VAL A O 1
ATOM 2595 N N . SER A 1 350 ? -28.817 -46.349 -27.058 1.00 27.19 350 SER A N 1
ATOM 2596 C CA . SER A 1 350 ? -29.187 -47.727 -26.771 1.00 27.19 350 SER A CA 1
ATOM 2597 C C . SER A 1 350 ? -28.523 -48.254 -25.497 1.00 27.19 350 SER A C 1
ATOM 2599 O O . SER A 1 350 ? -27.349 -48.008 -25.230 1.00 27.19 350 SER A O 1
ATOM 2601 N N . SER A 1 351 ? -29.304 -49.014 -24.735 1.00 34.31 351 SER A N 1
ATOM 2602 C CA . SER A 1 351 ? -28.932 -49.738 -23.523 1.00 34.31 351 SER A CA 1
ATOM 2603 C C . SER A 1 351 ? -28.233 -51.070 -23.824 1.00 34.31 351 SER A C 1
ATOM 2605 O O . SER A 1 351 ? -28.860 -51.977 -24.366 1.00 34.31 351 SER A O 1
ATOM 2607 N N . SER A 1 352 ? -26.977 -51.199 -23.401 1.00 28.69 352 SER A N 1
ATOM 2608 C CA . SER A 1 352 ? -26.247 -52.440 -23.060 1.00 28.69 352 SER A CA 1
ATOM 2609 C C . SER A 1 352 ? -24.839 -51.985 -22.654 1.00 28.69 352 SER A C 1
ATOM 2611 O O . SER A 1 352 ? -24.257 -51.184 -23.371 1.00 28.69 352 SER A O 1
ATOM 2613 N N . SER A 1 353 ? -24.204 -52.349 -21.550 1.00 31.69 353 SER A N 1
ATOM 2614 C CA . SER A 1 353 ? -24.227 -53.561 -20.744 1.00 31.69 353 SER A CA 1
ATOM 2615 C C . SER A 1 353 ? -23.686 -53.215 -19.353 1.00 31.69 353 SER A C 1
ATOM 2617 O O . SER A 1 353 ? -22.758 -52.417 -19.217 1.00 31.69 353 SER A O 1
ATOM 2619 N N . SER A 1 354 ? -24.251 -53.841 -18.331 1.00 38.22 354 SER A N 1
ATOM 2620 C CA . SER A 1 354 ? -23.835 -53.813 -16.932 1.00 38.22 354 SER A CA 1
ATOM 2621 C C . SER A 1 354 ? -22.405 -54.338 -16.747 1.00 38.22 354 SER A C 1
ATOM 2623 O O . SER A 1 354 ? -22.185 -55.511 -16.467 1.00 38.22 354 SER A O 1
ATOM 2625 N N . ALA A 1 355 ? -21.425 -53.445 -16.867 1.00 36.81 355 ALA A N 1
ATOM 2626 C CA . ALA A 1 355 ? -20.170 -53.560 -16.141 1.00 36.81 355 ALA A CA 1
ATOM 2627 C C . ALA A 1 355 ? -20.376 -52.876 -14.787 1.00 36.81 355 ALA A C 1
ATOM 2629 O O . ALA A 1 355 ? -20.864 -51.748 -14.727 1.00 36.81 355 ALA A O 1
ATOM 2630 N N . SER A 1 356 ? -20.050 -53.561 -13.697 1.00 39.38 356 SER A N 1
ATOM 2631 C CA . SER A 1 356 ? -20.006 -53.010 -12.345 1.00 39.38 356 SER A CA 1
ATOM 2632 C C . SER A 1 356 ? -18.982 -51.871 -12.306 1.00 39.38 356 SER A C 1
ATOM 2634 O O . SER A 1 356 ? -17.804 -52.071 -12.022 1.00 39.38 356 SER A O 1
ATOM 2636 N N . VAL A 1 357 ? -19.428 -50.660 -12.653 1.00 44.81 357 VAL A N 1
ATOM 2637 C CA . VAL A 1 357 ? -18.625 -49.443 -12.557 1.00 44.81 357 VAL A CA 1
ATOM 2638 C C . VAL A 1 357 ? -18.353 -49.233 -11.078 1.00 44.81 357 VAL A C 1
ATOM 2640 O O . VAL A 1 357 ? -19.250 -48.857 -10.324 1.00 44.81 357 VAL A O 1
ATOM 2643 N N . VAL A 1 358 ? -17.119 -49.506 -10.655 1.00 54.97 358 VAL A N 1
ATOM 2644 C CA . VAL A 1 358 ? -16.618 -49.090 -9.347 1.00 54.97 358 VAL A CA 1
ATOM 2645 C C . VAL A 1 358 ? -16.843 -47.584 -9.269 1.00 54.97 358 VAL A C 1
ATOM 2647 O O . VAL A 1 358 ? -16.196 -46.805 -9.972 1.00 54.97 358 VAL A O 1
ATOM 2650 N N . LYS A 1 359 ? -17.845 -47.173 -8.491 1.00 69.50 359 LYS A N 1
ATOM 2651 C CA . LYS A 1 359 ? -18.212 -45.770 -8.345 1.00 69.50 359 LYS A CA 1
ATOM 2652 C C . LYS A 1 359 ? -17.060 -45.092 -7.616 1.00 69.50 359 LYS A C 1
ATOM 2654 O O . LYS A 1 359 ? -16.885 -45.295 -6.421 1.00 69.50 359 LYS A O 1
ATOM 2659 N N . VAL A 1 360 ? -16.245 -44.336 -8.349 1.00 82.31 360 VAL A N 1
ATOM 2660 C CA . VAL A 1 360 ? -15.128 -43.588 -7.765 1.00 82.31 360 VAL A CA 1
ATOM 2661 C C . VAL A 1 360 ? -15.709 -42.559 -6.799 1.00 82.31 360 VAL A C 1
ATOM 2663 O O . VAL A 1 360 ? -16.401 -41.623 -7.207 1.00 82.31 360 VAL A O 1
ATOM 2666 N N . GLU A 1 361 ? -15.467 -42.764 -5.510 1.00 90.00 361 GLU A N 1
ATOM 2667 C CA . GLU A 1 361 ? -15.937 -41.878 -4.453 1.00 90.00 361 GLU A CA 1
ATOM 2668 C C . GLU A 1 361 ? -14.895 -40.811 -4.118 1.00 90.00 361 GLU A C 1
ATOM 2670 O O . GLU A 1 361 ? -13.689 -41.029 -4.245 1.00 90.00 361 GLU A O 1
ATOM 2675 N N . PHE A 1 362 ? -15.369 -39.653 -3.653 1.00 94.19 362 PHE A N 1
ATOM 2676 C CA . PHE A 1 362 ? -14.515 -38.542 -3.247 1.00 94.19 362 PHE A CA 1
ATOM 2677 C C . PHE A 1 362 ? -14.865 -38.059 -1.835 1.00 94.19 362 PHE A C 1
ATOM 2679 O O . PHE A 1 362 ? -16.031 -37.784 -1.542 1.00 94.19 362 PHE A O 1
ATOM 2686 N N . ASN A 1 363 ? -13.854 -37.905 -0.982 1.00 95.62 363 ASN A N 1
ATOM 2687 C CA . ASN A 1 363 ? -13.947 -37.236 0.312 1.00 95.62 363 ASN A CA 1
ATOM 2688 C C . ASN A 1 363 ? -13.969 -35.723 0.103 1.00 95.62 363 ASN A C 1
ATOM 2690 O O . ASN A 1 363 ? -13.053 -35.167 -0.498 1.00 95.62 363 ASN A O 1
ATOM 2694 N N . ARG A 1 364 ? -15.013 -35.053 0.596 1.00 96.31 364 ARG A N 1
ATOM 2695 C CA . ARG A 1 364 ? -15.115 -33.591 0.539 1.00 96.31 364 ARG A CA 1
ATOM 2696 C C . ARG A 1 364 ? -14.355 -32.972 1.706 1.00 96.31 364 ARG A C 1
ATOM 2698 O O . ARG A 1 364 ? -14.633 -33.300 2.856 1.00 96.31 364 ARG A O 1
ATOM 2705 N N . VAL A 1 365 ? -13.492 -32.014 1.403 1.00 96.19 365 VAL A N 1
ATOM 2706 C CA . VAL A 1 365 ? -12.852 -31.129 2.375 1.00 96.19 365 VAL A CA 1
ATOM 2707 C C . VAL A 1 365 ? -13.429 -29.737 2.170 1.00 96.19 365 VAL A C 1
ATOM 2709 O O . VAL A 1 365 ? -13.379 -29.183 1.069 1.00 96.19 365 VAL A O 1
ATOM 2712 N N . LEU A 1 366 ? -14.061 -29.207 3.215 1.00 95.81 366 LEU A N 1
ATOM 2713 C CA . LEU A 1 366 ? -14.774 -27.940 3.135 1.00 95.81 366 LEU A CA 1
ATOM 2714 C C . LEU A 1 366 ? -13.811 -26.762 3.123 1.00 95.81 366 LEU A C 1
ATOM 2716 O O . LEU A 1 366 ? -12.836 -26.758 3.870 1.00 95.81 366 LEU A O 1
ATOM 2720 N N . ASP A 1 367 ? -14.174 -25.723 2.375 1.00 92.94 367 ASP A N 1
ATOM 2721 C CA . ASP A 1 367 ? -13.620 -24.381 2.545 1.00 92.94 367 ASP A CA 1
ATOM 2722 C C . ASP A 1 367 ? -12.100 -24.327 2.321 1.00 92.94 367 ASP A C 1
ATOM 2724 O O . ASP A 1 367 ? -11.370 -23.623 3.025 1.00 92.94 367 ASP A O 1
ATOM 2728 N N . VAL A 1 368 ? -11.626 -25.074 1.320 1.00 93.06 368 VAL A N 1
ATOM 2729 C CA . VAL A 1 368 ? -10.210 -25.202 0.955 1.00 93.06 368 VAL A CA 1
ATOM 2730 C C . VAL A 1 368 ? -9.987 -25.205 -0.558 1.00 93.06 368 VAL A C 1
ATOM 2732 O O . VAL A 1 368 ? -10.848 -25.609 -1.340 1.00 93.06 368 VAL A O 1
ATOM 2735 N N . ALA A 1 369 ? -8.789 -24.784 -0.961 1.00 92.75 369 ALA A N 1
ATOM 2736 C CA . ALA A 1 369 ? -8.262 -24.923 -2.317 1.00 92.75 369 ALA A CA 1
ATOM 2737 C C . ALA A 1 369 ? -6.745 -25.179 -2.274 1.00 92.75 369 ALA A C 1
ATOM 2739 O O . ALA A 1 369 ? -6.089 -24.882 -1.271 1.00 92.75 369 ALA A O 1
ATOM 2740 N N . GLN A 1 370 ? -6.178 -25.710 -3.362 1.00 87.25 370 GLN A N 1
ATOM 2741 C CA . GLN A 1 370 ? -4.721 -25.793 -3.542 1.00 87.25 370 GLN A CA 1
ATOM 2742 C C . GLN A 1 370 ? -4.151 -24.364 -3.468 1.00 87.25 370 GLN A C 1
ATOM 2744 O O . GLN A 1 370 ? -4.613 -23.494 -4.205 1.00 87.25 370 GLN A O 1
ATOM 2749 N N . TYR A 1 371 ? -3.198 -24.075 -2.576 1.00 77.75 371 TYR A N 1
ATOM 2750 C CA . TYR A 1 371 ? -2.806 -22.687 -2.265 1.00 77.75 371 TYR A CA 1
ATOM 2751 C C . TYR A 1 371 ? -1.292 -22.453 -2.298 1.00 77.75 371 TYR A C 1
ATOM 2753 O O . TYR A 1 371 ? -0.536 -23.311 -1.869 1.00 77.75 371 TYR A O 1
ATOM 2761 N N . LEU A 1 372 ? -0.880 -21.272 -2.784 1.00 64.19 372 LEU A N 1
ATOM 2762 C CA . LEU A 1 372 ? 0.483 -20.706 -2.899 1.00 64.19 372 LEU A CA 1
ATOM 2763 C C . LEU A 1 372 ? 1.676 -21.679 -2.849 1.00 64.19 372 LEU A C 1
ATOM 2765 O O . LEU A 1 372 ? 2.290 -21.905 -3.886 1.00 64.19 372 LEU A O 1
ATOM 2769 N N . GLY A 1 373 ? 2.033 -22.185 -1.663 1.00 62.22 373 GLY A N 1
ATOM 2770 C CA . GLY A 1 373 ? 3.195 -23.060 -1.442 1.00 62.22 373 GLY A CA 1
ATOM 2771 C C . GLY A 1 373 ? 3.005 -24.512 -1.889 1.00 62.22 373 GLY A C 1
ATOM 2772 O O . GLY A 1 373 ? 3.950 -25.293 -1.849 1.00 62.22 373 GLY A O 1
ATOM 2773 N N . ALA A 1 374 ? 1.797 -24.874 -2.308 1.00 70.00 374 ALA A N 1
ATOM 2774 C CA . ALA A 1 374 ? 1.508 -26.166 -2.889 1.00 70.00 374 ALA A CA 1
ATOM 2775 C C . ALA A 1 374 ? 2.282 -26.365 -4.198 1.00 70.00 374 ALA A C 1
ATOM 2777 O O . ALA A 1 374 ? 2.475 -25.421 -4.966 1.00 70.00 374 ALA A O 1
ATOM 2778 N N . ASP A 1 375 ? 2.687 -27.598 -4.487 1.00 75.88 375 ASP A N 1
ATOM 2779 C CA . ASP A 1 375 ? 3.168 -27.924 -5.823 1.00 75.88 375 ASP A CA 1
ATOM 2780 C C . ASP A 1 375 ? 1.996 -27.793 -6.808 1.00 75.88 375 ASP A C 1
ATOM 2782 O O . ASP A 1 375 ? 0.900 -28.286 -6.541 1.00 75.88 375 ASP A O 1
ATOM 2786 N N . TRP A 1 376 ? 2.221 -27.072 -7.905 1.00 87.06 376 TRP A N 1
ATOM 2787 C CA . TRP A 1 376 ? 1.274 -26.894 -9.011 1.00 87.06 376 TRP A CA 1
ATOM 2788 C C . TRP A 1 376 ? 1.772 -27.559 -10.296 1.00 87.06 376 TRP A C 1
ATOM 2790 O O . TRP A 1 376 ? 1.056 -27.554 -11.294 1.00 87.06 376 TRP A O 1
ATOM 2800 N N . ALA A 1 377 ? 2.978 -28.135 -10.296 1.00 87.00 377 ALA A N 1
ATOM 2801 C CA . ALA A 1 377 ? 3.453 -28.974 -11.393 1.00 87.00 377 ALA A CA 1
ATOM 2802 C C . ALA A 1 377 ? 2.627 -30.268 -11.518 1.00 87.00 377 ALA A C 1
ATOM 2804 O O . ALA A 1 377 ? 2.642 -30.917 -12.559 1.00 87.00 377 ALA A O 1
ATOM 2805 N N . ASN A 1 378 ? 1.869 -30.617 -10.475 1.00 90.12 378 ASN A N 1
ATOM 2806 C CA . ASN A 1 378 ? 0.897 -31.704 -10.461 1.00 90.12 378 ASN A CA 1
ATOM 2807 C C . ASN A 1 378 ? -0.500 -31.305 -10.983 1.00 90.12 378 ASN A C 1
ATOM 2809 O O . ASN A 1 378 ? -1.414 -32.129 -10.895 1.00 90.12 378 ASN A O 1
ATOM 2813 N N . GLU A 1 379 ? -0.697 -30.076 -11.484 1.00 93.88 379 GLU A N 1
ATOM 2814 C CA . GLU A 1 379 ? -1.936 -29.690 -12.171 1.00 93.88 379 GLU A CA 1
ATOM 2815 C C . GLU A 1 379 ? -2.082 -30.545 -13.437 1.00 93.88 379 GLU A C 1
ATOM 2817 O O . GLU A 1 379 ? -1.244 -30.519 -14.336 1.00 93.88 379 GLU A O 1
ATOM 2822 N N . VAL A 1 380 ? -3.161 -31.323 -13.502 1.00 95.94 380 VAL A N 1
ATOM 2823 C CA . VAL A 1 380 ? -3.473 -32.196 -14.640 1.00 95.94 380 VAL A CA 1
ATOM 2824 C C . VAL A 1 380 ? -4.286 -31.435 -15.681 1.00 95.94 380 VAL A C 1
ATOM 2826 O O . VAL A 1 380 ? -4.052 -31.579 -16.879 1.00 95.94 380 VAL A O 1
ATOM 2829 N N . ARG A 1 381 ? -5.283 -30.667 -15.228 1.00 95.25 381 ARG A N 1
ATOM 2830 C CA . ARG A 1 381 ? -6.171 -29.862 -16.079 1.00 95.25 381 ARG A CA 1
ATOM 2831 C C . ARG A 1 381 ? -6.968 -28.863 -15.247 1.00 95.25 381 ARG A C 1
ATOM 2833 O O . ARG A 1 381 ? -7.136 -29.037 -14.039 1.00 95.25 381 ARG A O 1
ATOM 2840 N N . ARG A 1 382 ? -7.548 -27.880 -15.932 1.00 95.94 382 ARG A N 1
ATOM 2841 C CA . ARG A 1 382 ? -8.533 -26.944 -15.385 1.00 95.94 382 ARG A CA 1
ATOM 2842 C C . ARG A 1 382 ? -9.679 -26.739 -16.356 1.00 95.94 382 ARG A C 1
ATOM 2844 O O . ARG A 1 382 ? -9.460 -26.676 -17.563 1.00 95.94 382 ARG A O 1
ATOM 2851 N N . ASP A 1 383 ? -10.874 -26.572 -15.815 1.00 96.38 383 ASP A N 1
ATOM 2852 C CA . ASP A 1 383 ? -12.098 -26.359 -16.581 1.00 96.38 383 ASP A CA 1
ATOM 2853 C C . ASP A 1 383 ? -12.963 -25.299 -15.906 1.00 96.38 383 ASP A C 1
ATOM 2855 O O . ASP A 1 383 ? -12.805 -25.011 -14.718 1.00 96.38 383 ASP A O 1
ATOM 2859 N N . LYS A 1 384 ? -13.871 -24.702 -16.678 1.00 95.50 384 LYS A N 1
ATOM 2860 C CA . LYS A 1 384 ? -14.698 -23.578 -16.236 1.00 95.50 384 LYS A CA 1
ATOM 2861 C C . LYS A 1 384 ? -16.180 -23.910 -16.283 1.00 95.50 384 LYS A C 1
ATOM 2863 O O . LYS A 1 384 ? -16.614 -24.634 -17.176 1.00 95.50 384 LYS A O 1
ATOM 2868 N N . GLY A 1 385 ? -16.947 -23.326 -15.362 1.00 93.38 385 GLY A N 1
ATOM 2869 C CA . GLY A 1 385 ? -18.413 -23.406 -15.362 1.00 93.38 385 GLY A CA 1
ATOM 2870 C C . GLY A 1 385 ? -18.988 -24.818 -15.197 1.00 93.38 385 GLY A C 1
ATOM 2871 O O . GLY A 1 385 ? -20.052 -25.107 -15.738 1.00 93.38 385 GLY A O 1
ATOM 2872 N N . LEU A 1 386 ? -18.289 -25.699 -14.481 1.00 95.50 386 LEU A N 1
ATOM 2873 C CA . LEU A 1 386 ? -18.750 -27.051 -14.192 1.00 95.50 386 LEU A CA 1
ATOM 2874 C C . LEU A 1 386 ? -19.727 -27.078 -13.012 1.00 95.50 386 LEU A C 1
ATOM 2876 O O . LEU A 1 386 ? -19.584 -26.344 -12.033 1.00 95.50 386 LEU A O 1
ATOM 2880 N N . THR A 1 387 ? -20.677 -28.008 -13.053 1.00 96.75 387 THR A N 1
ATOM 2881 C CA . THR A 1 387 ? -21.355 -28.481 -11.843 1.00 96.75 387 THR A CA 1
ATOM 2882 C C . THR A 1 387 ? -20.440 -29.428 -11.063 1.00 96.75 387 THR A C 1
ATOM 2884 O O . THR A 1 387 ? -19.496 -30.010 -11.607 1.00 96.75 387 THR A O 1
ATOM 2887 N N . LEU A 1 388 ? -20.733 -29.639 -9.777 1.00 95.25 388 LEU A N 1
ATOM 2888 C CA . LEU A 1 388 ? -19.982 -30.600 -8.966 1.00 95.25 388 LEU A CA 1
ATOM 2889 C C . LEU A 1 388 ? -20.015 -32.015 -9.569 1.00 95.25 388 LEU A C 1
ATOM 2891 O O . LEU A 1 388 ? -18.999 -32.707 -9.563 1.00 95.25 388 LEU A O 1
ATOM 2895 N N . ASP A 1 389 ? -21.154 -32.435 -10.118 1.00 95.62 389 ASP A N 1
ATOM 2896 C CA . ASP A 1 389 ? -21.288 -33.761 -10.725 1.00 95.62 389 ASP A CA 1
ATOM 2897 C C . ASP A 1 389 ? -20.465 -33.889 -12.011 1.00 95.62 389 ASP A C 1
ATOM 2899 O O . ASP A 1 389 ? -19.824 -34.917 -12.227 1.00 95.62 389 ASP A O 1
ATOM 2903 N N . GLN A 1 390 ? -20.387 -32.826 -12.820 1.00 97.00 390 GLN A N 1
ATOM 2904 C CA . GLN A 1 390 ? -19.506 -32.786 -13.991 1.00 97.00 390 GLN A CA 1
ATOM 2905 C C . GLN A 1 390 ? -18.028 -32.870 -13.589 1.00 97.00 390 GLN A C 1
ATOM 2907 O O . GLN A 1 390 ? -17.275 -33.644 -14.181 1.00 97.00 390 GLN A O 1
ATOM 2912 N N . ALA A 1 391 ? -17.612 -32.135 -12.553 1.00 96.62 391 ALA A N 1
ATOM 2913 C CA . ALA A 1 391 ? -16.242 -32.201 -12.049 1.00 96.62 391 ALA A CA 1
ATOM 2914 C C . ALA A 1 391 ? -15.902 -33.595 -11.489 1.00 96.62 391 ALA A C 1
ATOM 2916 O O . ALA A 1 391 ? -14.844 -34.146 -11.796 1.00 96.62 391 ALA A O 1
ATOM 2917 N N . ARG A 1 392 ? -16.820 -34.226 -10.747 1.00 96.19 392 ARG A N 1
ATOM 2918 C CA . ARG A 1 392 ? -16.648 -35.608 -10.267 1.00 96.19 392 ARG A CA 1
ATOM 2919 C C . ARG A 1 392 ? -16.544 -36.612 -11.408 1.00 96.19 392 ARG A C 1
ATOM 2921 O O . ARG A 1 392 ? -15.688 -37.488 -11.341 1.00 96.19 392 ARG A O 1
ATOM 2928 N N . ALA A 1 393 ? -17.370 -36.483 -12.445 1.00 95.19 393 ALA A N 1
ATOM 2929 C CA . ALA A 1 393 ? -17.314 -37.357 -13.615 1.00 95.19 393 ALA A CA 1
ATOM 2930 C C . ALA A 1 393 ? -15.971 -37.225 -14.354 1.00 95.19 393 ALA A C 1
ATOM 2932 O O . ALA A 1 393 ? -15.347 -38.232 -14.684 1.00 95.19 393 ALA A O 1
ATOM 2933 N N . ILE A 1 394 ? -15.486 -35.990 -14.536 1.00 95.81 394 ILE A N 1
ATOM 2934 C CA . ILE A 1 394 ? -14.166 -35.702 -15.112 1.00 95.81 394 ILE A CA 1
ATOM 2935 C C . ILE A 1 394 ? -13.048 -36.342 -14.288 1.00 95.81 394 ILE A C 1
ATOM 2937 O O . ILE A 1 394 ? -12.170 -36.999 -14.851 1.00 95.81 394 ILE A O 1
ATOM 2941 N N . ALA A 1 395 ? -13.075 -36.152 -12.967 1.00 95.88 395 ALA A N 1
ATOM 2942 C CA . ALA A 1 395 ? -12.084 -36.737 -12.083 1.00 95.88 395 ALA A CA 1
ATOM 2943 C C . ALA A 1 395 ? -12.139 -38.268 -12.175 1.00 95.88 395 ALA A C 1
ATOM 2945 O O . ALA A 1 395 ? -11.131 -38.888 -12.499 1.00 95.88 395 ALA A O 1
ATOM 2946 N N . ALA A 1 396 ? -13.313 -38.881 -11.999 1.00 94.75 396 ALA A N 1
ATOM 2947 C CA . ALA A 1 396 ? -13.501 -40.332 -12.040 1.00 94.75 396 ALA A CA 1
ATOM 2948 C C . ALA A 1 396 ? -12.991 -40.976 -13.342 1.00 94.75 396 ALA A C 1
ATOM 2950 O O . ALA A 1 396 ? -12.346 -42.021 -13.282 1.00 94.75 396 ALA A O 1
ATOM 2951 N N . ALA A 1 397 ? -13.213 -40.329 -14.491 1.00 95.12 397 ALA A N 1
ATOM 2952 C CA . ALA A 1 397 ? -12.796 -40.831 -15.801 1.00 95.12 397 ALA A CA 1
ATOM 2953 C C . ALA A 1 397 ? -11.270 -40.839 -16.018 1.00 95.12 397 ALA A C 1
ATOM 2955 O O . ALA A 1 397 ? -10.783 -41.569 -16.879 1.00 95.12 397 ALA A O 1
ATOM 2956 N N . ASN A 1 398 ? -10.501 -40.048 -15.260 1.00 94.31 398 ASN A N 1
ATOM 2957 C CA . ASN A 1 398 ? -9.045 -39.991 -15.386 1.00 94.31 398 ASN A CA 1
ATOM 2958 C C . ASN A 1 398 ? -8.361 -40.481 -14.096 1.00 94.31 398 ASN A C 1
ATOM 2960 O O . ASN A 1 398 ? -8.347 -39.748 -13.102 1.00 94.31 398 ASN A O 1
ATOM 2964 N N . PRO A 1 399 ? -7.735 -41.674 -14.087 1.00 92.12 399 PRO A N 1
ATOM 2965 C CA . PRO A 1 399 ? -7.111 -42.235 -12.887 1.00 92.12 399 PRO A CA 1
ATOM 2966 C C . PRO A 1 399 ? -5.922 -41.419 -12.358 1.00 92.12 399 PRO A C 1
ATOM 2968 O O . PRO A 1 399 ? -5.557 -41.580 -11.199 1.00 92.12 399 PRO A O 1
ATOM 2971 N N . LYS A 1 400 ? -5.342 -40.508 -13.156 1.00 94.75 400 LYS A N 1
ATOM 2972 C CA . LYS A 1 400 ? -4.260 -39.617 -12.700 1.00 94.75 400 LYS A CA 1
ATOM 2973 C C . LYS A 1 400 ? -4.747 -38.505 -11.765 1.00 94.75 400 LYS A C 1
ATOM 2975 O O . LYS A 1 400 ? -3.932 -37.924 -11.055 1.00 94.75 400 LYS A O 1
ATOM 2980 N N . ILE A 1 401 ? -6.044 -38.189 -11.771 1.00 95.62 401 ILE A N 1
ATOM 2981 C CA . ILE A 1 401 ? -6.614 -37.124 -10.938 1.00 95.62 401 ILE A CA 1
ATOM 2982 C C . ILE A 1 401 ? -6.889 -37.675 -9.539 1.00 95.62 401 ILE A C 1
ATOM 2984 O O . ILE A 1 401 ? -7.905 -38.319 -9.298 1.00 95.62 401 ILE A O 1
ATOM 2988 N N . THR A 1 402 ? -6.013 -37.423 -8.583 1.00 95.62 402 THR A N 1
ATOM 2989 C CA . THR A 1 402 ? -6.201 -37.901 -7.207 1.00 95.62 402 THR A CA 1
ATOM 2990 C C . THR A 1 402 ? -7.051 -36.947 -6.376 1.00 95.62 402 THR A C 1
ATOM 2992 O O . THR A 1 402 ? -7.710 -37.394 -5.445 1.00 95.62 402 THR A O 1
ATOM 2995 N N . TYR A 1 403 ? -7.102 -35.659 -6.719 1.00 96.25 403 TYR A N 1
ATOM 2996 C CA . TYR A 1 403 ? -7.995 -34.691 -6.084 1.00 96.25 403 TYR A CA 1
ATOM 2997 C C . TYR A 1 403 ? -8.273 -33.495 -6.998 1.00 96.25 403 TYR A C 1
ATOM 2999 O O . TYR A 1 403 ? -7.586 -33.265 -7.995 1.00 96.25 403 TYR A O 1
ATOM 3007 N N . PHE A 1 404 ? -9.295 -32.718 -6.658 1.00 97.25 404 PHE A N 1
ATOM 3008 C CA . PHE A 1 404 ? -9.593 -31.444 -7.309 1.00 97.25 404 PHE A CA 1
ATOM 3009 C C . PHE A 1 404 ? -10.217 -30.467 -6.317 1.00 97.25 404 PHE A C 1
ATOM 3011 O O . PHE A 1 404 ? -10.743 -30.889 -5.289 1.00 97.25 404 PHE A O 1
ATOM 3018 N N . PHE A 1 405 ? -10.189 -29.173 -6.621 1.00 96.75 405 PHE A N 1
ATOM 3019 C CA . PHE A 1 405 ? -11.076 -28.207 -5.969 1.00 96.75 405 PHE A CA 1
ATOM 3020 C C . PHE A 1 405 ? -12.023 -27.598 -6.993 1.00 96.75 405 PHE A C 1
ATOM 3022 O O . PHE A 1 405 ? -11.685 -27.503 -8.173 1.00 96.75 405 PHE A O 1
ATOM 3029 N N . ILE A 1 406 ? -13.203 -27.188 -6.535 1.00 97.56 406 ILE A N 1
ATOM 3030 C CA . ILE A 1 406 ? -14.180 -26.453 -7.338 1.00 97.56 406 ILE A CA 1
ATOM 3031 C C . ILE A 1 406 ? -14.676 -25.241 -6.557 1.00 97.56 406 ILE A C 1
ATOM 3033 O O . ILE A 1 406 ? -14.999 -25.325 -5.368 1.00 97.56 406 ILE A O 1
ATOM 3037 N N . THR A 1 407 ? -14.721 -24.096 -7.227 1.00 96.12 407 THR A N 1
ATOM 3038 C CA . THR A 1 407 ? -15.204 -22.848 -6.639 1.00 96.12 407 THR A CA 1
ATOM 3039 C C . THR A 1 407 ? -16.730 -22.875 -6.534 1.00 96.12 407 THR A C 1
ATOM 3041 O O . THR A 1 407 ? -17.429 -23.092 -7.521 1.00 96.12 407 THR A O 1
ATOM 3044 N N . LYS A 1 408 ? -17.252 -22.644 -5.325 1.00 90.50 408 LYS A N 1
ATOM 3045 C CA . LYS A 1 408 ? -18.685 -22.658 -4.982 1.00 90.50 408 LYS A CA 1
ATOM 3046 C C . LYS A 1 408 ? -19.254 -21.280 -4.627 1.00 90.50 408 LYS A C 1
ATOM 3048 O O . LYS A 1 408 ? -20.466 -21.108 -4.678 1.00 90.50 408 LYS A O 1
ATOM 3053 N N . GLY A 1 409 ? -18.407 -20.321 -4.244 1.00 73.88 409 GLY A N 1
ATOM 3054 C CA . GLY A 1 409 ? -18.842 -18.995 -3.808 1.00 73.88 409 GLY A CA 1
ATOM 3055 C C . GLY A 1 409 ? -18.134 -17.891 -4.568 1.00 73.88 409 GLY A 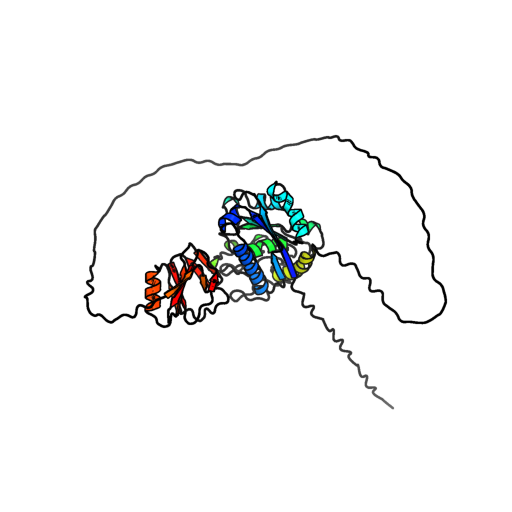C 1
ATOM 3056 O O . GLY A 1 409 ? -16.919 -17.746 -4.468 1.00 73.88 409 GLY A O 1
ATOM 3057 N N . GLY A 1 410 ? -18.909 -17.109 -5.320 1.00 81.62 410 GLY A N 1
ATOM 3058 C CA . GLY A 1 410 ? -18.446 -15.911 -6.013 1.00 81.62 410 GLY A CA 1
ATOM 3059 C C . GLY A 1 410 ? -17.178 -16.144 -6.833 1.00 81.62 410 GLY A C 1
ATOM 3060 O O . GLY A 1 410 ? -17.189 -16.883 -7.823 1.00 81.62 410 GLY A O 1
ATOM 3061 N N . GLN A 1 411 ? -16.106 -15.471 -6.417 1.00 87.00 411 GLN A N 1
ATOM 3062 C CA . GLN A 1 411 ? -14.836 -15.398 -7.122 1.00 87.00 411 GLN A CA 1
ATOM 3063 C C . GLN A 1 411 ? -13.667 -15.569 -6.144 1.00 87.00 411 GLN A C 1
ATOM 3065 O O . GLN A 1 411 ? -13.580 -14.865 -5.141 1.00 87.00 411 GLN A O 1
ATOM 3070 N N . MET A 1 412 ? -12.743 -16.471 -6.469 1.00 89.19 412 MET A N 1
ATOM 3071 C CA . MET A 1 412 ? -11.549 -16.782 -5.686 1.00 89.19 412 MET A CA 1
ATOM 3072 C C . MET A 1 412 ? -10.293 -16.463 -6.502 1.00 89.19 412 MET A C 1
ATOM 3074 O O . MET A 1 412 ? -10.156 -16.915 -7.635 1.00 89.19 412 MET A O 1
ATOM 3078 N N . SER A 1 413 ? -9.364 -15.692 -5.935 1.00 88.06 413 SER A N 1
ATOM 3079 C CA . SER A 1 413 ? -8.062 -15.408 -6.552 1.00 88.06 413 SER A CA 1
ATOM 3080 C C . SER A 1 413 ? -6.975 -16.217 -5.855 1.00 88.06 413 SER A C 1
ATOM 3082 O O . SER A 1 413 ? -6.833 -16.128 -4.637 1.00 88.06 413 SER A O 1
ATOM 3084 N N . LEU A 1 414 ? -6.194 -16.984 -6.618 1.00 84.31 414 LEU A N 1
ATOM 3085 C CA . LEU A 1 414 ? -5.051 -17.749 -6.100 1.00 84.31 414 LEU A CA 1
ATOM 3086 C C . LEU A 1 414 ? -3.720 -17.164 -6.607 1.00 84.31 414 LEU A C 1
ATOM 3088 O O . LEU A 1 414 ? -2.814 -17.886 -7.029 1.00 84.31 414 LEU A O 1
ATOM 3092 N N . GLY A 1 415 ? -3.613 -15.832 -6.607 1.00 80.81 415 GLY A N 1
ATOM 3093 C CA . GLY A 1 415 ? -2.419 -15.109 -7.050 1.00 80.81 415 GLY A CA 1
ATOM 3094 C C . GLY A 1 415 ? -2.059 -15.424 -8.505 1.00 80.81 415 GLY A C 1
ATOM 3095 O O . GLY A 1 415 ? -2.898 -15.319 -9.398 1.00 80.81 415 GLY A O 1
ATOM 3096 N N . ALA A 1 416 ? -0.820 -15.864 -8.747 1.00 78.44 416 ALA A N 1
ATOM 3097 C CA . ALA A 1 416 ? -0.312 -16.195 -10.085 1.00 78.44 416 ALA A CA 1
ATOM 3098 C C . ALA A 1 416 ? -1.070 -17.339 -10.794 1.00 78.44 416 ALA A C 1
ATOM 3100 O O . ALA A 1 416 ? -0.876 -17.559 -11.987 1.00 78.44 416 ALA A O 1
ATOM 3101 N N . LYS A 1 417 ? -1.922 -18.086 -10.080 1.00 84.12 417 LYS A N 1
ATOM 3102 C CA . LYS A 1 417 ? -2.683 -19.230 -10.618 1.00 84.12 417 LYS A CA 1
ATOM 3103 C C . LYS A 1 417 ? -4.001 -18.828 -11.275 1.00 84.12 417 LYS A C 1
ATOM 3105 O O . LYS A 1 417 ? -4.645 -19.656 -11.930 1.00 84.12 417 LYS A O 1
ATOM 3110 N N . GLY A 1 418 ? -4.348 -17.550 -11.154 1.00 82.56 418 GLY A N 1
ATOM 3111 C CA . GLY A 1 418 ? -5.485 -16.933 -11.807 1.00 82.56 418 GLY A CA 1
ATOM 3112 C C . GLY A 1 418 ? -6.718 -16.831 -10.920 1.00 82.56 418 GLY A C 1
ATOM 3113 O O . GLY A 1 418 ? -6.696 -17.082 -9.711 1.00 82.56 418 GLY A O 1
ATOM 3114 N N . LEU A 1 419 ? -7.790 -16.404 -11.574 1.00 86.06 419 LEU A N 1
ATOM 3115 C CA . LEU A 1 419 ? -9.091 -16.143 -10.992 1.00 86.06 419 LEU A CA 1
ATOM 3116 C C . LEU A 1 419 ? -10.027 -17.311 -11.282 1.00 86.06 419 LEU A C 1
ATOM 3118 O O . LEU A 1 419 ? -10.173 -17.703 -12.440 1.00 86.06 419 LEU A O 1
ATOM 3122 N N . PHE A 1 420 ? -10.680 -17.809 -10.243 1.00 92.69 420 PHE A N 1
ATOM 3123 C CA . PHE A 1 420 ? -11.631 -18.907 -10.314 1.00 92.69 420 PHE A CA 1
ATOM 3124 C C . PHE A 1 420 ? -13.013 -18.371 -9.980 1.00 92.69 420 PHE A C 1
ATOM 3126 O O . PHE A 1 420 ? -13.231 -17.788 -8.916 1.00 92.69 420 PHE A O 1
ATOM 3133 N N . ARG A 1 421 ? -13.936 -18.506 -10.925 1.00 93.81 421 ARG A N 1
ATOM 3134 C CA . ARG A 1 421 ? -15.350 -18.177 -10.744 1.00 93.81 421 ARG A CA 1
ATOM 3135 C C . ARG A 1 421 ? -16.104 -19.410 -10.284 1.00 93.81 421 ARG A C 1
ATOM 3137 O O . ARG A 1 421 ? -15.608 -20.525 -10.377 1.00 93.81 421 ARG A O 1
ATOM 3144 N N . THR A 1 422 ? -17.323 -19.205 -9.803 1.00 94.69 422 THR A N 1
ATOM 3145 C CA . THR A 1 422 ? -18.219 -20.310 -9.446 1.00 94.69 422 THR A CA 1
ATOM 3146 C C . THR A 1 422 ? -18.308 -21.330 -10.590 1.00 94.69 422 THR A C 1
ATOM 3148 O O . THR A 1 422 ? -18.583 -20.963 -11.731 1.00 94.69 422 THR A O 1
ATOM 3151 N N . GLY A 1 423 ? -18.048 -22.600 -10.273 1.00 94.44 423 GLY A N 1
ATOM 3152 C CA . GLY A 1 423 ? -17.990 -23.713 -11.222 1.00 94.44 423 GLY A CA 1
ATOM 3153 C C . GLY A 1 423 ? -16.616 -23.966 -11.851 1.00 94.44 423 GLY A C 1
ATOM 3154 O O . GLY A 1 423 ? -16.426 -24.998 -12.490 1.00 94.44 423 GLY A O 1
ATOM 3155 N N . ASP A 1 424 ? -15.635 -23.081 -11.673 1.00 97.00 424 ASP A N 1
ATOM 3156 C CA . ASP A 1 424 ? -14.271 -23.355 -12.122 1.00 97.00 424 ASP A CA 1
ATOM 3157 C C . ASP A 1 424 ? -13.635 -24.423 -11.223 1.00 97.00 424 ASP A C 1
ATOM 3159 O O . ASP A 1 424 ? -13.703 -24.343 -9.991 1.00 97.00 424 ASP A O 1
ATOM 3163 N N . ALA A 1 425 ? -13.019 -25.426 -11.847 1.00 97.12 425 ALA A N 1
ATOM 3164 C CA . ALA A 1 425 ? -12.390 -26.548 -11.166 1.00 97.12 425 ALA A CA 1
ATOM 3165 C C . ALA A 1 425 ? -10.959 -26.765 -11.661 1.00 97.12 425 ALA A C 1
ATOM 3167 O O . ALA A 1 425 ? -10.670 -26.636 -12.854 1.00 97.12 425 ALA A O 1
ATOM 3168 N N . VAL A 1 426 ? -10.070 -27.133 -10.741 1.00 97.12 426 VAL A N 1
ATOM 3169 C CA . VAL A 1 426 ? -8.690 -27.518 -11.060 1.00 97.12 426 VAL A CA 1
ATOM 3170 C C . VAL A 1 426 ? -8.416 -28.898 -10.501 1.00 97.12 426 VAL A C 1
ATOM 3172 O O . VAL A 1 426 ? -8.704 -29.176 -9.336 1.00 97.12 426 VAL A O 1
ATOM 3175 N N . PHE A 1 427 ? -7.861 -29.752 -11.351 1.00 97.38 427 PHE A N 1
ATOM 3176 C CA . PHE A 1 427 ? -7.660 -31.168 -11.105 1.00 97.38 427 PHE A CA 1
ATOM 3177 C C . PHE A 1 427 ? -6.172 -31.475 -11.006 1.00 97.38 427 PHE A C 1
ATOM 3179 O O . PHE A 1 427 ? -5.387 -31.023 -11.839 1.00 97.38 427 PHE A O 1
ATOM 3186 N N . PHE A 1 428 ? -5.796 -32.283 -10.022 1.00 95.94 428 PHE A N 1
ATOM 3187 C CA . PHE A 1 428 ? -4.405 -32.513 -9.661 1.00 95.94 428 PHE A CA 1
ATOM 3188 C C . PHE A 1 428 ? -4.104 -33.996 -9.442 1.00 95.94 428 PHE A C 1
ATOM 3190 O O . PHE A 1 428 ? -4.998 -34.795 -9.154 1.00 95.94 428 PHE A O 1
ATOM 3197 N N . SER A 1 429 ? -2.824 -34.348 -9.542 1.00 94.81 429 SER A N 1
ATOM 3198 C CA . SER A 1 429 ? -2.282 -35.649 -9.136 1.00 94.81 429 SER A CA 1
ATOM 3199 C C . SER A 1 429 ? -1.524 -35.575 -7.801 1.00 94.81 429 SER A C 1
ATOM 3201 O O . SER A 1 429 ? -1.072 -34.510 -7.380 1.00 94.81 429 SER A O 1
ATOM 3203 N N . GLY A 1 430 ? -1.310 -36.718 -7.145 1.00 90.31 430 GLY A N 1
ATOM 3204 C CA . GLY A 1 430 ? -0.559 -36.807 -5.886 1.00 90.31 430 GLY A CA 1
ATOM 3205 C C . GLY A 1 430 ? -1.369 -36.418 -4.644 1.00 90.31 430 GLY A C 1
ATOM 3206 O O . GLY A 1 430 ? -2.566 -36.692 -4.569 1.00 90.31 430 GLY A O 1
ATOM 3207 N N . LYS A 1 431 ? -0.710 -35.819 -3.645 1.00 87.56 431 LYS A N 1
ATOM 3208 C CA . LYS A 1 431 ? -1.344 -35.398 -2.384 1.00 87.56 431 LYS A CA 1
ATOM 3209 C C . LYS A 1 431 ? -1.647 -33.895 -2.391 1.00 87.56 431 LYS A C 1
ATOM 3211 O O . LYS A 1 431 ? -0.823 -33.132 -2.901 1.00 87.56 431 LYS A O 1
ATOM 3216 N N . PRO A 1 432 ? -2.791 -33.467 -1.837 1.00 88.44 432 PRO A N 1
ATOM 3217 C CA . PRO A 1 432 ? -3.126 -32.054 -1.758 1.00 88.44 432 PRO A CA 1
ATOM 3218 C C . PRO A 1 432 ? -2.274 -31.307 -0.731 1.00 88.44 432 PRO A C 1
ATOM 3220 O O . PRO A 1 432 ? -1.863 -31.864 0.287 1.00 88.44 432 PRO A O 1
ATOM 3223 N N . TRP A 1 433 ? -2.093 -30.008 -0.970 1.00 88.56 433 TRP A N 1
ATOM 3224 C CA . TRP A 1 433 ? -1.706 -29.043 0.058 1.00 88.56 433 TRP A CA 1
ATOM 3225 C C . TRP A 1 433 ? -2.711 -27.898 0.035 1.00 88.56 433 TRP A C 1
ATOM 3227 O O . TRP A 1 433 ? -2.700 -27.032 -0.844 1.00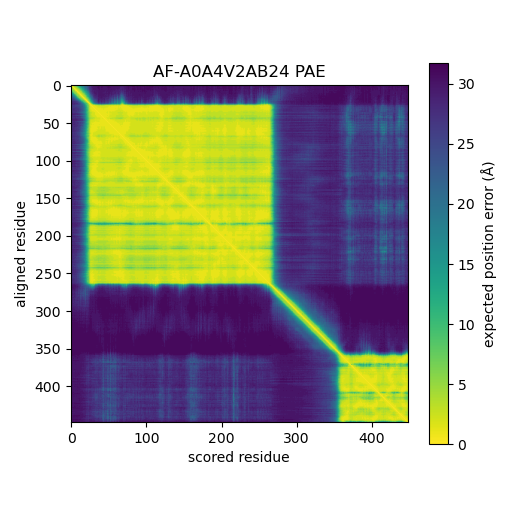 88.56 433 TRP A O 1
ATOM 3237 N N . TYR A 1 434 ? -3.584 -27.890 1.037 1.00 90.56 434 TYR A N 1
ATOM 3238 C CA . TYR A 1 434 ? -4.658 -26.917 1.128 1.00 90.56 434 TYR A CA 1
ATOM 3239 C C . TYR A 1 434 ? -4.261 -25.627 1.838 1.00 90.56 434 TYR A C 1
ATOM 3241 O O . TYR A 1 434 ? -3.591 -25.633 2.870 1.00 90.56 434 TYR A O 1
ATOM 3249 N N . GLY A 1 435 ? -4.754 -24.517 1.297 1.00 84.19 435 GLY A N 1
ATOM 3250 C CA . GLY A 1 435 ? -4.974 -23.280 2.036 1.00 84.19 435 GLY A CA 1
ATOM 3251 C C . GLY A 1 435 ? -6.465 -23.056 2.268 1.00 84.19 435 GLY A C 1
ATOM 3252 O O . GLY A 1 435 ? -7.315 -23.704 1.654 1.00 84.19 435 GLY A O 1
ATOM 3253 N N . SER A 1 436 ? -6.785 -22.120 3.161 1.00 89.88 436 SER A N 1
ATOM 3254 C CA . SER A 1 436 ? -8.174 -21.774 3.470 1.00 89.88 436 SER A CA 1
ATOM 3255 C C . SER A 1 436 ? -8.840 -21.031 2.305 1.00 89.88 436 SER A C 1
ATOM 3257 O O . SER A 1 436 ? -8.293 -20.062 1.783 1.00 89.88 436 SER A O 1
ATOM 3259 N N . ALA A 1 437 ? -10.042 -21.470 1.935 1.00 87.94 437 ALA A N 1
ATOM 3260 C CA . ALA A 1 437 ? -10.920 -20.900 0.914 1.00 87.94 437 ALA A CA 1
ATOM 3261 C C . ALA A 1 437 ? -12.373 -20.833 1.429 1.00 87.94 437 ALA A C 1
ATOM 3263 O O . ALA A 1 437 ? -13.311 -21.313 0.786 1.00 87.94 437 ALA A O 1
ATOM 3264 N N . LYS A 1 438 ? -12.558 -20.259 2.624 1.00 92.00 438 LYS A N 1
ATOM 3265 C CA . LYS A 1 438 ? -13.839 -20.243 3.346 1.00 92.00 438 LYS A CA 1
ATOM 3266 C C . LYS A 1 438 ? -14.982 -19.641 2.538 1.00 92.00 438 LYS A C 1
ATOM 3268 O O . LYS A 1 438 ? -14.925 -18.479 2.152 1.00 92.00 438 LYS A O 1
ATOM 3273 N N . GLY A 1 439 ? -16.021 -20.439 2.297 1.00 89.50 439 GLY A N 1
ATOM 3274 C CA . GLY A 1 439 ? -17.179 -20.060 1.492 1.00 89.50 439 GLY A CA 1
ATOM 3275 C C . GLY A 1 439 ? -16.904 -19.971 -0.010 1.00 89.50 439 GLY A C 1
ATOM 3276 O O . GLY A 1 439 ? -17.848 -19.772 -0.765 1.00 89.50 439 GLY A O 1
ATOM 3277 N N . LEU A 1 440 ? -15.658 -20.150 -0.461 1.00 91.00 440 LEU A N 1
ATOM 3278 C CA . LEU A 1 440 ? -15.243 -19.902 -1.842 1.00 91.00 440 LEU A CA 1
ATOM 3279 C C . LEU A 1 440 ? -15.028 -21.187 -2.636 1.00 91.00 440 LEU A C 1
ATOM 3281 O O . LEU A 1 440 ? -15.443 -21.245 -3.790 1.00 91.00 440 LEU A O 1
ATOM 3285 N N . ALA A 1 441 ? -14.433 -22.226 -2.052 1.00 96.06 441 ALA A N 1
ATOM 3286 C CA . ALA A 1 441 ? -14.195 -23.498 -2.732 1.00 96.06 441 ALA A CA 1
ATOM 3287 C C . ALA A 1 441 ? -14.246 -24.676 -1.759 1.00 96.06 441 ALA A C 1
ATOM 3289 O O . ALA A 1 441 ? -14.037 -24.507 -0.562 1.00 96.06 441 ALA A O 1
ATOM 3290 N N . ASP A 1 442 ? -14.519 -25.862 -2.292 1.00 97.31 442 ASP A N 1
ATOM 3291 C CA . ASP A 1 442 ? -14.286 -27.127 -1.596 1.00 97.31 442 ASP A CA 1
ATOM 3292 C C . ASP A 1 442 ? -13.352 -27.994 -2.425 1.00 97.31 442 ASP A C 1
ATOM 3294 O O . ASP A 1 442 ? -13.386 -27.945 -3.662 1.00 97.31 442 ASP A O 1
ATOM 3298 N N . ALA A 1 443 ? -12.583 -28.838 -1.744 1.00 96.94 443 ALA A N 1
ATOM 3299 C CA . ALA A 1 443 ? -11.779 -29.863 -2.380 1.00 96.94 443 ALA A CA 1
ATOM 3300 C C . ALA A 1 443 ? -12.409 -31.252 -2.243 1.00 96.94 443 ALA A C 1
ATOM 3302 O O . ALA A 1 443 ? -13.217 -31.517 -1.351 1.00 96.94 443 ALA A O 1
ATOM 3303 N N . TYR A 1 444 ? -12.048 -32.131 -3.168 1.00 97.50 444 TYR A N 1
ATOM 3304 C CA . TYR A 1 444 ? -12.569 -33.480 -3.305 1.00 97.50 444 TYR A CA 1
ATOM 3305 C C . TYR A 1 444 ? -11.404 -34.423 -3.583 1.00 97.50 444 TYR A C 1
ATOM 3307 O O . TYR A 1 444 ? -10.802 -34.374 -4.655 1.00 97.50 444 TYR A O 1
ATOM 3315 N N . GLU A 1 445 ? -11.089 -35.273 -2.614 1.00 96.44 445 GLU A N 1
ATOM 3316 C CA . GLU A 1 445 ? -10.002 -36.248 -2.684 1.00 96.44 445 GLU A CA 1
ATOM 3317 C C . GLU A 1 445 ? -10.550 -37.621 -3.039 1.00 96.44 445 GLU A C 1
ATOM 3319 O O . GLU A 1 445 ? -11.515 -38.077 -2.429 1.00 96.44 445 GLU A O 1
ATOM 3324 N N . ARG A 1 446 ? -9.954 -38.295 -4.020 1.00 94.31 446 ARG A N 1
ATOM 3325 C CA . ARG A 1 446 ? -10.361 -39.642 -4.421 1.00 94.31 446 ARG A CA 1
ATOM 3326 C C . ARG A 1 446 ? -10.152 -40.606 -3.255 1.00 94.31 446 ARG A C 1
ATOM 3328 O O . ARG A 1 446 ? -9.060 -40.663 -2.695 1.00 94.31 446 ARG A O 1
ATOM 3335 N N . LYS A 1 447 ? -11.179 -41.389 -2.918 1.00 86.88 447 LYS A N 1
ATOM 3336 C CA . LYS A 1 447 ? -11.020 -42.534 -2.019 1.00 86.88 447 LYS A CA 1
ATOM 3337 C C . LYS A 1 447 ? -10.215 -43.603 -2.758 1.00 86.88 447 LYS A C 1
ATOM 3339 O O . LYS A 1 447 ? -10.648 -44.060 -3.817 1.00 86.88 447 LYS A O 1
ATOM 3344 N N . LEU A 1 448 ? -9.026 -43.899 -2.239 1.00 68.56 448 LEU A N 1
ATOM 3345 C CA . LEU A 1 448 ? -8.184 -45.000 -2.703 1.00 68.56 448 LEU A CA 1
ATOM 3346 C C . LEU A 1 448 ? -8.696 -46.333 -2.168 1.00 68.56 448 LEU A C 1
ATOM 3348 O O . LEU A 1 448 ? -9.176 -46.341 -1.010 1.00 68.56 448 LEU A O 1
#

Sequence (448 aa):
MNFRKLIFIVSTITLIVCTKSVSAANAVIDVLVVYSKGTADAYGGNPTTRINQLFQVTNQIYKDSNVNMEIRVAKTLMVNYTDDNSADTALNDITFAKHAAFTGVAAVREQAKADMVIFYRPFKSVQGSCGLAWIGGQSTEGNFSNPAIKNYMFSHIAINSCGDFVTAHELGHNMGLKHSRKQNGSGGTFPYALGYGVNNQFTTVMAYQSDFNVDYWTGKLYKFSNPELTCKGVPCGVSRTDKVNGADARYALNITGPQIEKFYAAPSSSSSSSKASSVSSSKSSSKASAVATSTAKSVESVKISSKASSLSSSAKSSVKATAVTVSSSNKSSLVNSSAKSSATSTIKVSSSSSASVVKVEFNRVLDVAQYLGADWANEVRRDKGLTLDQARAIAAANPKITYFFITKGGQMSLGAKGLFRTGDAVFFSGKPWYGSAKGLADAYERKL

pLDDT: mean 78.46, std 28.26, range [20.92, 98.94]

Mean predicted aligned error: 18.92 Å

Nearest PDB structures (foldseek):
  1yp1-assembly1_A  TM=7.065E-01  e=9.976E-09  Deinagkistrodon acutus
  2w15-assembly1_A  TM=6.621E-01  e=3.115E-09  Bothrops asper
  1bsw-assembly1_A  TM=7.049E-01  e=1.441E-08  Deinagkistrodon acutus
  9clp-assembly1_A  TM=7.305E-01  e=4.906E-08  Echis carinatus

Radius of gyration: 33.41 Å; Cα contacts (8 Å, |Δi|>4): 793; chains: 1; bounding box: 125×95×100 Å